Protein AF-A0AAD2FXP5-F1 (afdb_monomer_lite)

pLDDT: mean 71.79, std 23.04, range [23.55, 98.56]

Radius of gyration: 32.47 Å; chains: 1; bounding box: 128×75×102 Å

Organism: NCBI:txid2856

Secondary structure (DSSP, 8-state):
--PPPTTTTS--S----PPPB--S---S-EEEEEEEEEEE--TTTHHHHHHIIIIIHHHHHHHHTSTTT--SEEEEEEEEES--TTT-TTS-TTS-EEEEEEES--SSTT---S--------HHHHHHHHHHT-BSEETTEEHHHHEEEEEEEEEEEES-----S----HHHHHHHHHHHTPEEEEEE-----STT---TTT------TTSS-PPPPPP------PPPP----------------------------------PPS-----PPPP----EEEE-SS-TTEEEEESBTTB--EEEEEEE-TTS-EEEE------TTS---S-------TTTHHHHHHHHTTT-EEEETHHHHHHHTTSS-HHHHHHHHHHHHHTHHHHHTT-PPPEEETTTEEE-TT--EEE---BSEEEEEEESSHHHHT-EEEEEEEEEETTEEEEEEEEEEETTEEEEEE--BTTB-SPPEEETTEET---SEETTEEEEEEEEETTEEEEEEE-TTTSTT-EEEEEEETTEEEEEEE-HHHHHTT-BSTT--TTT---B-TTSS-B-S-HHHHHHHTBPPTTT---SSS--SS-TTSPPBPPTTTT------TTS--S-HHHHHHHHTT---HHHHHHHHHHHHHH--GGGGGG-

InterPro domains:
  IPR001846 von Willebrand factor, type D domain [PF00094] (397-545)
  IPR001846 von Willebrand factor, type D domain [PS51233] (392-578)

Foldseek 3Di:
DDDDDPPPDPDPDDPPPPFDADDLAADAAFQEEEAFEEEEQDLVCVLVLVLVLPFQLQLLLVVCCDPALNHPWYKYWYKYAQADCVVPVQADPRRIHGQAMATHHDSRSSDGDNDHPGDAGAQLCSQLCSLRRHGCAHNNDRRRHHDPAYQAEYEYEEQAHGNPDDPRALVNSLVSCVSNQYQYAYAYAPDPPDPPDDRHLQFADPPPPPVDPPPDPPDPPPPPPDDDDDDDDDDDDDDDDDDDDDDDDDDDDDDDDDDDDDDDDDDDDDDDDDDDDPFDWAADPLANQKIFTHPDLQARADIFGFDADPVRDGPDGWDWDDDPVNDTPTDDDDTDGPPNPRVVVSNVSSSYYYHYCVQVSCCVPPVPVVSSSSVVSVVVVLSRSPPSVPQDQFKFFFLTWTQALNRDTDGAQFFAKFWAKWDCCFLNRQIKTKIWGWQDDQQTIATQWIWMDGRHWIKIWGAAAPVGLDIWIAIVNHTPPDQCATPNFGWDWDDPDSQKIKIWGQPCVRQNPWIWIWIHGHRHIMTGGGGACSRRQRMATLSAHNSPSFLDAPVRPDGDPDSNVSRQSRHDDVVNPDRDPDHDPPHPVHTTDHRPHNVPPPPDPVVPAPDDLVLQLVLLVVDDDPVSSVVSSVSCRVVVHSCSSVRD

Structure (mmCIF, N/CA/C/O backbone):
data_AF-A0AAD2FXP5-F1
#
_entry.id   AF-A0AAD2FXP5-F1
#
loop_
_atom_site.group_PDB
_atom_site.id
_atom_site.type_symbol
_atom_site.label_atom_id
_atom_site.label_alt_id
_atom_site.label_comp_id
_atom_site.label_asym_id
_atom_site.label_entity_id
_atom_site.label_seq_id
_atom_site.pdbx_PDB_ins_code
_atom_site.Cartn_x
_atom_site.Cartn_y
_atom_site.Cartn_z
_atom_site.occupancy
_atom_site.B_iso_or_equiv
_atom_site.auth_seq_id
_atom_site.auth_comp_id
_atom_site.auth_asym_id
_atom_site.auth_atom_id
_atom_site.pdbx_PDB_model_num
ATOM 1 N N . MET A 1 1 ? 56.607 14.274 -53.112 1.00 40.88 1 MET A N 1
ATOM 2 C CA . MET A 1 1 ? 56.068 13.927 -51.775 1.00 40.88 1 MET A CA 1
ATOM 3 C C . MET A 1 1 ? 55.610 15.236 -51.143 1.00 40.88 1 MET A C 1
ATOM 5 O O . MET A 1 1 ? 56.316 16.211 -51.338 1.00 40.88 1 MET A O 1
ATOM 9 N N . MET A 1 2 ? 54.469 15.356 -50.467 1.00 36.31 2 MET A N 1
ATOM 10 C CA . MET A 1 2 ? 53.450 14.358 -50.093 1.00 36.31 2 MET A CA 1
ATOM 11 C C . MET A 1 2 ? 52.167 14.480 -50.945 1.00 36.31 2 MET A C 1
ATOM 13 O O . MET A 1 2 ? 51.938 15.506 -51.576 1.00 36.31 2 MET A O 1
ATOM 17 N N . ARG A 1 3 ? 51.311 13.448 -50.929 1.00 37.09 3 ARG A N 1
ATOM 18 C CA . ARG A 1 3 ? 49.861 13.598 -51.149 1.00 37.09 3 ARG A CA 1
ATOM 19 C C . ARG A 1 3 ? 49.207 13.557 -49.766 1.00 37.09 3 ARG A C 1
ATOM 21 O O . ARG A 1 3 ? 49.429 12.576 -49.062 1.00 37.09 3 ARG A O 1
ATOM 28 N N . LEU A 1 4 ? 48.416 14.561 -49.385 1.00 34.25 4 LEU A N 1
ATOM 29 C CA . LEU A 1 4 ? 47.439 14.377 -48.304 1.00 34.25 4 LEU A CA 1
ATOM 30 C C . LEU A 1 4 ? 46.212 13.655 -48.879 1.00 34.25 4 LEU A C 1
ATOM 32 O O . LEU A 1 4 ? 45.846 13.876 -50.034 1.00 34.25 4 LEU A O 1
ATOM 36 N N . SER A 1 5 ? 45.616 12.759 -48.091 1.00 38.56 5 SER A N 1
ATOM 37 C CA . SER A 1 5 ? 44.488 11.931 -48.525 1.00 38.56 5 SER A CA 1
ATOM 38 C C . SER A 1 5 ? 43.156 12.627 -48.241 1.00 38.56 5 SER A C 1
ATOM 40 O O . SER A 1 5 ? 42.895 13.022 -47.107 1.00 38.56 5 SER A O 1
ATOM 42 N N . LEU A 1 6 ? 42.301 12.755 -49.256 1.00 36.31 6 LEU A N 1
ATOM 43 C CA . LEU A 1 6 ? 41.027 13.483 -49.186 1.00 36.31 6 LEU A CA 1
ATOM 44 C C . LEU A 1 6 ? 39.864 12.583 -48.704 1.00 36.31 6 LEU A C 1
ATOM 46 O O . LEU A 1 6 ? 38.817 12.532 -49.340 1.00 36.31 6 LEU A O 1
ATOM 50 N N . VAL A 1 7 ? 40.078 11.806 -47.636 1.00 37.69 7 VAL A N 1
ATOM 51 C CA . VAL A 1 7 ? 39.213 10.656 -47.274 1.00 37.69 7 VAL A CA 1
ATOM 52 C C . VAL A 1 7 ? 38.458 10.827 -45.942 1.00 37.69 7 VAL A C 1
ATOM 54 O O . VAL A 1 7 ? 37.450 10.165 -45.726 1.00 37.69 7 VAL A O 1
ATOM 57 N N . SER A 1 8 ? 38.870 11.747 -45.064 1.00 41.53 8 SER A N 1
ATOM 58 C CA . SER A 1 8 ? 38.388 11.797 -43.666 1.00 41.53 8 SER A CA 1
ATOM 59 C C . SER A 1 8 ? 37.299 12.843 -43.363 1.00 41.53 8 SER A C 1
ATOM 61 O O . SER A 1 8 ? 37.237 13.328 -42.238 1.00 41.53 8 SER A O 1
ATOM 63 N N . LEU A 1 9 ? 36.467 13.235 -44.339 1.00 35.62 9 LEU A N 1
ATOM 64 C CA . LEU A 1 9 ? 35.471 14.316 -44.164 1.00 35.62 9 LEU A CA 1
ATOM 65 C C . LEU A 1 9 ? 34.050 14.025 -44.693 1.00 35.62 9 LEU A C 1
ATOM 67 O O . LEU A 1 9 ? 33.209 14.918 -44.680 1.00 35.62 9 LEU A O 1
ATOM 71 N N . VAL A 1 10 ? 33.748 12.790 -45.118 1.00 37.31 10 VAL A N 1
ATOM 72 C CA . VAL A 1 10 ? 32.401 12.394 -45.589 1.00 37.31 10 VAL A CA 1
ATOM 73 C C . VAL A 1 10 ? 31.982 11.052 -44.969 1.00 37.31 10 VAL A C 1
ATOM 75 O O . VAL A 1 10 ? 31.902 10.039 -45.653 1.00 37.31 10 VAL A O 1
ATOM 78 N N . SER A 1 11 ? 31.764 11.035 -43.648 1.00 36.38 11 SER A N 1
ATOM 79 C CA . SER A 1 11 ? 31.139 9.902 -42.930 1.00 36.38 11 SER A CA 1
ATOM 80 C C . SER A 1 11 ? 30.568 10.289 -41.547 1.00 36.38 11 SER A C 1
ATOM 82 O O . SER A 1 11 ? 30.546 9.471 -40.631 1.00 36.38 11 SER A O 1
ATOM 84 N N . LEU A 1 12 ? 30.123 11.539 -41.373 1.00 37.31 12 LEU A N 1
ATOM 85 C CA . LEU A 1 12 ? 29.488 12.039 -40.138 1.00 37.31 12 LEU A CA 1
ATOM 86 C C . LEU A 1 12 ? 28.036 12.478 -40.393 1.00 37.31 12 LEU A C 1
ATOM 88 O O . LEU A 1 12 ? 27.592 13.532 -39.950 1.00 37.31 12 LEU A O 1
ATOM 92 N N . ALA A 1 13 ? 27.301 11.650 -41.136 1.00 37.62 13 ALA A N 1
ATOM 93 C CA . ALA A 1 13 ? 25.870 11.798 -41.358 1.00 37.62 13 ALA A CA 1
ATOM 94 C C . ALA A 1 13 ? 25.142 10.525 -40.905 1.00 37.62 13 ALA A C 1
ATOM 96 O O . ALA A 1 13 ? 25.445 9.432 -41.375 1.00 37.62 13 ALA A O 1
ATOM 97 N N . THR A 1 14 ? 24.183 10.705 -39.994 1.00 41.22 14 THR A N 1
ATOM 98 C CA . THR A 1 14 ? 23.029 9.816 -39.770 1.00 41.22 14 THR A CA 1
ATOM 99 C C . THR A 1 14 ? 23.311 8.310 -39.671 1.00 41.22 14 THR A C 1
ATOM 101 O O . THR A 1 14 ? 22.777 7.514 -40.439 1.00 41.22 14 T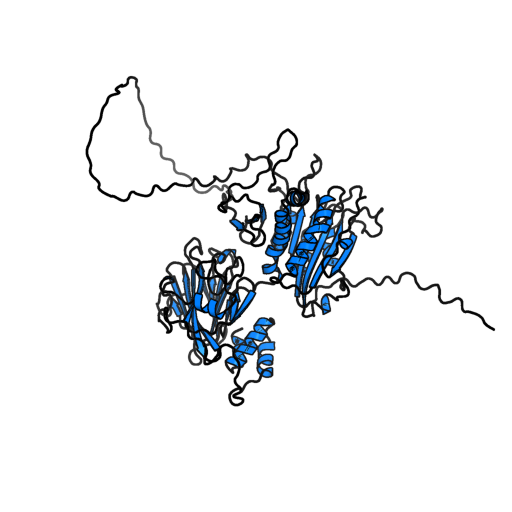HR A O 1
ATOM 104 N N . ALA A 1 15 ? 24.032 7.913 -38.624 1.00 36.75 15 ALA A N 1
ATOM 105 C CA . ALA A 1 15 ? 23.654 6.726 -37.859 1.00 36.75 15 ALA A CA 1
ATOM 106 C C . ALA A 1 15 ? 23.008 7.207 -36.551 1.00 36.75 15 ALA A C 1
ATOM 108 O O . ALA A 1 15 ? 23.633 7.197 -35.491 1.00 36.75 15 ALA A O 1
ATOM 109 N N . ALA A 1 16 ? 21.770 7.705 -36.641 1.00 40.31 16 ALA A N 1
ATOM 110 C CA . ALA A 1 16 ? 20.955 7.933 -35.456 1.00 40.31 16 ALA A CA 1
ATOM 111 C C . ALA A 1 16 ? 20.600 6.553 -34.893 1.00 40.31 16 ALA A C 1
ATOM 113 O O . ALA A 1 16 ? 19.687 5.895 -35.388 1.00 40.31 16 ALA A O 1
ATOM 114 N N . SER A 1 17 ? 21.387 6.079 -33.925 1.00 42.44 17 SER A N 1
ATOM 115 C CA . SER A 1 17 ? 21.070 4.852 -33.200 1.00 42.44 17 SER A CA 1
ATOM 116 C C . SER A 1 17 ? 19.714 5.057 -32.545 1.00 42.44 17 SER A C 1
ATOM 118 O O . SER A 1 17 ? 19.601 5.885 -31.640 1.00 42.44 17 SER A O 1
ATOM 120 N N . ALA A 1 18 ? 18.696 4.331 -33.012 1.00 57.06 18 ALA A N 1
ATOM 121 C CA . ALA A 1 18 ? 17.419 4.274 -32.323 1.00 57.06 18 ALA A CA 1
ATOM 122 C C . ALA A 1 18 ? 17.713 3.842 -30.883 1.00 57.06 18 ALA A C 1
ATOM 124 O O . ALA A 1 18 ? 18.288 2.772 -30.665 1.00 57.06 18 ALA A O 1
ATOM 125 N N . GLN A 1 19 ? 17.424 4.719 -29.922 1.00 60.19 19 GLN A N 1
ATOM 126 C CA . GLN A 1 19 ? 17.587 4.370 -28.518 1.00 60.19 19 GLN A CA 1
ATOM 127 C C . GLN A 1 19 ? 16.623 3.218 -28.232 1.00 60.19 19 GLN A C 1
ATOM 129 O O . GLN A 1 19 ? 15.456 3.322 -28.618 1.00 60.19 19 GLN A O 1
ATOM 134 N N . PRO A 1 20 ? 17.075 2.115 -27.612 1.00 79.12 20 PRO A N 1
ATOM 135 C CA . PRO A 1 20 ? 16.151 1.083 -27.187 1.00 79.12 20 PRO A CA 1
ATOM 136 C C . PRO A 1 20 ? 15.169 1.710 -26.196 1.00 79.12 20 PRO A C 1
ATOM 138 O O . PRO A 1 20 ? 15.574 2.326 -25.205 1.00 79.12 20 PRO A O 1
ATOM 141 N N . TYR A 1 21 ? 13.880 1.581 -26.488 1.00 85.69 21 TYR A N 1
ATOM 142 C CA . TYR A 1 21 ? 12.841 1.913 -25.528 1.00 85.69 21 TYR A CA 1
ATOM 143 C C . TYR A 1 21 ? 12.816 0.869 -24.411 1.00 85.69 21 TYR A C 1
ATOM 145 O O . TYR A 1 21 ? 13.300 -0.256 -24.566 1.00 85.69 21 TYR A O 1
ATOM 153 N N . TYR A 1 22 ? 12.318 1.282 -23.256 1.00 83.81 22 TYR A N 1
ATOM 154 C CA . TYR A 1 22 ? 12.344 0.499 -22.038 1.00 83.81 22 TYR A CA 1
ATOM 155 C C . TYR A 1 22 ? 11.313 -0.639 -22.089 1.00 83.81 22 TYR A C 1
ATOM 157 O O . TYR A 1 22 ? 10.114 -0.416 -21.943 1.00 83.81 22 TYR A O 1
ATOM 165 N N . ASP A 1 23 ? 11.792 -1.873 -22.270 1.00 76.44 23 ASP A N 1
ATOM 166 C CA . ASP A 1 23 ? 11.010 -3.073 -21.961 1.00 76.44 23 ASP A CA 1
ATOM 167 C C . ASP A 1 23 ? 10.937 -3.269 -20.439 1.00 76.44 23 ASP A C 1
ATOM 169 O O . ASP A 1 23 ? 11.935 -3.120 -19.736 1.00 76.44 23 ASP A O 1
ATOM 173 N N . TYR A 1 24 ? 9.768 -3.652 -19.926 1.00 75.62 24 TYR A N 1
ATOM 174 C CA . TYR A 1 24 ? 9.408 -3.573 -18.505 1.00 75.62 24 TYR A CA 1
ATOM 175 C C . TYR A 1 24 ? 10.062 -4.635 -17.595 1.00 75.62 24 TYR A C 1
ATOM 177 O O . TYR A 1 24 ? 9.644 -4.823 -16.449 1.00 75.62 24 TYR A O 1
ATOM 185 N N . THR A 1 25 ? 11.107 -5.301 -18.087 1.00 85.75 25 THR A N 1
ATOM 186 C CA . THR A 1 25 ? 11.866 -6.353 -17.404 1.00 85.75 25 THR A CA 1
ATOM 187 C C . THR A 1 25 ? 12.974 -5.765 -16.516 1.00 85.75 25 THR A C 1
ATOM 189 O O . THR A 1 25 ? 14.105 -5.553 -16.961 1.00 85.75 25 THR A O 1
ATOM 192 N N . LEU A 1 26 ? 12.665 -5.557 -15.235 1.00 88.94 26 LEU A N 1
ATOM 193 C CA . LEU A 1 26 ? 13.613 -5.116 -14.200 1.00 88.94 26 LEU A CA 1
ATOM 194 C C . LEU A 1 26 ? 14.559 -6.235 -13.735 1.00 88.94 26 LEU A C 1
ATOM 196 O O . LEU A 1 26 ? 14.157 -7.398 -13.657 1.00 88.94 26 LEU A O 1
ATOM 200 N N . LYS A 1 27 ? 15.815 -5.879 -13.428 1.00 91.44 27 LYS A N 1
ATOM 201 C CA . LYS A 1 27 ? 16.881 -6.804 -12.983 1.00 91.44 27 LYS A CA 1
ATOM 202 C C . LYS A 1 27 ? 17.864 -6.217 -11.959 1.00 91.44 27 LYS A C 1
ATOM 204 O O . LYS A 1 27 ? 18.783 -6.927 -11.561 1.00 91.44 27 LYS A O 1
ATOM 209 N N . GLY A 1 28 ? 17.723 -4.944 -11.592 1.00 91.38 28 GLY A N 1
ATOM 210 C CA . GLY A 1 28 ? 18.584 -4.292 -10.607 1.00 91.38 28 GLY A CA 1
ATOM 211 C C . GLY A 1 28 ? 18.099 -4.474 -9.170 1.00 91.38 28 GLY A C 1
ATOM 212 O O . GLY A 1 28 ? 17.327 -5.379 -8.865 1.00 91.38 28 GLY A O 1
ATOM 213 N N . GLU A 1 29 ? 18.524 -3.564 -8.294 1.00 89.69 29 GLU A N 1
ATOM 214 C CA . GLU A 1 29 ? 18.236 -3.602 -6.849 1.00 89.69 29 GLU A CA 1
ATOM 215 C C . GLU A 1 29 ? 17.570 -2.307 -6.339 1.00 89.69 29 GLU A C 1
ATOM 217 O O . GLU A 1 29 ? 16.927 -2.305 -5.292 1.00 89.69 29 GLU A O 1
ATOM 222 N N . GLU A 1 30 ? 17.668 -1.196 -7.081 1.00 90.31 30 GLU A N 1
ATOM 223 C CA . GLU A 1 30 ? 17.193 0.120 -6.630 1.00 90.31 30 GLU A CA 1
ATOM 224 C C . GLU A 1 30 ? 15.655 0.231 -6.626 1.00 90.31 30 GLU A C 1
ATOM 226 O O . GLU A 1 30 ? 14.966 -0.306 -7.505 1.00 90.31 30 GLU A O 1
ATOM 231 N N . LYS A 1 31 ? 15.112 0.992 -5.662 1.00 86.69 31 LYS A N 1
ATOM 232 C CA . LYS A 1 31 ? 13.680 1.310 -5.562 1.00 86.69 31 LYS A CA 1
ATOM 233 C C . LYS A 1 31 ? 13.379 2.576 -6.367 1.00 86.69 31 LYS A C 1
ATOM 235 O O . LYS A 1 31 ? 13.581 3.695 -5.891 1.00 86.69 31 LYS A O 1
ATOM 240 N N . CYS A 1 32 ? 12.879 2.401 -7.584 1.00 93.00 32 CYS A N 1
ATOM 241 C CA . CYS A 1 32 ? 12.656 3.481 -8.540 1.00 93.00 32 CYS A CA 1
ATOM 242 C C . CYS A 1 32 ? 11.186 3.918 -8.644 1.00 93.00 32 CYS A C 1
ATOM 244 O O . CYS A 1 32 ? 10.271 3.129 -8.410 1.00 93.00 32 CYS A O 1
ATOM 246 N N . ALA A 1 33 ? 10.955 5.161 -9.066 1.00 92.69 33 ALA A N 1
ATOM 247 C CA . ALA A 1 33 ? 9.653 5.648 -9.519 1.00 92.69 33 ALA A CA 1
ATOM 248 C C . ALA A 1 33 ? 9.758 6.311 -10.900 1.00 92.69 33 ALA A C 1
ATOM 250 O O . ALA A 1 33 ? 10.775 6.921 -11.221 1.00 92.69 33 ALA A O 1
ATOM 251 N N . MET A 1 34 ? 8.699 6.207 -11.698 1.00 94.44 34 MET A N 1
ATOM 252 C CA . MET A 1 34 ? 8.551 6.803 -13.024 1.00 94.44 34 MET A CA 1
ATOM 253 C C . MET A 1 34 ? 7.297 7.680 -13.042 1.00 94.44 34 MET A C 1
ATOM 255 O O . MET A 1 34 ? 6.193 7.175 -12.836 1.00 94.44 34 MET A O 1
ATOM 259 N N . ILE A 1 35 ? 7.461 8.974 -13.309 1.00 94.31 35 ILE A N 1
ATOM 260 C CA . ILE A 1 35 ? 6.373 9.920 -13.573 1.00 94.31 35 ILE A CA 1
ATOM 261 C C . ILE A 1 35 ? 6.391 10.212 -15.070 1.00 94.31 35 ILE A C 1
ATOM 263 O O . ILE A 1 35 ? 7.316 10.849 -15.560 1.00 94.31 35 ILE A O 1
ATOM 267 N N . ASN A 1 36 ? 5.388 9.745 -15.801 1.00 95.31 36 ASN A N 1
ATOM 268 C CA . ASN A 1 36 ? 5.269 9.953 -17.237 1.00 95.31 36 ASN A CA 1
ATOM 269 C C . ASN A 1 36 ? 4.077 10.873 -17.502 1.00 95.31 36 ASN A C 1
ATOM 271 O O . ASN A 1 36 ? 2.971 10.582 -17.052 1.00 95.31 36 ASN A O 1
ATOM 275 N N . ILE A 1 37 ? 4.308 12.003 -18.164 1.00 95.56 37 ILE A N 1
ATOM 276 C CA . ILE A 1 37 ? 3.314 13.068 -18.322 1.00 95.56 37 ILE A CA 1
ATOM 277 C C . ILE A 1 37 ? 3.046 13.263 -19.815 1.00 95.56 37 ILE A C 1
ATOM 279 O O . ILE A 1 37 ? 3.977 13.511 -20.579 1.00 95.56 37 ILE A O 1
ATOM 283 N N . ALA A 1 38 ? 1.786 13.144 -20.227 1.00 94.81 38 ALA A N 1
ATOM 284 C CA . ALA A 1 38 ? 1.303 13.546 -21.544 1.00 94.81 38 ALA A CA 1
ATOM 285 C C . ALA A 1 38 ? 0.518 14.845 -21.377 1.00 94.81 38 ALA A C 1
ATOM 287 O O . ALA A 1 38 ? -0.477 14.868 -20.655 1.00 94.81 38 ALA A O 1
ATOM 288 N N . MET A 1 39 ? 0.973 15.921 -22.011 1.00 92.44 39 MET A N 1
ATOM 289 C CA . MET A 1 39 ? 0.358 17.239 -21.909 1.00 92.44 39 MET A CA 1
ATOM 290 C C . MET A 1 39 ? -0.165 17.715 -23.260 1.00 92.44 39 MET A C 1
ATOM 292 O O . MET A 1 39 ? 0.556 17.747 -24.253 1.00 92.44 39 MET A O 1
ATOM 296 N N . ASP A 1 40 ? -1.422 18.110 -23.258 1.00 90.00 40 ASP A N 1
ATOM 297 C CA . ASP A 1 40 ? -2.117 18.793 -24.336 1.00 90.00 40 ASP A CA 1
ATOM 298 C C . ASP A 1 40 ? -1.462 20.158 -24.586 1.00 90.00 40 ASP A C 1
ATOM 300 O O . ASP A 1 40 ? -1.332 20.966 -23.664 1.00 90.00 40 ASP A O 1
ATOM 304 N N . GLU A 1 41 ? -0.971 20.404 -25.801 1.00 88.44 41 GLU A N 1
ATOM 305 C CA . GLU A 1 41 ? -0.296 21.655 -26.173 1.00 88.44 41 GLU A CA 1
ATOM 306 C C . GLU A 1 41 ? -1.233 22.687 -26.822 1.00 88.44 41 GLU A C 1
ATOM 308 O O . GLU A 1 41 ? -0.769 23.605 -27.505 1.00 88.44 41 GLU A O 1
ATOM 313 N N . SER A 1 42 ? -2.545 22.578 -26.578 1.00 82.31 42 SER A N 1
ATOM 314 C CA . SER A 1 42 ? -3.522 23.604 -26.942 1.00 82.31 42 SER A CA 1
ATOM 315 C C . SER A 1 42 ? -3.158 24.992 -26.378 1.00 82.31 42 SER A C 1
ATOM 317 O O . SER A 1 42 ? -2.585 25.159 -25.293 1.00 82.31 42 SER A O 1
ATOM 319 N N . GLY A 1 43 ? -3.539 26.044 -27.110 1.00 80.88 43 GLY A N 1
ATOM 320 C CA . GLY A 1 43 ? -3.323 27.437 -26.696 1.00 80.88 43 GLY A CA 1
ATOM 321 C C . GLY A 1 43 ? -4.103 27.864 -25.441 1.00 80.88 43 GLY A C 1
ATOM 322 O O . GLY A 1 43 ? -3.876 28.961 -24.925 1.00 80.88 43 GLY A O 1
ATOM 323 N N . SER A 1 44 ? -5.011 27.027 -24.936 1.00 78.56 44 SER A N 1
ATOM 324 C CA . SER A 1 44 ? -5.770 27.224 -23.694 1.00 78.56 44 SER A CA 1
ATOM 325 C C . SER A 1 44 ? -5.052 26.669 -22.455 1.00 78.56 44 SER A C 1
ATOM 327 O O . SER A 1 44 ? -5.258 27.199 -21.354 1.00 78.56 44 SER A O 1
ATOM 329 N N . MET A 1 45 ? -4.161 25.685 -22.636 1.00 83.88 45 MET A N 1
ATOM 330 C CA . MET A 1 45 ? -3.461 24.929 -21.581 1.00 83.88 45 MET A CA 1
ATOM 331 C C . MET A 1 45 ? -2.178 25.592 -21.043 1.00 83.88 45 MET A C 1
ATOM 333 O O . MET A 1 45 ? -1.415 25.007 -20.274 1.00 83.88 45 MET A O 1
ATOM 337 N N . VAL A 1 46 ? -1.921 26.849 -21.407 1.00 83.50 46 VAL A N 1
ATOM 338 C CA . VAL A 1 46 ? -0.708 27.608 -21.037 1.00 83.50 46 VAL A CA 1
ATOM 339 C C . VAL A 1 46 ? -0.477 27.668 -19.519 1.00 83.50 46 VAL A C 1
ATOM 341 O O . VAL A 1 46 ? 0.648 27.505 -19.047 1.00 83.50 46 VAL A O 1
ATOM 344 N N . GLY A 1 47 ? -1.541 27.883 -18.738 1.00 79.81 47 GLY A N 1
ATOM 345 C CA . GLY A 1 47 ? -1.452 27.945 -17.274 1.00 79.81 47 GLY A CA 1
ATOM 346 C C . GLY A 1 47 ? -1.228 26.577 -16.622 1.00 79.81 47 GLY A C 1
ATOM 347 O O . GLY A 1 47 ? -0.644 26.490 -15.545 1.00 79.81 47 GLY A O 1
ATOM 348 N N . GLU A 1 48 ? -1.675 25.516 -17.283 1.00 83.75 48 GLU A N 1
ATOM 349 C CA . GLU A 1 48 ? -1.602 24.119 -16.875 1.00 83.75 48 GLU A CA 1
ATOM 350 C C . GLU A 1 48 ? -0.191 23.587 -17.099 1.00 83.75 48 GLU A C 1
ATOM 352 O O . GLU A 1 48 ? 0.389 22.987 -16.196 1.00 83.75 48 GLU A O 1
ATOM 357 N N . HIS A 1 49 ? 0.402 23.905 -18.252 1.00 86.62 49 HIS A N 1
ATOM 358 C CA . HIS A 1 49 ? 1.828 23.720 -18.506 1.00 86.62 49 HIS A CA 1
ATOM 359 C C . HIS A 1 49 ? 2.692 24.471 -17.499 1.00 86.62 49 HIS A C 1
ATOM 361 O O . HIS A 1 49 ? 3.571 23.868 -16.887 1.00 86.62 49 HIS A O 1
ATOM 367 N N . ASP A 1 50 ? 2.438 25.762 -17.265 1.00 85.31 50 ASP A N 1
ATOM 368 C CA . ASP A 1 50 ? 3.195 26.539 -16.277 1.00 85.31 50 ASP A CA 1
ATOM 369 C C . ASP A 1 50 ? 3.066 25.961 -14.860 1.00 85.31 50 ASP A C 1
ATOM 371 O O . ASP A 1 50 ? 4.064 25.887 -14.139 1.00 85.31 50 ASP A O 1
ATOM 375 N N . PHE A 1 51 ? 1.884 25.476 -14.479 1.00 83.06 51 PHE A N 1
ATOM 376 C CA . PHE A 1 51 ? 1.638 24.808 -13.203 1.00 83.06 51 PHE A CA 1
ATOM 377 C C . PHE A 1 51 ? 2.381 23.466 -13.078 1.00 83.06 51 PHE A C 1
ATOM 379 O O . PHE A 1 51 ? 3.108 23.242 -12.101 1.00 83.06 51 PHE A O 1
ATOM 386 N N . MET A 1 52 ? 2.233 22.581 -14.070 1.00 86.69 52 MET A N 1
ATOM 387 C CA . MET A 1 52 ? 2.865 21.258 -14.075 1.00 86.69 52 MET A CA 1
ATOM 388 C C . MET A 1 52 ? 4.387 21.376 -14.098 1.00 86.69 52 MET A C 1
ATOM 390 O O . MET A 1 52 ? 5.060 20.724 -13.297 1.00 86.69 52 MET A O 1
ATOM 394 N N . ARG A 1 53 ? 4.909 22.271 -14.947 1.00 89.69 53 ARG A N 1
ATOM 395 C CA . ARG A 1 53 ? 6.326 22.621 -15.042 1.00 89.69 53 ARG A CA 1
ATOM 396 C C . ARG A 1 53 ? 6.857 23.194 -13.737 1.00 89.69 53 ARG A C 1
ATOM 398 O O . ARG A 1 53 ? 7.790 22.635 -13.185 1.00 89.69 53 ARG A O 1
ATOM 405 N N . THR A 1 54 ? 6.321 24.313 -13.250 1.00 85.00 54 THR A N 1
ATOM 406 C CA . THR A 1 54 ? 6.991 25.074 -12.177 1.00 85.00 54 THR A CA 1
ATOM 407 C C . THR A 1 54 ? 6.755 24.523 -10.773 1.00 85.00 54 THR A C 1
ATOM 409 O O . THR A 1 54 ? 7.562 24.811 -9.887 1.00 85.00 54 THR A O 1
ATOM 412 N N . ARG A 1 55 ? 5.682 23.746 -10.550 1.00 81.44 55 ARG A N 1
ATOM 413 C CA . ARG A 1 55 ? 5.275 23.313 -9.205 1.00 81.44 55 ARG A CA 1
ATOM 414 C C . ARG A 1 55 ? 4.974 21.824 -9.094 1.00 81.44 55 ARG A C 1
ATOM 416 O O . ARG A 1 55 ? 5.639 21.149 -8.312 1.00 81.44 55 ARG A O 1
ATOM 423 N N . ALA A 1 56 ? 4.012 21.295 -9.854 1.00 82.50 56 ALA A N 1
ATOM 424 C CA . ALA A 1 56 ? 3.507 19.944 -9.591 1.00 82.50 56 ALA A CA 1
ATOM 425 C C . ALA A 1 56 ? 4.573 18.861 -9.818 1.00 82.50 56 ALA A C 1
ATOM 427 O O . ALA A 1 56 ? 4.854 18.093 -8.901 1.00 82.50 56 ALA A O 1
ATOM 428 N N . ALA A 1 57 ? 5.231 18.832 -10.984 1.00 88.81 57 ALA A N 1
ATOM 429 C CA . ALA A 1 57 ? 6.248 17.820 -11.281 1.00 88.81 57 ALA A CA 1
ATOM 430 C C . ALA A 1 57 ? 7.435 17.867 -10.302 1.00 88.81 57 ALA A C 1
ATOM 432 O O . ALA A 1 57 ? 7.953 16.818 -9.920 1.00 88.81 57 ALA A O 1
ATOM 433 N N . LYS A 1 58 ? 7.825 19.064 -9.839 1.00 89.44 58 LYS A N 1
ATOM 434 C CA . LYS A 1 58 ? 8.849 19.220 -8.799 1.00 89.44 58 LYS A CA 1
ATOM 435 C C . LYS A 1 58 ? 8.394 18.599 -7.476 1.00 89.44 58 LYS A C 1
ATOM 437 O O . LYS A 1 58 ? 9.093 17.746 -6.937 1.00 89.44 58 LYS A O 1
ATOM 442 N N . GLN A 1 59 ? 7.220 18.993 -6.987 1.00 82.69 59 GLN A N 1
ATOM 443 C CA . GLN A 1 59 ? 6.711 18.559 -5.687 1.00 82.69 59 GLN A CA 1
ATOM 444 C C . GLN A 1 59 ? 6.447 17.041 -5.653 1.00 82.69 59 GLN A C 1
ATOM 446 O O . GLN A 1 59 ? 6.718 16.404 -4.638 1.00 82.69 59 GLN A O 1
ATOM 451 N N . LEU A 1 60 ? 6.013 16.434 -6.768 1.00 84.62 60 LEU A N 1
ATOM 452 C CA . LEU A 1 60 ? 5.923 14.973 -6.907 1.00 84.62 60 LEU A CA 1
ATOM 453 C C . LEU A 1 60 ? 7.286 14.288 -6.706 1.00 84.62 60 LEU A C 1
ATOM 455 O O . LEU A 1 60 ? 7.371 13.289 -5.993 1.00 84.62 60 LEU A O 1
ATOM 459 N N . VAL A 1 61 ? 8.353 14.818 -7.314 1.00 90.00 61 VAL A N 1
ATOM 460 C CA . VAL A 1 61 ? 9.714 14.280 -7.155 1.00 90.00 61 VAL A CA 1
ATOM 461 C C . VAL A 1 61 ? 10.206 14.455 -5.718 1.00 90.00 61 VAL A C 1
ATOM 463 O O . VAL A 1 61 ? 10.656 13.475 -5.125 1.00 90.00 61 VAL A O 1
ATOM 466 N N . ASP A 1 62 ? 10.070 15.655 -5.141 1.00 85.06 62 ASP A N 1
ATOM 467 C CA . ASP A 1 62 ? 10.494 15.942 -3.762 1.00 85.06 62 ASP A CA 1
ATOM 468 C C . ASP A 1 62 ? 9.816 14.990 -2.754 1.00 85.06 62 ASP A C 1
ATOM 470 O O . ASP A 1 62 ? 10.464 14.458 -1.852 1.00 85.06 62 ASP A O 1
ATOM 474 N N . LEU A 1 63 ? 8.511 14.734 -2.924 1.00 77.19 63 LEU A N 1
ATOM 475 C CA . LEU A 1 63 ? 7.726 13.850 -2.058 1.00 77.19 63 LEU A CA 1
ATOM 476 C C . LEU A 1 63 ? 8.090 12.370 -2.226 1.00 77.19 63 LEU A C 1
ATOM 478 O O . LEU A 1 63 ? 8.211 11.660 -1.228 1.00 77.19 63 LEU A O 1
ATOM 482 N N . LEU A 1 64 ? 8.315 11.888 -3.451 1.00 81.50 64 LEU A N 1
ATOM 483 C CA . LEU A 1 64 ? 8.744 10.502 -3.690 1.00 81.50 64 LEU A CA 1
ATOM 484 C C . LEU A 1 64 ? 10.173 10.238 -3.175 1.00 81.50 64 LEU A C 1
ATOM 486 O O . LEU A 1 64 ? 10.474 9.128 -2.734 1.00 81.50 64 LEU A O 1
ATOM 490 N N . GLN A 1 65 ? 11.033 11.259 -3.175 1.00 84.31 65 GLN A N 1
ATOM 491 C CA . GLN A 1 65 ? 12.374 11.214 -2.577 1.00 84.31 65 GLN A CA 1
ATOM 492 C C . GLN A 1 65 ? 12.381 11.478 -1.059 1.00 84.31 65 GLN A C 1
ATOM 494 O O . GLN A 1 65 ? 13.433 11.378 -0.425 1.00 84.31 65 GLN A O 1
ATOM 499 N N . SER A 1 66 ? 11.230 11.797 -0.456 1.00 75.00 66 SER A N 1
ATOM 500 C CA . SER A 1 66 ? 11.126 12.086 0.977 1.00 75.00 66 SER A CA 1
ATOM 501 C C . SER A 1 66 ? 11.303 10.831 1.862 1.00 75.00 66 SER A C 1
ATOM 503 O O . SER A 1 66 ? 11.179 9.698 1.376 1.00 75.00 66 SER A O 1
ATOM 505 N N . PRO A 1 67 ? 11.569 10.996 3.178 1.00 55.88 67 PRO A N 1
ATOM 506 C CA . PRO A 1 67 ? 11.901 9.888 4.079 1.00 55.88 67 PRO A CA 1
ATOM 507 C C . PRO A 1 67 ? 10.827 8.808 4.276 1.00 55.88 67 PRO A C 1
ATOM 509 O O . PRO A 1 67 ? 11.147 7.787 4.873 1.00 55.88 67 PRO A O 1
ATOM 512 N N . GLY A 1 68 ? 9.590 9.002 3.805 1.00 60.06 68 GLY A N 1
ATOM 513 C CA . GLY A 1 68 ? 8.534 7.983 3.846 1.00 60.06 68 GLY A CA 1
ATOM 514 C C . GLY A 1 68 ? 8.678 6.944 2.722 1.00 60.06 68 GLY A C 1
ATOM 515 O O . GLY A 1 68 ? 9.152 5.834 2.966 1.00 60.06 68 GLY A O 1
ATOM 516 N N . PRO A 1 69 ? 8.304 7.277 1.470 1.00 58.09 69 PRO A N 1
ATOM 517 C CA . PRO A 1 69 ? 8.331 6.332 0.352 1.00 58.09 69 PRO A CA 1
ATOM 518 C C . PRO A 1 69 ? 9.741 5.882 -0.071 1.00 58.09 69 PRO A C 1
ATOM 520 O O . PRO A 1 69 ? 9.865 4.786 -0.628 1.00 58.09 69 PRO A O 1
ATOM 523 N N . LYS A 1 70 ? 10.789 6.677 0.206 1.00 69.62 70 LYS A N 1
ATOM 524 C CA . LYS A 1 70 ? 12.215 6.358 -0.027 1.00 69.62 70 LYS A CA 1
ATOM 525 C C . LYS A 1 70 ? 12.525 5.827 -1.440 1.00 69.62 70 LYS A C 1
ATOM 527 O O . LYS A 1 70 ? 13.165 4.785 -1.589 1.00 69.62 70 LYS A O 1
ATOM 532 N N . PHE A 1 71 ? 12.092 6.528 -2.491 1.00 85.81 71 PHE A N 1
ATOM 533 C CA . PHE A 1 71 ? 12.527 6.210 -3.857 1.00 85.81 71 PHE A CA 1
ATOM 534 C C . PHE A 1 71 ? 13.948 6.728 -4.115 1.00 85.81 71 PHE A C 1
ATOM 536 O O . PHE A 1 71 ? 14.195 7.933 -4.126 1.00 85.81 71 PHE A O 1
ATOM 543 N N . THR A 1 72 ? 14.894 5.815 -4.347 1.00 91.12 72 THR A N 1
ATOM 544 C CA . THR A 1 72 ? 16.323 6.130 -4.535 1.00 91.12 72 THR A CA 1
ATOM 545 C C . THR A 1 72 ? 16.638 6.685 -5.925 1.00 91.12 72 THR A C 1
ATOM 547 O O . THR A 1 72 ? 17.669 7.339 -6.118 1.00 91.12 72 THR A O 1
ATOM 550 N N . LYS A 1 73 ? 15.741 6.455 -6.893 1.00 94.81 73 LYS A N 1
ATOM 551 C CA . LYS A 1 73 ? 15.679 7.131 -8.196 1.00 94.81 73 LYS A CA 1
ATOM 552 C C . LYS A 1 73 ? 14.228 7.519 -8.474 1.00 94.81 73 LYS A C 1
ATOM 554 O O . LYS A 1 73 ? 13.331 6.690 -8.346 1.00 94.81 73 LYS A O 1
ATOM 559 N N . VAL A 1 74 ? 14.002 8.750 -8.915 1.00 95.12 74 VAL A N 1
ATOM 560 C CA . VAL A 1 74 ? 12.719 9.170 -9.491 1.00 95.12 74 VAL A CA 1
ATOM 561 C C . VAL A 1 74 ? 13.014 9.698 -10.882 1.00 95.12 74 VAL A C 1
ATOM 563 O O . VAL A 1 74 ? 13.874 10.560 -11.037 1.00 95.12 74 VAL A O 1
ATOM 566 N N . PHE A 1 75 ? 12.342 9.157 -11.886 1.00 96.88 75 PHE A N 1
ATOM 567 C CA . PHE A 1 75 ? 12.453 9.570 -13.277 1.00 96.88 75 PHE A CA 1
ATOM 568 C C . PHE A 1 75 ? 11.214 10.370 -13.658 1.00 96.88 75 PHE A C 1
ATOM 570 O O . PHE A 1 75 ? 10.104 10.017 -13.255 1.00 96.88 75 PHE A O 1
ATOM 577 N N . VAL A 1 76 ? 11.402 11.424 -14.444 1.00 96.81 76 VAL A N 1
ATOM 578 C CA . VAL A 1 76 ? 10.305 12.183 -15.049 1.00 96.81 76 VAL A CA 1
ATOM 579 C C . VAL A 1 76 ? 10.446 12.078 -16.560 1.00 96.81 76 VAL A C 1
ATOM 581 O O . VAL A 1 76 ? 11.526 12.320 -17.085 1.00 96.81 76 VAL A O 1
ATOM 584 N N . CYS A 1 77 ? 9.372 11.717 -17.251 1.00 97.12 77 CYS A N 1
ATOM 585 C CA . CYS A 1 77 ? 9.246 11.744 -18.702 1.00 97.12 77 CYS A CA 1
ATOM 586 C C . CYS A 1 77 ? 8.096 12.675 -19.086 1.00 97.12 77 CYS A C 1
ATOM 588 O O . CYS A 1 77 ? 7.078 12.738 -18.394 1.00 97.12 77 CYS A O 1
ATOM 590 N N . SER A 1 78 ? 8.272 13.408 -20.179 1.00 96.06 78 SER A N 1
ATOM 591 C CA . SER A 1 78 ? 7.372 14.470 -20.613 1.00 96.06 78 SER A CA 1
ATOM 592 C C . SER A 1 78 ? 7.137 14.393 -22.119 1.00 96.06 78 SER A C 1
ATOM 594 O O . SER A 1 78 ? 8.068 14.200 -22.910 1.00 96.06 78 SER A O 1
ATOM 596 N N . ASN A 1 79 ? 5.872 14.513 -22.504 1.00 95.12 79 ASN A N 1
ATOM 597 C CA . ASN A 1 79 ? 5.358 14.258 -23.840 1.00 95.12 79 ASN A CA 1
ATOM 598 C C . ASN A 1 79 ? 4.262 15.287 -24.142 1.00 95.12 79 ASN A C 1
ATOM 600 O O . ASN A 1 79 ? 3.500 15.655 -23.250 1.00 95.12 79 ASN A O 1
ATOM 604 N N . GLY A 1 80 ? 4.183 15.742 -25.388 1.00 91.94 80 GLY A N 1
ATOM 605 C CA . GLY A 1 80 ? 3.184 16.693 -25.868 1.00 91.94 80 GLY A CA 1
ATOM 606 C C . GLY A 1 80 ? 2.218 16.047 -26.859 1.00 91.94 80 GLY A C 1
ATOM 607 O O . GLY A 1 80 ? 2.619 15.130 -27.577 1.00 91.94 80 GLY A O 1
ATOM 608 N N . PHE A 1 81 ? 0.975 16.517 -26.940 1.00 90.88 81 PHE A N 1
ATOM 609 C CA . PHE A 1 81 ? 0.029 16.124 -27.995 1.00 90.88 81 PHE A CA 1
ATOM 610 C C . PHE A 1 81 ? -0.816 17.308 -28.499 1.00 90.88 81 PHE A C 1
ATOM 612 O O . PHE A 1 81 ? -0.678 18.421 -27.997 1.00 90.88 81 PHE A O 1
ATOM 619 N N . GLY A 1 82 ? -1.582 17.104 -29.579 1.00 86.12 82 GLY A N 1
ATOM 620 C CA . GLY A 1 82 ? -2.261 18.180 -30.323 1.00 86.12 82 GLY A CA 1
ATOM 621 C C . GLY A 1 82 ? -1.359 18.967 -31.294 1.00 86.12 82 GLY A C 1
ATOM 622 O O . GLY A 1 82 ? -1.819 19.890 -31.967 1.00 86.12 82 GLY A O 1
ATOM 623 N N . ASN A 1 83 ? -0.065 18.626 -31.421 1.00 81.50 83 ASN A N 1
ATOM 624 C CA . ASN A 1 83 ? 0.880 19.408 -32.229 1.00 81.50 83 ASN A CA 1
ATOM 625 C C . ASN A 1 83 ? 0.555 19.395 -33.731 1.00 81.50 83 ASN A C 1
ATOM 627 O O . ASN A 1 83 ? 0.239 18.378 -34.349 1.00 81.50 83 ASN A O 1
ATOM 631 N N . ASN A 1 84 ? 0.811 20.525 -34.386 1.00 81.50 84 ASN A N 1
ATOM 632 C CA . ASN A 1 84 ? 0.847 20.587 -35.839 1.00 81.50 84 ASN A CA 1
ATOM 633 C C . ASN A 1 84 ? 2.185 20.043 -36.382 1.00 81.50 84 ASN A C 1
ATOM 635 O O . ASN A 1 84 ? 3.161 20.785 -36.487 1.00 81.50 84 ASN A O 1
ATOM 639 N N . PHE A 1 85 ? 2.211 18.775 -36.809 1.00 78.62 85 PHE A N 1
ATOM 640 C CA . PHE A 1 85 ? 3.389 18.107 -37.400 1.00 78.62 85 PHE A CA 1
ATOM 641 C C . PHE A 1 85 ? 4.007 18.821 -38.624 1.00 78.62 85 PHE A C 1
ATOM 643 O O . PHE A 1 85 ? 5.133 18.533 -39.022 1.00 78.62 85 PHE A O 1
ATOM 650 N N . GLN A 1 86 ? 3.285 19.757 -39.254 1.00 80.19 86 GLN A N 1
ATOM 651 C CA . GLN A 1 86 ? 3.798 20.563 -40.371 1.00 80.19 86 GLN A CA 1
ATOM 652 C C . GLN A 1 86 ? 4.612 21.780 -39.897 1.00 80.19 86 GLN A C 1
ATOM 654 O O . GLN A 1 86 ? 5.352 22.361 -40.690 1.00 80.19 86 GLN A O 1
ATOM 659 N N . LEU A 1 87 ? 4.468 22.164 -38.624 1.00 80.44 87 LEU A N 1
ATOM 660 C CA . LEU A 1 87 ? 5.254 23.197 -37.939 1.00 80.44 87 LEU A CA 1
ATOM 661 C C . LEU A 1 87 ? 6.336 22.589 -37.032 1.00 80.44 87 LEU A C 1
ATOM 663 O O . LEU A 1 87 ? 7.385 23.204 -36.861 1.00 80.44 87 LEU A O 1
ATOM 667 N N . TYR A 1 88 ? 6.092 21.380 -36.514 1.00 81.19 88 TYR A N 1
ATOM 668 C CA . TYR A 1 88 ? 6.966 20.634 -35.604 1.00 81.19 88 TYR A CA 1
ATOM 669 C C . TYR A 1 88 ? 7.370 19.287 -36.230 1.00 81.19 88 TYR A C 1
ATOM 671 O O . TYR A 1 88 ? 6.666 18.295 -36.033 1.00 81.19 88 TYR A O 1
ATOM 679 N N . PRO A 1 89 ? 8.471 19.218 -37.009 1.00 82.69 89 PRO A N 1
ATOM 680 C CA . PRO A 1 89 ? 8.942 17.982 -37.649 1.00 82.69 89 PRO A CA 1
ATOM 681 C C . PRO A 1 89 ? 9.336 16.858 -36.675 1.00 82.69 89 PRO A C 1
ATOM 683 O O . PRO A 1 89 ? 9.552 15.726 -37.101 1.00 82.69 89 PRO A O 1
ATOM 686 N N . GLU A 1 90 ? 9.481 17.176 -35.389 1.00 83.75 90 GLU A N 1
ATOM 687 C CA . GLU A 1 90 ? 9.690 16.250 -34.276 1.00 83.75 90 GLU A CA 1
ATOM 688 C C . GLU A 1 90 ? 8.399 15.592 -33.746 1.00 83.75 90 GLU A C 1
ATOM 690 O O . GLU A 1 90 ? 8.483 14.687 -32.915 1.00 83.75 90 GLU A O 1
ATOM 695 N N . ALA A 1 91 ? 7.224 16.036 -34.206 1.00 86.19 91 ALA A N 1
ATOM 696 C CA . ALA A 1 91 ? 5.939 15.430 -33.879 1.00 86.19 91 ALA A CA 1
ATOM 697 C C . ALA A 1 91 ? 5.534 14.357 -34.906 1.00 86.19 91 ALA A C 1
ATOM 699 O O . ALA A 1 91 ? 5.758 14.486 -36.112 1.00 86.19 91 ALA A O 1
ATOM 700 N N . ASP A 1 92 ? 4.888 13.305 -34.412 1.00 88.75 92 ASP A N 1
ATOM 701 C CA . ASP A 1 92 ? 4.193 12.300 -35.208 1.00 88.75 92 ASP A CA 1
ATOM 702 C C . ASP A 1 92 ? 3.020 12.927 -35.996 1.00 88.75 92 ASP A C 1
ATOM 704 O O . ASP A 1 92 ? 2.547 14.025 -35.702 1.00 88.75 92 ASP A O 1
ATOM 708 N N . ALA A 1 93 ? 2.498 12.204 -36.993 1.00 86.31 93 ALA A N 1
ATOM 709 C CA . ALA A 1 93 ? 1.407 12.681 -37.854 1.00 86.31 93 ALA A CA 1
ATOM 710 C C . ALA A 1 93 ? 0.075 12.968 -37.120 1.00 86.31 93 ALA A C 1
ATOM 712 O O . ALA A 1 93 ? -0.764 13.691 -37.656 1.00 86.31 93 ALA A O 1
ATOM 713 N N . ASP A 1 94 ? -0.104 12.424 -35.915 1.00 84.38 94 ASP A N 1
ATOM 714 C CA . ASP A 1 94 ? -1.221 12.657 -34.988 1.00 84.38 94 ASP A CA 1
ATOM 715 C C . ASP A 1 94 ? -0.911 13.722 -33.916 1.00 84.38 94 ASP A C 1
ATOM 717 O O . ASP A 1 94 ? -1.650 13.876 -32.952 1.00 84.38 94 ASP A O 1
ATOM 721 N N . GLY A 1 95 ? 0.193 14.460 -34.058 1.00 86.19 95 GLY A N 1
ATOM 722 C CA . GLY A 1 95 ? 0.545 15.567 -33.169 1.00 86.19 95 GLY A CA 1
ATOM 723 C C . GLY A 1 95 ? 1.169 15.166 -31.833 1.00 86.19 95 GLY A C 1
ATOM 724 O O . GLY A 1 95 ? 1.479 16.044 -31.025 1.00 86.19 95 GLY A O 1
ATOM 725 N N . TYR A 1 96 ? 1.416 13.877 -31.595 1.00 91.56 96 TYR A N 1
ATOM 726 C CA . TYR A 1 96 ? 2.221 13.429 -30.462 1.00 91.56 96 TYR A CA 1
ATOM 727 C C . TYR A 1 96 ? 3.705 13.795 -30.650 1.00 91.56 96 TYR A C 1
ATOM 729 O O . TYR A 1 96 ? 4.289 13.484 -31.687 1.00 91.56 96 TYR A O 1
ATOM 737 N N . ARG A 1 97 ? 4.368 14.348 -29.627 1.00 90.94 97 ARG A N 1
ATOM 738 C CA . ARG A 1 97 ? 5.836 14.472 -29.565 1.00 90.94 97 ARG A CA 1
ATOM 739 C C . ARG A 1 97 ? 6.381 14.007 -28.216 1.00 90.94 97 ARG A C 1
ATOM 741 O O . ARG A 1 97 ? 5.825 14.314 -27.167 1.00 90.94 97 ARG A O 1
ATOM 748 N N . HIS A 1 98 ? 7.517 13.316 -28.224 1.00 93.12 98 HIS A N 1
ATOM 749 C CA . HIS A 1 98 ? 8.272 13.051 -26.997 1.00 93.12 98 HIS A CA 1
ATOM 750 C C . HIS A 1 98 ? 9.187 14.250 -26.715 1.00 93.12 98 HIS A C 1
ATOM 752 O O . HIS A 1 98 ? 9.989 14.606 -27.577 1.00 93.12 98 HIS A O 1
ATOM 758 N N . ILE A 1 99 ? 9.064 14.884 -25.544 1.00 92.94 99 ILE A N 1
ATOM 759 C CA . ILE A 1 99 ? 9.824 16.100 -25.207 1.00 92.94 99 ILE A CA 1
ATOM 760 C C . ILE A 1 99 ? 11.153 15.725 -24.538 1.00 92.94 99 ILE A C 1
ATOM 762 O O . ILE A 1 99 ? 12.198 16.279 -24.878 1.00 92.94 99 ILE A O 1
ATOM 766 N N . GLY A 1 100 ? 11.132 14.743 -23.634 1.00 94.62 100 GLY A N 1
ATOM 767 C CA . GLY A 1 100 ? 12.334 14.155 -23.043 1.00 94.62 100 GLY A CA 1
ATOM 768 C C . GLY A 1 100 ? 12.088 13.504 -21.684 1.00 94.62 100 GLY A C 1
ATOM 769 O O . GLY A 1 100 ? 10.971 13.517 -21.166 1.00 94.62 100 GLY A O 1
ATOM 770 N N . CYS A 1 101 ? 13.156 12.969 -21.084 1.00 97.00 101 CYS A N 1
ATOM 771 C CA . CYS A 1 101 ? 13.136 12.445 -19.719 1.00 97.00 101 CYS A CA 1
ATOM 772 C C . CYS A 1 101 ? 14.374 12.861 -18.908 1.00 97.00 101 CYS A C 1
ATOM 774 O O . CYS A 1 101 ? 15.478 12.961 -19.449 1.00 97.00 101 CYS A O 1
ATOM 776 N N . SER A 1 102 ? 14.202 13.014 -17.596 1.00 97.88 102 SER A N 1
ATOM 777 C CA . SER A 1 102 ? 15.228 13.384 -16.618 1.00 97.88 102 SER A CA 1
ATOM 778 C C . SER A 1 102 ? 15.283 12.402 -15.441 1.00 97.88 102 SER A C 1
ATOM 780 O O . SER A 1 102 ? 14.297 11.750 -15.092 1.00 97.88 102 SER A O 1
ATOM 782 N N . LEU A 1 103 ? 16.455 12.308 -14.804 1.00 97.06 103 LEU A N 1
ATOM 783 C CA . LEU A 1 103 ? 16.589 11.757 -13.454 1.00 97.06 103 LEU A CA 1
ATOM 784 C C . LEU A 1 103 ? 16.389 12.912 -12.464 1.00 97.06 103 LEU A C 1
ATOM 786 O O . LEU A 1 103 ? 17.155 13.873 -12.476 1.00 97.06 103 LEU A O 1
ATOM 790 N N . GLY A 1 104 ? 15.369 12.812 -11.618 1.00 95.88 104 GLY A N 1
ATOM 791 C CA . GLY A 1 104 ? 14.849 13.928 -10.836 1.00 95.88 104 GLY A CA 1
ATOM 792 C C . GLY A 1 104 ? 14.023 14.903 -11.682 1.00 95.88 104 GLY A C 1
ATOM 793 O O . GLY A 1 104 ? 13.758 14.671 -12.863 1.00 95.88 104 GLY A O 1
ATOM 794 N N . TYR A 1 105 ? 13.603 16.000 -11.057 1.00 95.69 105 TYR A N 1
ATOM 795 C CA . TYR A 1 105 ? 12.855 17.072 -11.710 1.00 95.69 105 TYR A CA 1
ATOM 796 C C . TYR A 1 105 ? 13.771 17.947 -12.579 1.00 95.69 105 TYR A C 1
ATOM 798 O O . TYR A 1 105 ? 14.769 18.483 -12.093 1.00 95.69 105 TYR A O 1
ATOM 806 N N . ASP A 1 106 ? 13.380 18.145 -13.837 1.00 96.12 106 ASP A N 1
ATOM 807 C CA . ASP A 1 106 ? 13.971 19.114 -14.760 1.00 96.12 106 ASP A CA 1
ATOM 808 C C . ASP A 1 106 ? 12.846 19.930 -15.422 1.00 96.12 106 ASP A C 1
ATOM 810 O O . ASP A 1 106 ? 11.906 19.379 -15.996 1.00 96.12 106 ASP A O 1
ATOM 814 N N . ALA A 1 107 ? 12.932 21.259 -15.341 1.00 93.81 107 ALA A N 1
ATOM 815 C CA . ALA A 1 107 ? 11.942 22.164 -15.923 1.00 93.81 107 ALA A CA 1
ATOM 816 C C . ALA A 1 107 ? 11.989 22.210 -17.464 1.00 93.81 107 ALA A C 1
ATOM 818 O O . ALA A 1 107 ? 11.030 22.663 -18.090 1.00 93.81 107 ALA A O 1
ATOM 819 N N . SER A 1 108 ? 13.104 21.793 -18.076 1.00 94.19 108 SER A N 1
ATOM 820 C CA . SER A 1 108 ? 13.338 21.889 -19.521 1.00 94.19 108 SER A CA 1
ATOM 821 C C . SER A 1 108 ? 12.628 20.797 -20.322 1.00 94.19 108 SER A C 1
ATOM 823 O O . SER A 1 108 ? 12.140 21.077 -21.415 1.00 94.19 108 SER A O 1
ATOM 825 N N . ILE A 1 109 ? 12.462 19.591 -19.763 1.00 92.62 109 ILE A N 1
ATOM 826 C CA . ILE A 1 109 ? 11.656 18.537 -20.406 1.00 92.62 109 ILE A CA 1
ATOM 827 C C . ILE A 1 109 ? 10.154 18.861 -20.390 1.00 92.62 109 ILE A C 1
ATOM 829 O O . ILE A 1 109 ? 9.401 18.310 -21.182 1.00 92.62 109 ILE A O 1
ATOM 833 N N . LEU A 1 110 ? 9.710 19.788 -19.537 1.00 89.69 110 LEU A N 1
ATOM 834 C CA . LEU A 1 110 ? 8.331 20.292 -19.473 1.00 89.69 110 LEU A CA 1
ATOM 835 C C . LEU A 1 110 ? 8.158 21.596 -20.282 1.00 89.69 110 LEU A C 1
ATOM 837 O O . LEU A 1 110 ? 7.314 22.433 -19.965 1.00 89.69 110 LEU A O 1
ATOM 841 N N . GLN A 1 111 ? 8.981 21.805 -21.319 1.00 85.75 111 GLN A N 1
ATOM 842 C CA . GLN A 1 111 ? 8.864 22.952 -22.219 1.00 85.75 111 GLN A CA 1
ATOM 843 C C . GLN A 1 111 ? 7.894 22.684 -23.383 1.00 85.75 111 GLN A C 1
ATOM 845 O O . GLN A 1 111 ? 8.115 21.817 -24.234 1.00 85.75 111 GLN A O 1
ATOM 850 N N . TYR A 1 112 ? 6.854 23.515 -23.440 1.00 78.81 112 TYR A N 1
ATOM 851 C CA . TYR A 1 112 ? 5.754 23.465 -24.399 1.00 78.81 112 TYR A CA 1
ATOM 852 C C . TYR A 1 112 ? 5.866 24.521 -25.505 1.00 78.81 112 TYR A C 1
ATOM 854 O O . TYR A 1 112 ? 6.596 25.511 -25.378 1.00 78.81 112 TYR A O 1
ATOM 862 N N . ASN A 1 113 ? 5.128 24.305 -26.593 1.00 74.75 113 ASN A N 1
ATOM 863 C CA . ASN A 1 113 ? 5.170 25.114 -27.807 1.00 74.75 113 ASN A CA 1
ATOM 864 C C . ASN A 1 113 ? 3.892 25.954 -27.999 1.00 74.75 113 ASN A C 1
ATOM 866 O O . ASN A 1 113 ? 2.914 25.499 -28.570 1.00 74.75 113 ASN A O 1
ATOM 870 N N . LEU A 1 114 ? 3.936 27.235 -27.617 1.00 64.19 114 LEU A N 1
ATOM 871 C CA . LEU A 1 114 ? 2.813 28.199 -27.658 1.00 64.19 114 LEU A CA 1
ATOM 872 C C . LEU A 1 114 ? 2.169 28.512 -29.036 1.00 64.19 114 LEU A C 1
ATOM 874 O O . LEU A 1 114 ? 1.270 29.346 -29.096 1.00 64.19 114 LEU A O 1
ATOM 878 N N . ASN A 1 115 ? 2.631 27.919 -30.141 1.00 58.84 115 ASN A N 1
ATOM 879 C CA . ASN A 1 115 ? 2.278 28.320 -31.515 1.00 58.84 115 ASN A CA 1
ATOM 880 C C . ASN A 1 115 ? 1.477 27.239 -32.273 1.00 58.84 115 ASN A C 1
ATOM 882 O O . ASN A 1 115 ? 1.720 26.997 -33.458 1.00 58.84 115 ASN A O 1
ATOM 886 N N . VAL A 1 116 ? 0.531 26.578 -31.602 1.00 56.00 116 VAL A N 1
ATOM 887 C CA . VAL A 1 116 ? -0.337 25.570 -32.228 1.00 56.00 116 VAL A CA 1
ATOM 888 C C . VAL A 1 116 ? -1.714 26.161 -32.551 1.00 56.00 116 VAL A C 1
ATOM 890 O O . VAL A 1 116 ? -2.526 26.394 -31.661 1.00 56.00 116 VAL A O 1
ATOM 893 N N . ASP A 1 117 ? -1.993 26.378 -33.841 1.00 59.69 117 ASP A N 1
ATOM 894 C CA . ASP A 1 117 ? -3.379 26.428 -34.328 1.00 59.69 117 ASP A CA 1
ATOM 895 C C . ASP A 1 117 ? -4.005 25.043 -34.082 1.00 59.69 117 ASP A C 1
ATOM 897 O O . ASP A 1 117 ? -3.462 24.053 -34.587 1.00 59.69 117 ASP A O 1
ATOM 901 N N . SER A 1 118 ? -5.104 24.972 -33.317 1.00 54.19 118 SER A N 1
ATOM 902 C CA . SER A 1 118 ? -5.676 23.721 -32.787 1.00 54.19 118 SER A CA 1
ATOM 903 C C . SER A 1 118 ? -5.773 22.589 -33.813 1.00 54.19 118 SER A C 1
ATOM 905 O O . SER A 1 118 ? -6.295 22.758 -34.922 1.00 54.19 118 SER A O 1
ATOM 907 N N . ARG A 1 119 ? -5.314 21.405 -33.402 1.00 66.81 119 ARG A N 1
ATOM 908 C CA . ARG A 1 119 ? -5.472 20.132 -34.107 1.00 66.81 119 ARG A CA 1
ATOM 909 C C . ARG A 1 119 ? -5.730 19.032 -33.093 1.00 66.81 119 ARG A C 1
ATOM 911 O O . ARG A 1 119 ? -5.269 19.132 -31.967 1.00 66.81 119 ARG A O 1
ATOM 918 N N . THR A 1 120 ? -6.405 17.987 -33.563 1.00 69.94 120 THR A N 1
ATOM 919 C CA . THR A 1 120 ? -6.875 16.835 -32.795 1.00 69.94 120 THR A CA 1
ATOM 920 C C . THR A 1 120 ? -5.952 16.424 -31.649 1.00 69.94 120 THR A C 1
ATOM 922 O O . THR A 1 120 ? -4.849 15.914 -31.847 1.00 69.94 120 THR A O 1
ATOM 925 N N . GLU A 1 121 ? -6.464 16.630 -30.450 1.00 80.44 121 GLU A N 1
ATOM 926 C CA . GLU A 1 121 ? -5.868 16.313 -29.171 1.00 80.44 121 GLU A CA 1
ATOM 927 C C . GLU A 1 121 ? -6.151 14.829 -28.837 1.00 80.44 121 GLU A C 1
ATOM 929 O O . GLU A 1 121 ? -7.067 14.538 -28.085 1.00 80.44 121 GLU A O 1
ATOM 934 N N . ASP A 1 122 ? -5.416 13.874 -29.431 1.00 85.12 122 ASP A N 1
ATOM 935 C CA . ASP A 1 122 ? -5.632 12.417 -29.237 1.00 85.12 122 ASP A CA 1
ATOM 936 C C . ASP A 1 122 ? -4.919 11.887 -27.966 1.00 85.12 122 ASP A C 1
ATOM 938 O O . ASP A 1 122 ? -3.733 11.525 -27.974 1.00 85.12 122 ASP A O 1
ATOM 942 N N . GLY A 1 123 ? -5.645 11.866 -26.846 1.00 87.81 123 GLY A N 1
ATOM 943 C CA . GLY A 1 123 ? -5.177 11.481 -25.512 1.00 87.81 123 GLY A CA 1
ATOM 944 C C . GLY A 1 123 ? -4.928 9.980 -25.331 1.00 87.81 123 GLY A C 1
ATOM 945 O O . GLY A 1 123 ? -4.041 9.590 -24.559 1.00 87.81 123 GLY A O 1
ATOM 946 N N . TYR A 1 124 ? -5.634 9.123 -26.074 1.00 89.38 124 TYR A N 1
ATOM 947 C CA . TYR A 1 124 ? -5.419 7.670 -26.096 1.00 89.38 124 TYR A CA 1
ATOM 948 C C . TYR A 1 124 ? -4.093 7.301 -26.784 1.00 89.38 124 TYR A C 1
ATOM 950 O O . TYR A 1 124 ? -3.275 6.557 -26.216 1.00 89.38 124 TYR A O 1
ATOM 958 N N . SER A 1 125 ? -3.816 7.884 -27.954 1.00 90.88 125 SER A N 1
ATOM 959 C CA . SER A 1 125 ? -2.510 7.801 -28.613 1.00 90.88 125 SER A CA 1
ATOM 960 C C . SER A 1 125 ? -1.416 8.412 -27.739 1.00 90.88 125 SER A C 1
ATOM 962 O O . SER A 1 125 ? -0.386 7.777 -27.500 1.00 90.88 125 SER A O 1
ATOM 964 N N . ALA A 1 126 ? -1.646 9.600 -27.169 1.00 92.75 126 ALA A N 1
ATOM 965 C CA . ALA A 1 126 ? -0.659 10.252 -26.315 1.00 92.75 126 ALA A CA 1
ATOM 966 C C . ALA A 1 126 ? -0.293 9.411 -25.084 1.00 92.75 126 ALA A C 1
ATOM 968 O O . ALA A 1 126 ? 0.886 9.291 -24.746 1.00 92.75 126 ALA A O 1
ATOM 969 N N . THR A 1 127 ? -1.277 8.774 -24.448 1.00 93.06 127 THR A N 1
ATOM 970 C CA . THR A 1 127 ? -1.075 7.893 -23.290 1.00 93.06 127 THR A CA 1
ATOM 971 C C . THR A 1 127 ? -0.245 6.663 -23.657 1.00 93.06 127 THR A C 1
ATOM 973 O O . THR A 1 127 ? 0.769 6.386 -23.013 1.00 93.06 127 THR A O 1
ATOM 976 N N . THR A 1 128 ? -0.625 5.944 -24.717 1.00 93.88 128 THR A N 1
ATOM 977 C CA . THR A 1 128 ? 0.086 4.725 -25.147 1.00 93.88 128 THR A CA 1
ATOM 978 C C . THR A 1 128 ? 1.495 5.026 -25.657 1.00 93.88 128 THR A C 1
ATOM 980 O O . THR A 1 128 ? 2.452 4.390 -25.216 1.00 93.88 128 THR A O 1
ATOM 983 N N . LYS A 1 129 ? 1.670 6.057 -26.493 1.00 94.88 129 LYS A N 1
ATOM 984 C CA . LYS A 1 129 ? 2.990 6.475 -26.993 1.00 94.88 129 LYS A CA 1
ATOM 985 C C . LYS A 1 129 ? 3.914 6.991 -25.896 1.00 94.88 129 LYS A C 1
ATOM 987 O O . LYS A 1 129 ? 5.114 6.737 -25.979 1.00 94.88 129 LYS A O 1
ATOM 992 N N . SER A 1 130 ? 3.384 7.663 -24.871 1.00 95.56 130 SER A N 1
ATOM 993 C CA . SER A 1 130 ? 4.183 8.080 -23.710 1.00 95.56 130 SER A CA 1
ATOM 994 C C . SER A 1 130 ? 4.766 6.869 -22.988 1.00 95.56 130 SER A C 1
ATOM 996 O O . SER A 1 130 ? 5.948 6.871 -22.649 1.00 95.56 130 SER A O 1
ATOM 998 N N . ILE A 1 131 ? 3.957 5.827 -22.770 1.00 94.88 131 ILE A N 1
ATOM 999 C CA . ILE A 1 131 ? 4.379 4.558 -22.157 1.00 94.88 131 ILE A CA 1
ATOM 1000 C C . ILE A 1 131 ? 5.421 3.860 -23.047 1.00 94.88 131 ILE A C 1
ATOM 1002 O O . ILE A 1 131 ? 6.497 3.507 -22.573 1.00 94.88 131 ILE A O 1
ATOM 1006 N N . ASP A 1 132 ? 5.167 3.754 -24.352 1.00 93.75 132 ASP A N 1
ATOM 1007 C CA . ASP A 1 132 ? 6.033 3.017 -25.283 1.00 93.75 132 ASP A CA 1
ATOM 1008 C C . ASP A 1 132 ? 7.349 3.721 -25.645 1.00 93.75 132 ASP A C 1
ATOM 1010 O O . ASP A 1 132 ? 8.278 3.066 -26.120 1.00 93.75 132 ASP A O 1
ATOM 1014 N N . ARG A 1 133 ? 7.457 5.042 -25.442 1.00 93.81 133 ARG A N 1
ATOM 1015 C CA . ARG A 1 133 ? 8.649 5.834 -25.803 1.00 93.81 133 ARG A CA 1
ATOM 1016 C C . ARG A 1 133 ? 9.550 6.213 -24.628 1.00 93.81 133 ARG A C 1
ATOM 1018 O O . ARG A 1 133 ? 10.496 6.976 -24.824 1.00 93.81 133 ARG A O 1
ATOM 1025 N N . VAL A 1 134 ? 9.327 5.651 -23.438 1.00 95.31 134 VAL A N 1
ATOM 1026 C CA . VAL A 1 134 ? 10.272 5.759 -22.313 1.00 95.31 134 VAL A CA 1
ATOM 1027 C C . VAL A 1 134 ? 11.641 5.199 -22.745 1.00 95.31 134 VAL A C 1
ATOM 1029 O O . VAL A 1 134 ? 11.719 4.027 -23.117 1.00 95.31 134 VAL A O 1
ATOM 1032 N N . PRO A 1 135 ? 12.741 5.976 -22.718 1.00 95.69 135 PRO A N 1
ATOM 1033 C CA . PRO A 1 135 ? 14.066 5.467 -23.074 1.00 95.69 135 PRO A CA 1
ATOM 1034 C C . PRO A 1 135 ? 14.575 4.449 -22.046 1.00 95.69 135 PRO A C 1
ATOM 1036 O O . PRO A 1 135 ? 14.425 4.661 -20.845 1.00 95.69 135 PRO A O 1
ATOM 1039 N N . ALA A 1 136 ? 15.261 3.386 -22.483 1.00 94.81 136 ALA A N 1
ATOM 1040 C CA . ALA A 1 136 ? 15.872 2.415 -21.563 1.00 94.81 136 ALA A CA 1
ATOM 1041 C C . ALA A 1 136 ? 17.001 3.007 -20.693 1.00 94.81 136 ALA A C 1
ATOM 1043 O O . ALA A 1 136 ? 17.356 2.422 -19.671 1.00 94.81 136 ALA A O 1
ATOM 1044 N N . VAL A 1 137 ? 17.554 4.165 -21.078 1.00 96.00 137 VAL A N 1
ATOM 1045 C CA . VAL A 1 137 ? 18.577 4.901 -20.321 1.00 96.00 137 VAL A CA 1
ATOM 1046 C C . VAL A 1 137 ? 18.136 6.352 -20.129 1.00 96.00 137 VAL A C 1
ATOM 1048 O O . VAL A 1 137 ? 17.996 7.088 -21.105 1.00 96.00 137 VAL A O 1
ATOM 1051 N N . ILE A 1 138 ? 17.967 6.789 -18.877 1.00 96.88 138 ILE A N 1
ATOM 1052 C CA . ILE A 1 138 ? 17.549 8.158 -18.517 1.00 96.88 138 ILE A CA 1
ATOM 1053 C C . ILE A 1 138 ? 18.576 8.764 -17.559 1.00 96.88 138 ILE A C 1
ATOM 1055 O O . ILE A 1 138 ? 18.953 8.148 -16.566 1.00 96.88 138 ILE A O 1
ATOM 1059 N N . GLY A 1 139 ? 19.076 9.968 -17.857 1.00 95.19 139 GLY A N 1
ATOM 1060 C CA . GLY A 1 139 ? 20.101 10.628 -17.032 1.00 95.19 139 GLY A CA 1
ATOM 1061 C C . GLY A 1 139 ? 21.423 9.849 -16.909 1.00 95.19 139 GLY A C 1
ATOM 1062 O O . GLY A 1 139 ? 22.175 10.067 -15.965 1.00 95.19 139 GLY A O 1
ATOM 1063 N N . GLY A 1 140 ? 21.694 8.916 -17.832 1.00 95.31 140 GLY A N 1
ATOM 1064 C CA . GLY A 1 140 ? 22.825 7.980 -17.759 1.00 95.31 140 GLY A CA 1
ATOM 1065 C C . GLY A 1 140 ? 22.567 6.713 -16.931 1.00 95.31 140 GLY A C 1
ATOM 1066 O O . GLY A 1 140 ? 23.470 5.892 -16.801 1.00 95.31 140 GLY A O 1
ATOM 1067 N N . VAL A 1 141 ? 21.355 6.533 -16.397 1.00 96.00 141 VAL A N 1
ATOM 1068 C CA . VAL A 1 141 ? 20.937 5.353 -15.629 1.00 96.00 141 VAL A CA 1
ATOM 1069 C C . VAL A 1 141 ? 20.169 4.392 -16.534 1.00 96.00 141 VAL A C 1
ATOM 1071 O O . VAL A 1 141 ? 19.123 4.759 -17.066 1.00 96.00 141 VAL A O 1
ATOM 1074 N N . ASP A 1 142 ? 20.672 3.167 -16.699 1.00 96.06 142 ASP A N 1
ATOM 1075 C CA . ASP A 1 142 ? 19.945 2.069 -17.351 1.00 96.06 142 ASP A CA 1
ATOM 1076 C C . ASP A 1 142 ? 18.823 1.587 -16.424 1.00 96.06 142 ASP A C 1
ATOM 1078 O O . ASP A 1 142 ? 19.086 1.124 -15.310 1.00 96.06 142 ASP A O 1
ATOM 1082 N N . LEU A 1 143 ? 17.573 1.722 -16.866 1.00 94.44 143 LEU A N 1
ATOM 1083 C CA . LEU A 1 143 ? 16.393 1.419 -16.057 1.00 94.44 143 LEU A CA 1
ATOM 1084 C C . LEU A 1 143 ? 16.300 -0.071 -15.703 1.00 94.44 143 LEU A C 1
ATOM 1086 O O . LEU A 1 143 ? 15.968 -0.408 -14.568 1.00 94.44 143 LEU A O 1
ATOM 1090 N N . ALA A 1 144 ? 16.626 -0.954 -16.649 1.00 93.25 144 ALA A N 1
ATOM 1091 C CA . ALA A 1 144 ? 16.503 -2.398 -16.483 1.00 93.25 144 ALA A CA 1
ATOM 1092 C C . ALA A 1 144 ? 17.616 -2.977 -15.595 1.00 93.25 144 ALA A C 1
ATOM 1094 O O . ALA A 1 144 ? 17.357 -3.901 -14.827 1.00 93.25 144 ALA A O 1
ATOM 1095 N N . GLN A 1 145 ? 18.843 -2.450 -15.687 1.00 94.75 145 GLN A N 1
ATOM 1096 C CA . GLN A 1 145 ? 19.976 -2.898 -14.864 1.00 94.75 145 GLN A CA 1
ATOM 1097 C C . GLN A 1 145 ? 20.023 -2.241 -13.478 1.00 94.75 145 GLN A C 1
ATOM 1099 O O . GLN A 1 145 ? 20.580 -2.828 -12.557 1.00 94.75 145 GLN A O 1
ATOM 1104 N N . THR A 1 146 ? 19.477 -1.031 -13.312 1.00 95.50 146 THR A N 1
ATOM 1105 C CA . THR A 1 146 ? 19.581 -0.291 -12.040 1.00 95.50 146 THR A CA 1
ATOM 1106 C C . THR A 1 146 ? 18.417 -0.589 -11.103 1.00 95.50 146 THR A C 1
ATOM 1108 O O . THR A 1 146 ? 18.625 -0.867 -9.923 1.00 95.50 146 THR A O 1
ATOM 1111 N N . CYS A 1 147 ? 17.189 -0.539 -11.617 1.00 93.12 147 CYS A N 1
ATOM 1112 C CA . CYS A 1 147 ? 15.988 -0.673 -10.806 1.00 93.12 147 CYS A CA 1
ATOM 1113 C C . CYS A 1 147 ? 15.639 -2.153 -10.590 1.00 93.12 147 CYS A C 1
ATOM 1115 O O . CYS A 1 147 ? 15.588 -2.931 -11.544 1.00 93.12 147 CYS A O 1
ATOM 1117 N N . GLY A 1 148 ? 15.378 -2.537 -9.341 1.00 88.38 148 GLY A N 1
ATOM 1118 C CA . GLY A 1 148 ? 14.775 -3.833 -8.994 1.00 88.38 148 GLY A CA 1
ATOM 1119 C C . GLY A 1 148 ? 13.257 -3.740 -8.871 1.00 88.38 148 GLY A C 1
ATOM 1120 O O . GLY A 1 148 ? 12.523 -4.655 -9.238 1.00 88.38 148 GLY A O 1
ATOM 1121 N N . PHE A 1 149 ? 12.777 -2.574 -8.439 1.00 85.62 149 PHE A N 1
ATOM 1122 C CA . PHE A 1 149 ? 11.367 -2.221 -8.370 1.00 85.62 149 PHE A CA 1
ATOM 1123 C C . PHE A 1 149 ? 11.141 -0.869 -9.056 1.00 85.62 149 PHE A C 1
ATOM 1125 O O . PHE A 1 149 ? 11.958 0.041 -8.918 1.00 85.62 149 PHE A O 1
ATOM 1132 N N . MET A 1 150 ? 10.027 -0.719 -9.779 1.00 88.06 150 MET A N 1
ATOM 1133 C CA . MET A 1 150 ? 9.634 0.556 -10.379 1.00 88.06 150 MET A CA 1
ATOM 1134 C C . MET A 1 150 ? 8.142 0.819 -10.188 1.00 88.06 150 MET A C 1
ATOM 1136 O O . MET A 1 150 ? 7.303 0.190 -10.833 1.00 88.06 150 MET A O 1
ATOM 1140 N N . ALA A 1 151 ? 7.845 1.802 -9.345 1.00 85.56 151 ALA A N 1
ATOM 1141 C CA . ALA A 1 151 ? 6.554 2.466 -9.263 1.00 85.56 151 ALA A CA 1
ATOM 1142 C C . ALA A 1 151 ? 6.297 3.299 -10.533 1.00 85.56 151 ALA A C 1
ATOM 1144 O O . ALA A 1 151 ? 7.224 3.928 -11.043 1.00 85.56 151 ALA A O 1
ATOM 1145 N N . LYS A 1 152 ? 5.067 3.314 -11.060 1.00 89.06 152 LYS A N 1
ATOM 1146 C CA . LYS A 1 152 ? 4.766 3.894 -12.382 1.00 89.06 152 LYS A CA 1
ATOM 1147 C C . LYS A 1 152 ? 3.483 4.725 -12.357 1.00 89.06 152 LYS A C 1
ATOM 1149 O O . LYS A 1 152 ? 2.404 4.230 -12.036 1.00 89.06 152 LYS A O 1
ATOM 1154 N N . ASN A 1 153 ? 3.614 5.994 -12.723 1.00 88.94 153 ASN A N 1
ATOM 1155 C CA . ASN A 1 153 ? 2.545 6.980 -12.770 1.00 88.94 153 ASN A CA 1
ATOM 1156 C C . ASN A 1 153 ? 2.428 7.518 -14.201 1.00 88.94 153 ASN A C 1
ATOM 1158 O O . ASN A 1 153 ? 3.422 8.001 -14.742 1.00 88.94 153 ASN A O 1
ATOM 1162 N N . MET A 1 154 ? 1.245 7.413 -14.809 1.00 93.31 154 MET A N 1
ATOM 1163 C CA . MET A 1 154 ? 0.943 8.019 -16.107 1.00 93.31 154 MET A CA 1
ATOM 1164 C C . MET A 1 154 ? -0.075 9.133 -15.880 1.00 93.31 154 MET A C 1
ATOM 1166 O O . MET A 1 154 ? -1.156 8.865 -15.363 1.00 93.31 154 MET A O 1
ATOM 1170 N N . ILE A 1 155 ? 0.277 10.364 -16.240 1.00 92.44 155 ILE A N 1
ATOM 1171 C CA . ILE A 1 155 ? -0.539 11.561 -16.026 1.00 92.44 155 ILE A CA 1
ATOM 1172 C C . ILE A 1 155 ? -0.909 12.154 -17.389 1.00 92.44 155 ILE A C 1
ATOM 1174 O O . ILE A 1 155 ? -0.035 12.678 -18.078 1.00 92.44 155 ILE A O 1
ATOM 1178 N N . LEU A 1 156 ? -2.184 12.092 -17.770 1.00 92.00 156 LEU A N 1
ATOM 1179 C CA . LEU A 1 156 ? -2.724 12.874 -18.886 1.00 92.00 156 LEU A CA 1
ATOM 1180 C C . LEU A 1 156 ? -3.122 14.265 -18.371 1.00 92.00 156 LEU A C 1
ATOM 1182 O O . LEU A 1 156 ? -3.758 14.373 -17.323 1.00 92.00 156 LEU A O 1
ATOM 1186 N N . VAL A 1 157 ? -2.760 15.328 -19.086 1.00 90.88 157 VAL A N 1
ATOM 1187 C CA . VAL A 1 157 ? -3.114 16.716 -18.751 1.00 90.88 157 VAL A CA 1
ATOM 1188 C C . VAL A 1 157 ? -3.713 17.376 -19.989 1.00 90.88 157 VAL A C 1
ATOM 1190 O O . VAL A 1 157 ? -3.039 17.428 -21.012 1.00 90.88 157 VAL A O 1
ATOM 1193 N N . THR A 1 158 ? -4.969 17.821 -19.920 1.00 87.06 158 THR A N 1
ATOM 1194 C CA . THR A 1 158 ? -5.812 18.099 -21.107 1.00 87.06 158 THR A CA 1
ATOM 1195 C C . THR A 1 158 ? -6.918 19.125 -20.822 1.00 87.06 158 THR A C 1
ATOM 1197 O O . THR A 1 158 ? -7.407 19.184 -19.690 1.00 87.06 158 THR A O 1
ATOM 1200 N N . ASP A 1 159 ? -7.324 19.942 -21.804 1.00 77.50 159 ASP A N 1
ATOM 1201 C CA . ASP A 1 159 ? -8.629 20.629 -21.754 1.00 77.50 159 ASP A CA 1
ATOM 1202 C C . ASP A 1 159 ? -9.710 19.936 -22.590 1.00 77.50 159 ASP A C 1
ATOM 1204 O O . ASP A 1 159 ? -10.880 19.932 -22.192 1.00 77.50 159 ASP A O 1
ATOM 1208 N N . GLU A 1 160 ? -9.317 19.245 -23.656 1.00 74.81 160 GLU A N 1
ATOM 1209 C CA . GLU A 1 160 ? -10.176 18.333 -24.404 1.00 74.81 160 GLU A CA 1
ATOM 1210 C C . GLU A 1 160 ? -9.413 17.108 -24.935 1.00 74.81 160 GLU A C 1
ATOM 1212 O O . GLU A 1 160 ? -8.213 17.158 -25.189 1.00 74.81 160 GLU A O 1
ATOM 1217 N N . ASP A 1 161 ? -10.126 15.990 -25.085 1.00 71.81 161 ASP A N 1
ATOM 1218 C CA . ASP A 1 161 ? -9.648 14.808 -25.804 1.00 71.81 161 ASP A CA 1
ATOM 1219 C C . ASP A 1 161 ? -10.519 14.628 -27.041 1.00 71.81 161 ASP A C 1
ATOM 1221 O O . ASP A 1 161 ? -11.744 14.709 -26.957 1.00 71.81 161 ASP A O 1
ATOM 1225 N N . ARG A 1 162 ? -9.895 14.416 -28.193 1.00 66.44 162 ARG A N 1
ATOM 1226 C CA . ARG A 1 162 ? -10.564 14.207 -29.472 1.00 66.44 162 ARG A CA 1
ATOM 1227 C C . ARG A 1 162 ? -9.975 12.942 -30.084 1.00 66.44 162 ARG A C 1
ATOM 1229 O O . ARG A 1 162 ? -8.974 12.997 -30.791 1.00 66.44 162 ARG A O 1
ATOM 1236 N N . ASP A 1 163 ? -10.635 11.814 -29.854 1.00 61.88 163 ASP A N 1
ATOM 1237 C CA . ASP A 1 163 ? -10.300 10.440 -30.271 1.00 61.88 163 ASP A CA 1
ATOM 1238 C C . ASP A 1 163 ? -10.394 10.192 -31.799 1.00 61.88 163 ASP A C 1
ATOM 1240 O O . ASP A 1 163 ? -10.777 9.127 -32.278 1.00 61.88 163 ASP A O 1
ATOM 1244 N N . ALA A 1 164 ? -10.074 11.208 -32.604 1.00 58.09 164 ALA A N 1
ATOM 1245 C CA . ALA A 1 164 ? -10.531 11.352 -33.983 1.00 58.09 164 ALA A CA 1
ATOM 1246 C C . ALA A 1 164 ? -9.436 11.182 -35.058 1.00 58.09 164 ALA A C 1
ATOM 1248 O O . ALA A 1 164 ? -9.694 11.486 -36.228 1.00 58.09 164 ALA A O 1
ATOM 1249 N N . ILE A 1 165 ? -8.219 10.743 -34.700 1.00 61.34 165 ILE A N 1
ATOM 1250 C CA . ILE A 1 165 ? -7.135 10.477 -35.671 1.00 61.34 165 ILE A CA 1
ATOM 1251 C C . ILE A 1 165 ? -6.602 9.040 -35.629 1.00 61.34 165 ILE A C 1
ATOM 1253 O O . ILE A 1 165 ? -6.324 8.503 -36.705 1.00 61.34 165 ILE A O 1
ATOM 1257 N N . THR A 1 166 ? -6.416 8.417 -34.461 1.00 64.12 166 THR A N 1
ATOM 1258 C CA . THR A 1 166 ? -5.778 7.090 -34.387 1.00 64.12 166 THR A CA 1
ATOM 1259 C C . THR A 1 166 ? -6.752 5.928 -34.183 1.00 64.12 166 THR A C 1
ATOM 1261 O O . THR A 1 166 ? -7.825 6.077 -33.613 1.00 64.12 166 THR A O 1
ATOM 1264 N N . ASP A 1 167 ? -6.340 4.724 -34.597 1.00 74.50 167 ASP A N 1
ATOM 1265 C CA . ASP A 1 167 ? -7.037 3.464 -34.290 1.00 74.50 167 ASP A CA 1
ATOM 1266 C C . ASP A 1 167 ? -6.779 2.979 -32.833 1.00 74.50 167 ASP A C 1
ATOM 1268 O O . ASP A 1 167 ? -6.820 1.774 -32.568 1.00 74.50 167 ASP A O 1
ATOM 1272 N N . VAL A 1 168 ? -6.423 3.865 -31.888 1.00 83.56 168 VAL A N 1
ATOM 1273 C CA . VAL A 1 168 ? -6.103 3.492 -30.495 1.00 83.56 168 VAL A CA 1
ATOM 1274 C C . VAL A 1 168 ? -7.363 3.552 -29.634 1.00 83.56 168 VAL A C 1
ATOM 1276 O O . VAL A 1 168 ? -7.780 4.609 -29.179 1.00 83.56 168 VAL A O 1
ATOM 1279 N N . THR A 1 169 ? -7.961 2.392 -29.375 1.00 85.31 169 THR A N 1
ATOM 1280 C CA . THR A 1 169 ? -9.176 2.268 -28.554 1.00 85.31 169 THR A CA 1
ATOM 1281 C C . THR A 1 169 ? -8.907 2.330 -27.047 1.00 85.31 169 THR A C 1
ATOM 1283 O O . THR A 1 169 ? -7.832 1.954 -26.563 1.00 85.31 169 THR A O 1
ATOM 1286 N N . LYS A 1 170 ? -9.956 2.678 -26.291 1.00 82.19 170 LYS A N 1
ATOM 1287 C CA . LYS A 1 170 ? -10.103 2.498 -24.835 1.00 82.19 170 LYS A CA 1
ATOM 1288 C C . LYS A 1 170 ? -9.523 1.169 -24.337 1.00 82.19 170 LYS A C 1
ATOM 1290 O O . LYS A 1 170 ? -8.755 1.132 -23.374 1.00 82.19 170 LYS A O 1
ATOM 1295 N N . GLU A 1 171 ? -9.847 0.063 -25.009 1.00 79.69 171 GLU A N 1
ATOM 1296 C CA . GLU A 1 171 ? -9.386 -1.280 -24.651 1.00 79.69 171 GLU A CA 1
ATOM 1297 C C . GLU A 1 171 ? -7.877 -1.452 -24.832 1.00 79.69 171 GLU A C 1
ATOM 1299 O O . GLU A 1 171 ? -7.254 -2.130 -24.014 1.00 79.69 171 GLU A O 1
ATOM 1304 N N . GLN A 1 172 ? -7.278 -0.841 -25.858 1.00 85.56 172 GLN A N 1
ATOM 1305 C CA . GLN A 1 172 ? -5.828 -0.866 -26.069 1.00 85.56 172 GLN A CA 1
ATOM 1306 C C . GLN A 1 172 ? -5.098 -0.024 -25.022 1.00 85.56 172 GLN A C 1
ATOM 1308 O O . GLN A 1 172 ? -4.101 -0.494 -24.476 1.00 85.56 172 GLN A O 1
ATOM 1313 N N . VAL A 1 173 ? -5.616 1.158 -24.667 1.00 87.00 173 VAL A N 1
ATOM 1314 C CA . VAL A 1 173 ? -5.074 1.969 -23.560 1.00 87.00 173 VAL A CA 1
ATOM 1315 C C . VAL A 1 173 ? -5.134 1.185 -22.247 1.00 87.00 173 VAL A C 1
ATOM 1317 O O . VAL A 1 173 ? -4.123 1.056 -21.556 1.00 87.00 173 VAL A O 1
ATOM 1320 N N . ARG A 1 174 ? -6.286 0.575 -21.935 1.00 80.81 174 ARG A N 1
ATOM 1321 C CA . ARG A 1 174 ? -6.477 -0.259 -20.738 1.00 80.81 174 ARG A CA 1
ATOM 1322 C C . ARG A 1 174 ? -5.565 -1.491 -20.724 1.00 80.81 174 ARG A C 1
ATOM 1324 O O . ARG A 1 174 ? -4.958 -1.772 -19.693 1.00 80.81 174 ARG A O 1
ATOM 1331 N N . SER A 1 175 ? -5.434 -2.202 -21.850 1.00 80.75 175 SER A N 1
ATOM 1332 C CA . SER A 1 175 ? -4.512 -3.343 -21.981 1.00 80.75 175 SER A CA 1
ATOM 1333 C C . SER A 1 175 ? -3.076 -2.898 -21.736 1.00 80.75 175 SER A C 1
ATOM 1335 O O . SER A 1 175 ? -2.387 -3.484 -20.905 1.00 80.75 175 SER A O 1
ATOM 1337 N N . ARG A 1 176 ? -2.646 -1.796 -22.363 1.00 86.88 176 ARG A N 1
ATOM 1338 C CA . ARG A 1 176 ? -1.278 -1.294 -22.236 1.00 86.88 176 ARG A CA 1
ATOM 1339 C C . ARG A 1 176 ? -0.953 -0.857 -20.813 1.00 86.88 176 ARG A C 1
ATOM 1341 O O . ARG A 1 176 ? 0.109 -1.208 -20.304 1.00 86.88 176 ARG A O 1
ATOM 1348 N N . LEU A 1 177 ? -1.860 -0.150 -20.140 1.00 83.81 177 LEU A N 1
ATOM 1349 C CA . LEU A 1 177 ? -1.698 0.228 -18.733 1.00 83.81 177 LEU A CA 1
ATOM 1350 C C . LEU A 1 177 ? -1.582 -1.002 -17.816 1.00 83.81 177 LEU A C 1
ATOM 1352 O O . LEU A 1 177 ? -0.714 -1.021 -16.942 1.00 83.81 177 LEU A O 1
ATOM 1356 N N . ALA A 1 178 ? -2.383 -2.047 -18.051 1.00 73.56 178 ALA A N 1
ATOM 1357 C CA . ALA A 1 178 ? -2.339 -3.296 -17.287 1.00 73.56 178 ALA A CA 1
ATOM 1358 C C . ALA A 1 178 ? -1.069 -4.131 -17.559 1.00 73.56 178 ALA A C 1
ATOM 1360 O O . ALA A 1 178 ? -0.431 -4.602 -16.620 1.00 73.56 178 ALA A O 1
ATOM 1361 N N . GLU A 1 179 ? -0.661 -4.275 -18.825 1.00 81.44 179 GLU A N 1
ATOM 1362 C CA . GLU A 1 179 ? 0.583 -4.943 -19.246 1.00 81.44 179 GLU A CA 1
ATOM 1363 C C . GLU A 1 179 ? 1.825 -4.292 -18.627 1.00 81.44 179 GLU A C 1
ATOM 1365 O O . GLU A 1 179 ? 2.759 -4.971 -18.199 1.00 81.44 179 GLU A O 1
ATOM 1370 N N . THR A 1 180 ? 1.849 -2.959 -18.616 1.00 82.94 180 THR A N 1
ATOM 1371 C CA . THR A 1 180 ? 3.021 -2.174 -18.212 1.00 82.94 180 THR A CA 1
ATOM 1372 C C . THR A 1 180 ? 2.991 -1.776 -16.736 1.00 82.94 180 THR A C 1
ATOM 1374 O O . THR A 1 180 ? 4.036 -1.420 -16.185 1.00 82.94 180 THR A O 1
ATOM 1377 N N . GLY A 1 181 ? 1.844 -1.905 -16.063 1.00 79.31 181 GLY A N 1
ATOM 1378 C CA . GLY A 1 181 ? 1.659 -1.663 -14.631 1.00 79.31 181 GLY A CA 1
ATOM 1379 C C . GLY A 1 181 ? 1.691 -0.186 -14.233 1.00 79.31 181 GLY A C 1
ATOM 1380 O O . GLY A 1 181 ? 2.283 0.141 -13.206 1.00 79.31 181 GLY A O 1
ATOM 1381 N N . TYR A 1 182 ? 1.123 0.705 -15.050 1.00 87.00 182 TYR A N 1
ATOM 1382 C CA . TYR A 1 182 ? 0.990 2.135 -14.734 1.00 87.00 182 TYR A CA 1
ATOM 1383 C C . TYR A 1 182 ? -0.356 2.441 -14.070 1.00 87.00 182 TYR A C 1
ATOM 1385 O O . TYR A 1 182 ? -1.406 2.079 -14.595 1.00 87.00 182 TYR A O 1
ATOM 1393 N N . ILE A 1 183 ? -0.324 3.208 -12.976 1.00 79.50 183 ILE A N 1
ATOM 1394 C CA . ILE A 1 183 ? -1.519 3.835 -12.394 1.00 79.50 183 ILE A CA 1
ATOM 1395 C C . ILE A 1 183 ? -1.829 5.108 -13.193 1.00 79.50 183 ILE A C 1
ATOM 1397 O O . ILE A 1 183 ? -1.000 6.028 -13.210 1.00 79.50 183 ILE A O 1
ATOM 1401 N N . TYR A 1 184 ? -3.006 5.179 -13.822 1.00 84.75 184 TYR A N 1
ATOM 1402 C CA . TYR A 1 184 ? -3.377 6.236 -14.771 1.00 84.75 184 TYR A CA 1
ATOM 1403 C C . TYR A 1 184 ? -4.150 7.376 -14.108 1.00 84.75 184 TYR A C 1
ATOM 1405 O O . TYR A 1 184 ? -5.078 7.147 -13.345 1.00 84.75 184 TYR A O 1
ATOM 1413 N N . ASN A 1 185 ? -3.732 8.622 -14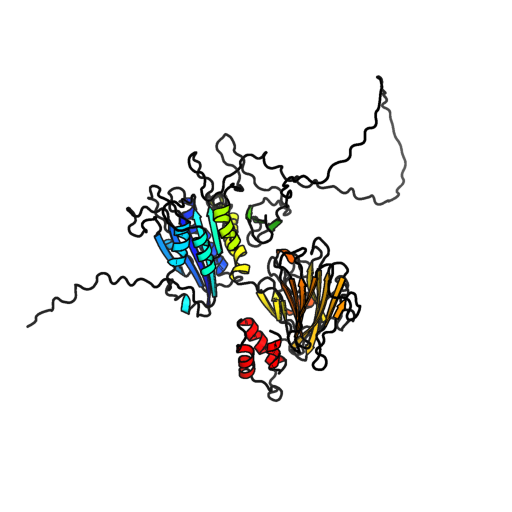.293 1.00 84.19 185 ASN A N 1
ATOM 1414 C CA . ASN A 1 185 ? -4.307 9.801 -13.642 1.00 84.19 185 ASN A CA 1
ATOM 1415 C C . ASN A 1 185 ? -4.587 10.866 -14.704 1.00 84.19 185 ASN A C 1
ATOM 1417 O O . ASN A 1 185 ? -3.800 11.018 -15.637 1.00 84.19 185 ASN A O 1
ATOM 1421 N N . ILE A 1 186 ? -5.679 11.617 -14.554 1.00 83.69 186 ILE A N 1
ATOM 1422 C CA . ILE A 1 186 ? -6.059 12.667 -15.510 1.00 83.69 186 ILE A CA 1
ATOM 1423 C C . ILE A 1 186 ? -6.234 13.995 -14.787 1.00 83.69 186 ILE A C 1
ATOM 1425 O O . ILE A 1 186 ? -6.911 14.075 -13.765 1.00 83.69 186 ILE A O 1
ATOM 1429 N N . ILE A 1 187 ? -5.628 15.046 -15.327 1.00 83.50 187 ILE A N 1
ATOM 1430 C CA . ILE A 1 187 ? -5.715 16.413 -14.825 1.00 83.50 187 ILE A CA 1
ATOM 1431 C C . ILE A 1 187 ? -6.359 17.267 -15.922 1.00 83.50 187 ILE A C 1
ATOM 1433 O O . ILE A 1 187 ? -5.739 17.550 -16.943 1.00 83.50 187 ILE A O 1
ATOM 1437 N N . VAL A 1 188 ? -7.618 17.653 -15.726 1.00 79.06 188 VAL A N 1
ATOM 1438 C CA . VAL A 1 188 ? -8.489 18.166 -16.791 1.00 79.06 188 VAL A CA 1
ATOM 1439 C C . VAL A 1 188 ? -8.961 19.604 -16.542 1.00 79.06 188 VAL A C 1
ATOM 1441 O O . VAL A 1 188 ? -9.377 19.966 -15.435 1.00 79.06 188 VAL A O 1
ATOM 1444 N N . ASN A 1 189 ? -8.929 20.443 -17.580 1.00 74.81 189 ASN A N 1
ATOM 1445 C CA . ASN A 1 189 ? -9.509 21.790 -17.586 1.00 74.81 189 ASN A CA 1
ATOM 1446 C C . ASN A 1 189 ? -10.947 21.773 -18.133 1.00 74.81 189 ASN A C 1
ATOM 1448 O O . ASN A 1 189 ? -11.252 22.189 -19.245 1.00 74.81 189 ASN A O 1
ATOM 1452 N N . VAL A 1 190 ? -11.858 21.341 -17.270 1.00 59.94 190 VAL A N 1
ATOM 1453 C CA . VAL A 1 190 ? -13.305 21.168 -17.496 1.00 59.94 190 VAL A CA 1
ATOM 1454 C C . VAL A 1 190 ? -14.120 22.452 -17.781 1.00 59.94 190 VAL A C 1
ATOM 1456 O O . VAL A 1 190 ? -15.343 22.418 -17.713 1.00 59.94 190 VAL A O 1
ATOM 1459 N N . PHE A 1 191 ? -13.488 23.588 -18.101 1.00 54.00 191 PHE A N 1
ATOM 1460 C CA . PHE A 1 191 ? -14.150 24.889 -18.309 1.00 54.00 191 PHE A CA 1
ATOM 1461 C C . PHE A 1 191 ? -13.688 25.616 -19.590 1.00 54.00 191 PHE A C 1
ATOM 1463 O O . PHE A 1 191 ? -13.345 26.804 -19.556 1.00 54.00 191 PHE A O 1
ATOM 1470 N N . ILE A 1 192 ? -13.719 24.938 -20.742 1.00 53.53 192 ILE A N 1
ATOM 1471 C CA . ILE A 1 192 ? -13.666 25.625 -22.043 1.00 53.53 192 ILE A CA 1
ATOM 1472 C C . ILE A 1 192 ? -15.011 26.337 -22.257 1.00 53.53 192 ILE A C 1
ATOM 1474 O O . ILE A 1 192 ? -16.038 25.712 -22.507 1.00 53.53 192 ILE A O 1
ATOM 1478 N N . ASN A 1 193 ? -15.024 27.663 -22.111 1.00 44.06 193 ASN A N 1
ATOM 1479 C CA . ASN A 1 193 ? -16.249 28.466 -22.163 1.00 44.06 193 ASN A CA 1
ATOM 1480 C C . ASN A 1 193 ? -16.646 28.798 -23.615 1.00 44.06 193 ASN A C 1
ATOM 1482 O O . ASN A 1 193 ? -16.461 29.929 -24.074 1.00 44.06 193 ASN A O 1
ATOM 1486 N N . SER A 1 194 ? -17.145 27.798 -24.348 1.00 45.97 194 SER A N 1
ATOM 1487 C CA . SER A 1 194 ? -17.675 27.960 -25.705 1.00 45.97 194 SER A CA 1
ATOM 1488 C C . SER A 1 194 ? -18.910 27.086 -25.948 1.00 45.97 194 SER A C 1
ATOM 1490 O O . SER A 1 194 ? -18.966 25.948 -25.490 1.00 45.97 194 SER A O 1
ATOM 1492 N N . ASP A 1 195 ? -19.861 27.574 -26.753 1.00 45.22 195 ASP A N 1
ATOM 1493 C CA . ASP A 1 195 ? -21.059 26.822 -27.182 1.00 45.22 195 ASP A CA 1
ATOM 1494 C C . ASP A 1 195 ? -20.751 25.625 -28.123 1.00 45.22 195 ASP A C 1
ATOM 1496 O O . ASP A 1 195 ? -21.656 25.060 -28.736 1.00 45.22 195 ASP A O 1
ATOM 1500 N N . TRP A 1 196 ? -19.469 25.282 -28.293 1.00 40.78 196 TRP A N 1
ATOM 1501 C CA . TRP A 1 196 ? -18.939 24.341 -29.287 1.00 40.78 196 TRP A CA 1
ATOM 1502 C C . TRP A 1 196 ? -18.086 23.225 -28.671 1.00 40.78 196 TRP A C 1
ATOM 1504 O O . TRP A 1 196 ? -17.746 22.271 -29.365 1.00 40.78 196 TRP A O 1
ATOM 1514 N N . SER A 1 197 ? -17.752 23.341 -27.384 1.00 42.44 197 SER A N 1
ATOM 1515 C CA . SER A 1 197 ? -16.877 22.431 -26.647 1.00 42.44 197 SER A CA 1
ATOM 1516 C C . SER A 1 197 ? -17.654 21.732 -25.533 1.00 42.44 197 SER A C 1
ATOM 1518 O O . SER A 1 197 ? -17.552 22.093 -24.359 1.00 42.44 197 SER A O 1
ATOM 1520 N N . ASP A 1 198 ? -18.416 20.699 -25.902 1.00 44.34 198 ASP A N 1
ATOM 1521 C CA . ASP A 1 198 ? -18.600 19.574 -24.984 1.00 44.34 198 ASP A CA 1
ATOM 1522 C C . ASP A 1 198 ? -17.203 19.065 -24.600 1.00 44.34 198 ASP A C 1
ATOM 1524 O O . ASP A 1 198 ? -16.364 18.853 -25.473 1.00 44.34 198 ASP A O 1
ATOM 1528 N N . ASN A 1 199 ? -16.927 18.871 -23.310 1.00 49.97 199 ASN A N 1
ATOM 1529 C CA . ASN A 1 199 ? -15.656 18.296 -22.879 1.00 49.97 199 ASN A CA 1
ATOM 1530 C C . ASN A 1 199 ? -15.688 16.778 -23.113 1.00 49.97 199 ASN A C 1
ATOM 1532 O O . ASN A 1 199 ? -16.143 16.017 -22.261 1.00 49.97 199 ASN A O 1
ATOM 1536 N N . ILE A 1 200 ? -15.231 16.356 -24.298 1.00 50.47 200 ILE A N 1
ATOM 1537 C CA . ILE A 1 200 ? -15.404 15.005 -24.872 1.00 50.47 200 ILE A CA 1
ATOM 1538 C C . ILE A 1 200 ? -14.841 13.869 -23.988 1.00 50.47 200 ILE A C 1
ATOM 1540 O O . ILE A 1 200 ? -15.369 12.763 -24.033 1.00 50.47 200 ILE A O 1
ATOM 1544 N N . ILE A 1 201 ? -13.932 14.174 -23.050 1.00 52.28 201 ILE A N 1
ATOM 1545 C CA . ILE A 1 201 ? -13.529 13.320 -21.902 1.00 52.28 201 ILE A CA 1
ATOM 1546 C C . ILE A 1 201 ? -14.740 12.809 -21.076 1.00 52.28 201 ILE A C 1
ATOM 1548 O O . ILE A 1 201 ? -14.630 11.864 -20.298 1.00 52.28 201 ILE A O 1
ATOM 1552 N N . GLY A 1 202 ? -15.915 13.423 -21.244 1.00 45.81 202 GLY A N 1
ATOM 1553 C CA . GLY A 1 202 ? -17.199 12.924 -20.762 1.00 45.81 202 GLY A CA 1
ATOM 1554 C C . GLY A 1 202 ? -17.641 13.532 -19.436 1.00 45.81 202 GLY A C 1
ATOM 1555 O O . GLY A 1 202 ? -18.286 12.856 -18.637 1.00 45.81 202 GLY A O 1
ATOM 1556 N N . MET A 1 203 ? -17.305 14.804 -19.186 1.00 44.34 203 MET A N 1
ATOM 1557 C CA . MET A 1 203 ? -17.424 15.465 -17.875 1.00 44.34 203 MET A CA 1
ATOM 1558 C C . MET A 1 203 ? -18.344 16.699 -17.866 1.00 44.34 203 MET A C 1
ATOM 1560 O O . MET A 1 203 ? -17.976 17.763 -17.359 1.00 44.34 203 MET A O 1
ATOM 1564 N N . ARG A 1 204 ? -19.569 16.579 -18.393 1.00 38.34 204 ARG A N 1
ATOM 1565 C CA . ARG A 1 204 ? -20.555 17.671 -18.314 1.00 38.34 204 ARG A CA 1
ATOM 1566 C C . ARG A 1 204 ? -20.822 18.110 -16.868 1.00 38.34 204 ARG A C 1
ATOM 1568 O O . ARG A 1 204 ? -21.017 17.291 -15.970 1.00 38.34 204 ARG A O 1
ATOM 1575 N N . TYR A 1 205 ? -20.931 19.419 -16.670 1.00 40.47 205 TYR A N 1
ATOM 1576 C CA . TYR A 1 205 ? -21.467 20.006 -15.447 1.00 40.47 205 TYR A CA 1
ATOM 1577 C C . TYR A 1 205 ? -22.990 20.114 -15.535 1.00 40.47 205 TYR A C 1
ATOM 1579 O O . TYR A 1 205 ? -23.510 20.890 -16.337 1.00 40.47 205 TYR A O 1
ATOM 1587 N N . ASN A 1 206 ? -23.727 19.384 -14.689 1.00 36.00 206 ASN A N 1
ATOM 1588 C CA . ASN A 1 206 ? -25.146 19.682 -14.503 1.00 36.00 206 ASN A CA 1
ATOM 1589 C C . ASN A 1 206 ? -25.305 20.857 -13.524 1.00 36.00 206 ASN A C 1
ATOM 1591 O O . ASN A 1 206 ? -25.410 20.667 -12.313 1.00 36.00 206 ASN A O 1
ATOM 1595 N N . TYR A 1 207 ? -25.335 22.076 -14.067 1.00 35.78 207 TYR A N 1
ATOM 1596 C CA . TYR A 1 207 ? -25.574 23.315 -13.317 1.00 35.78 207 TYR A CA 1
ATOM 1597 C C . TYR A 1 207 ? -26.957 23.371 -12.639 1.00 35.78 207 TYR A C 1
ATOM 1599 O O . TYR A 1 207 ? -27.193 24.236 -11.791 1.00 35.78 207 TYR A O 1
ATOM 1607 N N . ASN A 1 208 ? -27.890 22.472 -12.982 1.00 35.72 208 ASN A N 1
ATOM 1608 C CA . ASN A 1 208 ? -29.210 22.448 -12.372 1.00 35.72 208 ASN A CA 1
ATOM 1609 C C . ASN A 1 208 ? -29.174 21.881 -10.942 1.00 35.72 208 ASN A C 1
ATOM 1611 O O . ASN A 1 208 ? -29.418 20.700 -10.692 1.00 35.72 208 ASN A O 1
ATOM 1615 N N . THR A 1 209 ? -28.969 22.770 -9.971 1.00 38.16 209 THR A N 1
ATOM 1616 C CA . THR A 1 209 ? -29.030 22.454 -8.532 1.00 38.16 209 THR A CA 1
ATOM 1617 C C . THR A 1 209 ? -30.391 21.930 -8.040 1.00 38.16 209 THR A C 1
ATOM 1619 O O . THR A 1 209 ? -30.488 21.569 -6.869 1.00 38.16 209 THR A O 1
ATOM 1622 N N . THR A 1 210 ? -31.428 21.858 -8.890 1.00 36.56 210 THR A N 1
ATOM 1623 C CA . THR A 1 210 ? -32.728 21.248 -8.543 1.00 36.56 210 THR A CA 1
ATOM 1624 C C . THR A 1 210 ? -32.842 19.758 -8.880 1.00 36.56 210 THR A C 1
ATOM 1626 O O . THR A 1 210 ? -33.678 19.091 -8.275 1.00 36.56 210 THR A O 1
ATOM 1629 N N . ASP A 1 211 ? -31.981 19.205 -9.749 1.00 35.50 211 ASP A N 1
ATOM 1630 C CA . ASP A 1 211 ? -31.943 17.751 -10.014 1.00 35.50 211 ASP A CA 1
ATOM 1631 C C . ASP A 1 211 ? -31.330 16.966 -8.842 1.00 35.50 211 ASP A C 1
ATOM 1633 O O . ASP A 1 211 ? -31.566 15.768 -8.682 1.00 35.50 211 ASP A O 1
ATOM 1637 N N . TYR A 1 212 ? -30.573 17.654 -7.985 1.00 33.75 212 TYR A N 1
ATOM 1638 C CA . TYR A 1 212 ? -30.052 17.117 -6.737 1.00 33.75 212 TYR A CA 1
ATOM 1639 C C . TYR A 1 212 ? -30.910 17.600 -5.568 1.00 33.75 212 TYR A C 1
ATOM 1641 O O . TYR A 1 212 ? -30.774 18.737 -5.108 1.00 33.75 212 TYR A O 1
ATOM 1649 N N . THR A 1 213 ? -31.722 16.711 -4.989 1.00 33.50 213 THR A N 1
ATOM 1650 C CA . THR A 1 213 ? -32.118 16.880 -3.585 1.00 33.50 213 THR A CA 1
ATOM 1651 C C . THR A 1 213 ? -30.845 16.949 -2.753 1.00 33.50 213 THR A C 1
ATOM 1653 O O . THR A 1 213 ? -30.181 15.928 -2.560 1.00 33.50 213 THR A O 1
ATOM 1656 N N . ARG A 1 214 ? -30.499 18.151 -2.270 1.00 33.66 214 ARG A N 1
ATOM 1657 C CA . ARG A 1 214 ? -29.434 18.336 -1.279 1.00 33.66 214 ARG A CA 1
ATOM 1658 C C . ARG A 1 214 ? -29.665 17.324 -0.162 1.00 33.66 214 ARG A C 1
ATOM 1660 O O . ARG A 1 214 ? -30.730 17.349 0.457 1.00 33.66 214 ARG A O 1
ATOM 1667 N N . LEU A 1 215 ? -28.682 16.458 0.090 1.00 32.59 215 LEU A N 1
ATOM 1668 C CA . LEU A 1 215 ? -28.671 15.655 1.309 1.00 32.59 215 LEU A CA 1
ATOM 1669 C C . LEU A 1 215 ? -28.837 16.632 2.472 1.00 32.59 215 LEU A C 1
ATOM 1671 O O . LEU A 1 215 ? -28.082 17.602 2.573 1.00 32.59 215 LEU A O 1
ATOM 1675 N N . ALA A 1 216 ? -29.876 16.427 3.281 1.00 28.00 216 ALA A N 1
ATOM 1676 C CA . ALA A 1 216 ? -30.146 17.314 4.395 1.00 28.00 216 ALA A CA 1
ATOM 1677 C C . ALA A 1 216 ? -28.911 17.327 5.300 1.00 28.00 216 ALA A C 1
ATOM 1679 O O . ALA A 1 216 ? -28.461 16.270 5.748 1.00 28.00 216 ALA A O 1
ATOM 1680 N N . THR A 1 217 ? -28.366 18.517 5.563 1.00 28.91 217 THR A N 1
ATOM 1681 C CA . THR A 1 217 ? -27.431 18.708 6.674 1.00 28.91 217 THR A CA 1
ATOM 1682 C C . THR A 1 217 ? -28.094 18.105 7.909 1.00 28.91 217 THR A C 1
ATOM 1684 O O . THR A 1 217 ? -29.214 18.538 8.204 1.00 28.91 217 THR A O 1
ATOM 1687 N N . PRO A 1 218 ? -27.485 17.113 8.588 1.00 27.80 218 PRO A N 1
ATOM 1688 C CA . PRO A 1 218 ? -28.133 16.456 9.711 1.00 27.80 218 PRO A CA 1
ATOM 1689 C C . PRO A 1 218 ? -28.600 17.507 10.713 1.00 27.80 218 PRO A C 1
ATOM 1691 O O . PRO A 1 218 ? -27.790 18.311 11.182 1.00 27.80 218 PRO A O 1
ATOM 1694 N N . GLU A 1 219 ? -29.900 17.536 11.017 1.00 27.92 219 GLU A N 1
ATOM 1695 C CA . GLU A 1 219 ? -30.374 18.363 12.120 1.00 27.92 219 GLU A CA 1
ATOM 1696 C C . GLU A 1 219 ? -29.637 17.885 13.368 1.00 27.92 219 GLU A C 1
ATOM 1698 O O . GLU A 1 219 ? -29.752 16.720 13.757 1.00 27.92 219 GLU A O 1
ATOM 1703 N N . MET A 1 220 ? -28.841 18.767 13.978 1.00 28.94 220 MET A N 1
ATOM 1704 C CA . MET A 1 220 ? -28.224 18.468 15.262 1.00 28.94 220 MET A CA 1
ATOM 1705 C C . MET A 1 220 ? -29.342 18.348 16.289 1.00 28.94 220 MET A C 1
ATOM 1707 O O . MET A 1 220 ? -29.812 19.346 16.839 1.00 28.94 220 MET A O 1
ATOM 1711 N N . VAL A 1 221 ? -29.780 17.109 16.520 1.00 27.17 221 VAL A N 1
ATOM 1712 C CA . VAL A 1 221 ? -30.743 16.758 17.557 1.00 27.17 221 VAL A CA 1
ATOM 1713 C C . VAL A 1 221 ? -30.101 17.100 18.894 1.00 27.17 221 VAL A C 1
ATOM 1715 O O . VAL A 1 221 ? -29.349 16.313 19.468 1.00 27.17 221 VAL A O 1
ATOM 1718 N N . PHE A 1 222 ? -30.390 18.304 19.384 1.00 28.69 222 PHE A N 1
ATOM 1719 C CA . PHE A 1 222 ? -30.073 18.722 20.740 1.00 28.69 222 PHE A CA 1
ATOM 1720 C C . PHE A 1 222 ? -30.841 17.821 21.704 1.00 28.69 222 PHE A C 1
ATOM 1722 O O . PHE A 1 222 ? -31.985 18.104 22.054 1.00 28.69 222 PHE A O 1
ATOM 1729 N N . VAL A 1 223 ? -30.204 16.726 22.122 1.00 31.98 223 VAL A N 1
ATOM 1730 C CA . VAL A 1 223 ? -30.678 15.873 23.212 1.00 31.98 223 VAL A CA 1
ATOM 1731 C C . VAL A 1 223 ? -30.734 16.746 24.469 1.00 31.98 223 VAL A C 1
ATOM 1733 O O . VAL A 1 223 ? -29.679 17.161 24.956 1.00 31.98 223 VAL A O 1
ATOM 1736 N N . PRO A 1 224 ? -31.924 17.062 25.013 1.00 31.62 224 PRO A N 1
ATOM 1737 C CA . PRO A 1 224 ? -32.010 17.847 26.232 1.00 31.62 224 PRO A CA 1
ATOM 1738 C C . PRO A 1 224 ? -31.497 16.973 27.372 1.00 31.62 224 PRO A C 1
ATOM 1740 O O . PRO A 1 224 ? -32.049 15.901 27.629 1.00 31.62 224 PRO A O 1
ATOM 1743 N N . THR A 1 225 ? -30.433 17.399 28.050 1.00 33.81 225 THR A N 1
ATOM 1744 C CA . THR A 1 225 ? -29.885 16.648 29.180 1.00 33.81 225 THR A CA 1
ATOM 1745 C C . THR A 1 225 ? -30.930 16.560 30.291 1.00 33.81 225 THR A C 1
ATOM 1747 O O . THR A 1 225 ? -31.361 17.565 30.855 1.00 33.81 225 THR A O 1
ATOM 1750 N N . SER A 1 226 ? -31.372 15.335 30.586 1.00 34.84 226 SER A N 1
ATOM 1751 C CA . SER A 1 226 ? -32.371 15.057 31.619 1.00 34.84 226 SER A CA 1
ATOM 1752 C C . SER A 1 226 ? -31.891 15.583 32.972 1.00 34.84 226 SER A C 1
ATOM 1754 O O . SER A 1 226 ? -30.794 15.236 33.413 1.00 34.84 226 SER A O 1
ATOM 1756 N N . GLY A 1 227 ? -32.702 16.429 33.609 1.00 32.25 227 GLY A N 1
ATOM 1757 C CA . GLY A 1 227 ? -32.282 17.219 34.765 1.00 32.25 227 GLY A CA 1
ATOM 1758 C C . GLY A 1 227 ? -31.829 16.388 35.968 1.00 32.25 227 GLY A C 1
ATOM 1759 O O . GLY A 1 227 ? -32.486 15.424 36.357 1.00 32.25 227 GLY A O 1
ATOM 1760 N N . GLY A 1 228 ? -30.727 16.813 36.590 1.00 34.06 228 GLY A N 1
ATOM 1761 C CA . GLY A 1 228 ? -30.334 16.350 37.918 1.00 34.06 228 GLY A CA 1
ATOM 1762 C C . GLY A 1 228 ? -31.186 17.023 38.994 1.00 34.06 228 GLY A C 1
ATOM 1763 O O . GLY A 1 228 ? -31.170 18.247 39.126 1.00 34.06 228 GLY A O 1
ATOM 1764 N N . ASP A 1 229 ? -31.926 16.223 39.757 1.00 36.25 229 ASP A N 1
ATOM 1765 C CA . ASP A 1 229 ? -32.735 16.685 40.885 1.00 36.25 229 ASP A CA 1
ATOM 1766 C C . ASP A 1 229 ? -31.844 17.230 42.013 1.00 36.25 229 ASP A C 1
ATOM 1768 O O . ASP A 1 229 ? -31.004 16.514 42.561 1.00 36.25 229 ASP A O 1
ATOM 1772 N N . THR A 1 230 ? -32.028 18.504 42.367 1.00 36.44 230 THR A N 1
ATOM 1773 C CA . THR A 1 230 ? -31.467 19.090 43.591 1.00 36.44 230 THR A CA 1
ATOM 1774 C C . THR A 1 230 ? -32.493 20.005 44.260 1.00 36.44 230 THR A C 1
ATOM 1776 O O . THR A 1 230 ? -32.830 21.084 43.775 1.00 36.44 230 THR A O 1
ATOM 1779 N N . THR A 1 231 ? -32.996 19.568 45.413 1.00 38.31 231 THR A N 1
ATOM 1780 C CA . THR A 1 231 ? -33.984 20.295 46.219 1.00 38.31 231 THR A CA 1
ATOM 1781 C C . THR A 1 231 ? -33.371 21.516 46.917 1.00 38.31 231 THR A C 1
ATOM 1783 O O . THR A 1 231 ? -32.428 21.359 47.696 1.00 38.31 231 THR A O 1
ATOM 1786 N N . GLY A 1 232 ? -33.950 22.708 46.731 1.00 33.56 232 GLY A N 1
ATOM 1787 C CA . GLY A 1 232 ? -33.554 23.935 47.436 1.00 33.56 232 GLY A CA 1
ATOM 1788 C C . GLY A 1 232 ? -34.727 24.903 47.637 1.00 33.56 232 GLY A C 1
ATOM 1789 O O . GLY A 1 232 ? -35.252 25.450 46.673 1.00 33.56 232 GLY A O 1
ATOM 1790 N N . ASP A 1 233 ? -35.142 25.105 48.888 1.00 35.50 233 ASP A N 1
ATOM 1791 C CA . ASP A 1 233 ? -36.257 25.981 49.288 1.00 35.50 233 ASP A CA 1
ATOM 1792 C C . ASP A 1 233 ? -35.789 27.427 49.551 1.00 35.50 233 ASP A C 1
ATOM 1794 O O . ASP A 1 233 ? -34.768 27.616 50.215 1.00 35.50 233 ASP A O 1
ATOM 1798 N N . THR A 1 234 ? -36.528 28.441 49.065 1.00 34.44 234 THR A N 1
ATOM 1799 C CA . THR A 1 234 ? -36.763 29.728 49.779 1.00 34.44 234 THR A CA 1
ATOM 1800 C C . THR A 1 234 ? -37.810 30.646 49.101 1.00 34.44 234 THR A C 1
ATOM 1802 O O . THR A 1 234 ? -37.507 31.468 48.244 1.00 34.44 234 THR A O 1
ATOM 1805 N N . THR A 1 235 ? -39.067 30.542 49.545 1.00 37.59 235 THR A N 1
ATOM 1806 C CA . THR A 1 235 ? -40.052 31.639 49.786 1.00 37.59 235 THR A CA 1
ATOM 1807 C C . THR A 1 235 ? -40.051 32.981 48.984 1.00 37.59 235 THR A C 1
ATOM 1809 O O . THR A 1 235 ? -39.287 33.881 49.321 1.00 37.59 235 THR A O 1
ATOM 1812 N N . SER A 1 236 ? -41.117 33.201 48.176 1.00 32.50 236 SER A N 1
ATOM 1813 C CA . SER A 1 236 ? -42.000 34.421 48.107 1.00 32.50 236 SER A CA 1
ATOM 1814 C C . SER A 1 236 ? -41.458 35.823 47.683 1.00 32.50 236 SER A C 1
ATOM 1816 O O . SER A 1 236 ? -40.267 36.069 47.830 1.00 32.50 236 SER A O 1
ATOM 1818 N N . PRO A 1 237 ? -42.300 36.839 47.305 1.00 47.78 237 PRO A N 1
ATOM 1819 C CA . PRO A 1 237 ? -43.728 36.886 46.879 1.00 47.78 237 PRO A CA 1
ATOM 1820 C C . PRO A 1 237 ? -44.001 37.624 45.507 1.00 47.78 237 PRO A C 1
ATOM 1822 O O . PRO A 1 237 ? -43.079 38.195 44.932 1.00 47.78 237 PRO A O 1
ATOM 1825 N N . PRO A 1 238 ? -45.254 37.660 44.968 1.00 58.22 238 PRO A N 1
ATOM 1826 C CA . PRO A 1 238 ? -45.626 38.265 43.657 1.00 58.22 238 PRO A CA 1
ATOM 1827 C C . PRO A 1 238 ? -46.208 39.707 43.742 1.00 58.22 238 PRO A C 1
ATOM 1829 O O . PRO A 1 238 ? -46.447 40.179 44.859 1.00 58.22 238 PRO A O 1
ATOM 1832 N N . PRO A 1 239 ? -46.451 40.434 42.613 1.00 50.22 239 PRO A N 1
ATOM 1833 C CA . PRO A 1 239 ? -47.812 40.556 42.003 1.00 50.22 239 PRO A CA 1
ATOM 1834 C C . PRO A 1 239 ? -47.798 40.831 40.442 1.00 50.22 239 PRO A C 1
ATOM 1836 O O . PRO A 1 239 ? -46.773 40.553 39.828 1.00 50.22 239 PRO A O 1
ATOM 1839 N N . PRO A 1 240 ? -48.857 41.344 39.748 1.00 56.50 240 PRO A N 1
ATOM 1840 C CA . PRO A 1 240 ? -50.074 40.597 39.364 1.00 56.50 240 PRO A CA 1
ATOM 1841 C C . PRO A 1 240 ? -50.628 40.835 37.913 1.00 56.50 240 PRO A C 1
ATOM 1843 O O . PRO A 1 240 ? -50.231 41.770 37.227 1.00 56.50 240 PRO A O 1
ATOM 1846 N N . ASP A 1 241 ? -51.690 40.079 37.572 1.00 38.78 241 ASP A N 1
ATOM 1847 C CA . ASP A 1 241 ? -52.811 40.401 36.637 1.00 38.78 241 ASP A CA 1
ATOM 1848 C C . ASP A 1 241 ? -52.586 40.399 35.093 1.00 38.78 241 ASP A C 1
ATOM 1850 O O . ASP A 1 241 ? -51.479 40.594 34.601 1.00 38.78 241 ASP A O 1
ATOM 1854 N N . GLY A 1 242 ? -53.663 40.157 34.317 1.00 34.78 242 GLY A N 1
ATOM 1855 C CA . GLY A 1 242 ? -53.666 40.160 32.838 1.00 34.78 242 GLY A CA 1
ATOM 1856 C C . GLY A 1 242 ? -54.647 39.195 32.130 1.00 34.78 242 GLY A C 1
ATOM 1857 O O . GLY A 1 242 ? -54.214 38.281 31.432 1.00 34.78 242 GLY A O 1
ATOM 1858 N N . SER A 1 243 ? -55.968 39.372 32.267 1.00 35.62 243 SER A N 1
ATOM 1859 C CA . SER A 1 243 ? -57.004 38.482 31.681 1.00 35.62 243 SER A CA 1
ATOM 1860 C C . SER A 1 243 ? -57.486 38.834 30.254 1.00 35.62 243 SER A C 1
ATOM 1862 O O . SER A 1 243 ? -57.779 40.007 30.026 1.00 35.62 243 SER A O 1
ATOM 1864 N N . TYR A 1 244 ? -57.766 37.844 29.376 1.00 32.91 244 TYR A N 1
ATOM 1865 C CA . TYR A 1 244 ? -58.897 37.883 28.404 1.00 32.91 244 TYR A CA 1
ATOM 1866 C C . TYR A 1 244 ? -59.237 36.522 27.733 1.00 32.91 244 TYR A C 1
ATOM 1868 O O . TYR A 1 244 ? -58.354 35.681 27.589 1.00 32.91 244 TYR A O 1
ATOM 1876 N N . VAL A 1 245 ? -60.503 36.306 27.312 1.00 37.16 245 VAL A N 1
ATOM 1877 C CA . VAL A 1 245 ? -61.037 35.079 26.642 1.00 37.16 245 VAL A CA 1
ATOM 1878 C C . VAL A 1 245 ? -62.370 35.385 25.889 1.00 37.16 245 VAL A C 1
ATOM 1880 O O . VAL A 1 245 ? -63.039 36.340 26.283 1.00 37.16 245 VAL A O 1
ATOM 1883 N N . PRO A 1 246 ? -62.903 34.506 24.998 1.00 62.06 246 PRO A N 1
ATOM 1884 C CA . PRO A 1 246 ? -62.505 34.181 23.619 1.00 62.06 246 PRO A CA 1
ATOM 1885 C C . PRO A 1 246 ? -63.239 35.096 22.582 1.00 62.06 246 PRO A C 1
ATOM 1887 O O . PRO A 1 246 ? -62.746 36.220 22.496 1.00 62.06 246 PRO A O 1
ATOM 1890 N N . PRO A 1 247 ? -64.369 34.808 21.852 1.00 55.50 247 PRO A N 1
ATOM 1891 C CA . PRO A 1 247 ? -65.161 33.586 21.528 1.00 55.50 247 PRO A CA 1
ATOM 1892 C C . PRO A 1 247 ? -65.457 33.326 20.007 1.00 55.50 247 PRO A C 1
ATOM 1894 O O . PRO A 1 247 ? -65.182 34.174 19.166 1.00 55.50 247 PRO A O 1
ATOM 1897 N N . SER A 1 248 ? -66.163 32.213 19.703 1.00 38.34 248 SER A N 1
ATOM 1898 C CA . SER A 1 248 ? -67.046 31.933 18.521 1.00 38.34 248 SER A CA 1
ATOM 1899 C C . SER A 1 248 ? -66.464 31.847 17.084 1.00 38.34 248 SER A C 1
ATOM 1901 O O . SER A 1 248 ? -65.573 32.615 16.745 1.00 38.34 248 SER A O 1
ATOM 1903 N N . ASP A 1 249 ? -66.961 31.031 16.128 1.00 35.09 249 ASP A N 1
ATOM 1904 C CA . ASP A 1 249 ? -67.807 29.794 16.071 1.00 35.09 249 ASP A CA 1
ATOM 1905 C C . ASP A 1 249 ? -67.814 29.262 14.595 1.00 35.09 249 ASP A C 1
ATOM 1907 O O . ASP A 1 249 ? -67.322 29.962 13.713 1.00 35.09 249 ASP A O 1
ATOM 1911 N N . GLY A 1 250 ? -68.338 28.088 14.184 1.00 33.50 250 GLY A N 1
ATOM 1912 C CA . GLY A 1 250 ? -68.929 26.945 14.910 1.00 33.50 250 GLY A CA 1
ATOM 1913 C C . GLY A 1 250 ? -69.862 26.053 14.038 1.00 33.50 250 GLY A C 1
ATOM 1914 O O . GLY A 1 250 ? -70.928 26.503 13.625 1.00 33.50 250 GLY A O 1
ATOM 1915 N N . GLY A 1 251 ? -69.516 24.769 13.807 1.00 32.22 251 GLY A N 1
ATOM 1916 C CA . GLY A 1 251 ? -70.379 23.739 13.154 1.00 32.22 251 GLY A CA 1
ATOM 1917 C C . GLY A 1 251 ? -70.280 23.624 11.612 1.00 32.22 251 GLY A C 1
ATOM 1918 O O . GLY A 1 251 ? -69.730 24.515 10.979 1.00 32.22 251 GLY A O 1
ATOM 1919 N N . MET A 1 252 ? -70.766 22.578 10.909 1.00 30.97 252 MET A N 1
ATOM 1920 C CA . MET A 1 252 ? -71.476 21.309 11.242 1.00 30.97 252 MET A CA 1
ATOM 1921 C C . MET A 1 252 ? -71.306 20.304 10.047 1.00 30.97 252 MET A C 1
ATOM 1923 O O . MET A 1 252 ? -71.494 20.723 8.911 1.00 30.97 252 MET A O 1
ATOM 1927 N N . THR A 1 253 ? -70.696 19.106 10.176 1.00 33.25 253 THR A N 1
ATOM 1928 C CA . THR A 1 253 ? -71.230 17.731 10.474 1.00 33.25 253 THR A CA 1
ATOM 1929 C C . THR A 1 253 ? -71.820 16.848 9.325 1.00 33.25 253 THR A C 1
ATOM 1931 O O . THR A 1 253 ? -72.827 17.195 8.723 1.00 33.25 253 THR A O 1
ATOM 1934 N N . PHE A 1 254 ? -71.278 15.609 9.195 1.00 29.44 254 PHE A N 1
ATOM 1935 C CA . PHE A 1 254 ? -71.804 14.362 8.541 1.00 29.44 254 PHE A CA 1
ATOM 1936 C C . PHE A 1 254 ? -71.925 14.267 6.990 1.00 29.44 254 PHE A C 1
ATOM 1938 O O . PHE A 1 254 ? -71.979 15.309 6.344 1.00 29.44 254 PHE A O 1
ATOM 1945 N N . PRO A 1 255 ? -72.000 13.048 6.364 1.00 39.31 255 PRO A N 1
ATOM 1946 C CA . PRO A 1 255 ? -72.038 11.667 6.915 1.00 39.31 255 PRO A CA 1
ATOM 1947 C C . PRO A 1 255 ? -70.986 10.644 6.353 1.00 39.31 255 PRO A C 1
ATOM 1949 O O . PRO A 1 255 ? -70.303 10.940 5.377 1.00 39.31 255 PRO A O 1
ATOM 1952 N N . PRO A 1 256 ? -70.887 9.418 6.928 1.00 51.78 256 PRO A N 1
ATOM 1953 C CA . PRO A 1 256 ? -70.173 8.229 6.392 1.00 51.78 256 PRO A CA 1
ATOM 1954 C C . PRO A 1 256 ? -71.151 7.200 5.737 1.00 51.78 256 PRO A C 1
ATOM 1956 O O . PRO A 1 256 ? -72.348 7.504 5.689 1.00 51.78 256 PRO A O 1
ATOM 1959 N N . PRO A 1 257 ? -70.755 5.962 5.321 1.00 48.53 257 PRO A N 1
ATOM 1960 C CA . PRO A 1 257 ? -69.428 5.322 5.230 1.00 48.53 257 PRO A CA 1
ATOM 1961 C C . PRO A 1 257 ? -69.001 5.153 3.738 1.00 48.53 257 PRO A C 1
ATOM 1963 O O . PRO A 1 257 ? -68.881 6.227 3.147 1.00 48.53 257 PRO A O 1
ATOM 1966 N N . PRO A 1 258 ? -68.771 3.985 3.059 1.00 46.34 258 PRO A N 1
ATOM 1967 C CA . PRO A 1 258 ? -68.967 2.548 3.367 1.00 46.34 258 PRO A CA 1
ATOM 1968 C C . PRO A 1 258 ? -67.659 1.764 3.689 1.00 46.34 258 PRO A C 1
ATOM 1970 O O . PRO A 1 258 ? -66.614 2.362 3.924 1.00 46.34 258 PRO A O 1
ATOM 1973 N N . ASP A 1 259 ? -67.742 0.425 3.698 1.00 47.78 259 ASP A N 1
ATOM 1974 C CA . ASP A 1 259 ? -66.642 -0.569 3.654 1.00 47.78 259 ASP A CA 1
ATOM 1975 C C . ASP A 1 259 ? -66.446 -1.082 2.202 1.00 47.78 259 ASP A C 1
ATOM 1977 O O . ASP A 1 259 ? -67.373 -1.004 1.391 1.00 47.78 259 ASP A O 1
ATOM 1981 N N . GLY A 1 260 ? -65.258 -1.592 1.856 1.00 33.91 260 GLY A N 1
ATOM 1982 C CA . GLY A 1 260 ? -64.908 -2.048 0.506 1.00 33.91 260 GLY A CA 1
ATOM 1983 C C . GLY A 1 260 ? -63.517 -2.686 0.407 1.00 33.91 260 GLY A C 1
ATOM 1984 O O . GLY A 1 260 ? -62.549 -2.028 0.034 1.00 33.91 260 GLY A O 1
ATOM 1985 N N . SER A 1 261 ? -63.420 -3.984 0.704 1.00 35.12 261 SER A N 1
ATOM 1986 C CA . SER A 1 261 ? -62.179 -4.770 0.621 1.00 35.12 261 SER A CA 1
ATOM 1987 C C . SER A 1 261 ? -61.549 -4.783 -0.781 1.00 35.12 261 SER A C 1
ATOM 1989 O O . SER A 1 261 ? -62.229 -5.128 -1.751 1.00 35.12 261 SER A O 1
ATOM 1991 N N . TYR A 1 262 ? -60.235 -4.556 -0.877 1.00 33.53 262 TYR A N 1
ATOM 1992 C CA . TYR A 1 262 ? -59.452 -4.819 -2.089 1.00 33.53 262 TYR A CA 1
ATOM 1993 C C . TYR A 1 262 ? -58.191 -5.631 -1.768 1.00 33.53 262 TYR A C 1
ATOM 1995 O O . TYR A 1 262 ? -57.495 -5.347 -0.795 1.00 33.53 262 TYR A O 1
ATOM 2003 N N . VAL A 1 263 ? -57.904 -6.643 -2.589 1.00 35.06 263 VAL A N 1
ATOM 2004 C CA . VAL A 1 263 ? -56.731 -7.521 -2.458 1.00 35.06 263 VAL A CA 1
ATOM 2005 C C . VAL A 1 263 ? -55.712 -7.129 -3.533 1.00 35.06 263 VAL A C 1
ATOM 2007 O O . VAL A 1 263 ? -56.077 -7.126 -4.711 1.00 35.06 263 VAL A O 1
ATOM 2010 N N . PRO A 1 264 ? -54.456 -6.800 -3.184 1.00 35.84 264 PRO A N 1
ATOM 2011 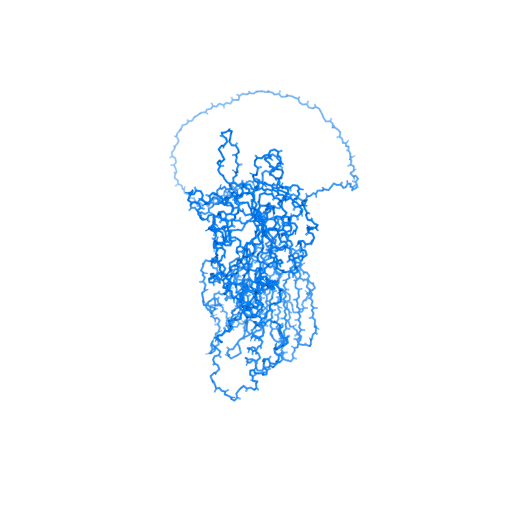C CA . PRO A 1 264 ? -53.430 -6.525 -4.182 1.00 35.84 264 PRO A CA 1
ATOM 2012 C C . PRO A 1 264 ? -52.994 -7.823 -4.893 1.00 35.84 264 PRO A C 1
ATOM 2014 O O . PRO A 1 264 ? -52.824 -8.849 -4.230 1.00 35.84 264 PRO A O 1
ATOM 2017 N N . PRO A 1 265 ? -52.792 -7.810 -6.224 1.00 36.53 265 PRO A N 1
ATOM 2018 C CA . PRO A 1 265 ? -52.137 -8.909 -6.929 1.00 36.53 265 PRO A CA 1
ATOM 2019 C C . PRO A 1 265 ? -50.617 -8.920 -6.649 1.00 36.53 265 PRO A C 1
ATOM 2021 O O . PRO A 1 265 ? -50.054 -7.869 -6.336 1.00 36.53 265 PRO A O 1
ATOM 2024 N N . PRO A 1 266 ? -49.942 -10.078 -6.772 1.00 35.59 266 PRO A N 1
ATOM 2025 C CA . PRO A 1 266 ? -48.491 -10.179 -6.620 1.00 35.59 266 PRO A CA 1
ATOM 2026 C C . PRO A 1 266 ? -47.731 -9.754 -7.890 1.00 35.59 266 PRO A C 1
ATOM 2028 O O . PRO A 1 266 ? -48.184 -10.038 -8.995 1.00 35.59 266 PRO A O 1
ATOM 2031 N N . ASP A 1 267 ? -46.550 -9.163 -7.672 1.00 33.94 267 ASP A N 1
ATOM 2032 C CA . ASP A 1 267 ? -45.461 -8.844 -8.615 1.00 33.94 267 ASP A CA 1
ATOM 2033 C C . ASP A 1 267 ? -45.755 -7.984 -9.864 1.00 33.94 267 ASP A C 1
ATOM 2035 O O . ASP A 1 267 ? -46.767 -8.105 -10.549 1.00 33.94 267 ASP A O 1
ATOM 2039 N N . GLY A 1 268 ? -44.812 -7.086 -10.189 1.00 28.88 268 GLY A N 1
ATOM 2040 C CA . GLY A 1 268 ? -44.986 -6.143 -11.305 1.00 28.88 268 GLY A CA 1
ATOM 2041 C C . GLY A 1 268 ? -43.858 -5.140 -11.589 1.00 28.88 268 GLY A C 1
ATOM 2042 O O . GLY A 1 268 ? -44.132 -4.116 -12.201 1.00 28.88 268 GLY A O 1
ATOM 2043 N N . THR A 1 269 ? -42.620 -5.411 -11.153 1.00 36.19 269 THR A N 1
ATOM 2044 C CA . THR A 1 269 ? -41.365 -4.752 -11.599 1.00 36.19 269 THR A CA 1
ATOM 2045 C C . THR A 1 269 ? -41.369 -3.221 -11.794 1.00 36.19 269 THR A C 1
ATOM 2047 O O . THR A 1 269 ? -41.664 -2.723 -12.881 1.00 36.19 269 THR A O 1
ATOM 2050 N N . THR A 1 270 ? -40.843 -2.476 -10.818 1.00 27.86 270 THR A N 1
ATOM 2051 C CA . THR A 1 270 ? -40.209 -1.167 -11.067 1.00 27.86 270 THR A CA 1
ATOM 2052 C C . THR A 1 270 ? -38.727 -1.234 -10.706 1.00 27.86 270 THR A C 1
ATOM 2054 O O . THR A 1 270 ? -38.353 -1.641 -9.608 1.00 27.86 270 THR A O 1
ATOM 2057 N N . SER A 1 271 ? -37.861 -0.856 -11.646 1.00 33.34 271 SER A N 1
ATOM 2058 C CA . SER A 1 271 ? -36.406 -0.845 -11.472 1.00 33.34 271 SER A CA 1
ATOM 2059 C C . SER A 1 271 ? -35.968 0.355 -10.627 1.00 33.34 271 SER A C 1
ATOM 2061 O O . SER A 1 271 ? -35.658 1.420 -11.161 1.00 33.34 271 SER A O 1
ATOM 2063 N N . GLY A 1 272 ? -35.970 0.194 -9.305 1.00 25.72 272 GLY A N 1
ATOM 2064 C CA . GLY A 1 272 ? -35.401 1.174 -8.382 1.00 25.72 272 GLY A CA 1
ATOM 2065 C C . GLY A 1 272 ? -33.883 1.031 -8.282 1.00 25.72 272 GLY A C 1
ATOM 2066 O O . GLY A 1 272 ? -33.396 0.016 -7.791 1.00 25.72 272 GLY A O 1
ATOM 2067 N N . PHE A 1 273 ? -33.139 2.061 -8.691 1.00 23.55 273 PHE A N 1
ATOM 2068 C CA . PHE A 1 273 ? -31.769 2.245 -8.206 1.00 23.55 273 PHE A CA 1
ATOM 2069 C C . PHE A 1 273 ? -31.816 2.555 -6.695 1.00 23.55 273 PHE A C 1
ATOM 2071 O O . PHE A 1 273 ? -32.684 3.331 -6.280 1.00 23.55 273 PHE A O 1
ATOM 2078 N N . PRO A 1 274 ? -30.926 1.985 -5.859 1.00 28.59 274 PRO A N 1
ATOM 2079 C CA . PRO A 1 274 ? -30.876 2.309 -4.435 1.00 28.59 274 PRO A CA 1
ATOM 2080 C C . PRO A 1 274 ? -30.578 3.794 -4.203 1.00 28.59 274 PRO A C 1
ATOM 2082 O O . PRO A 1 274 ? -29.684 4.365 -4.828 1.00 28.59 274 PRO A O 1
ATOM 2085 N N . ALA A 1 275 ? -31.316 4.423 -3.291 1.00 29.86 275 ALA A N 1
ATOM 2086 C CA . ALA A 1 275 ? -31.132 5.833 -2.979 1.00 29.86 275 ALA A CA 1
ATOM 2087 C C . ALA A 1 275 ? -29.955 6.050 -2.012 1.00 29.86 275 ALA A C 1
ATOM 2089 O O . ALA A 1 275 ? -29.981 5.556 -0.889 1.00 29.86 275 ALA A O 1
ATOM 2090 N N . GLY A 1 276 ? -28.981 6.861 -2.434 1.00 31.06 276 GLY A N 1
ATOM 2091 C CA . GLY A 1 276 ? -28.097 7.627 -1.549 1.00 31.06 276 GLY A CA 1
ATOM 2092 C C . GLY A 1 276 ? -27.155 6.838 -0.635 1.00 31.06 276 GLY A C 1
ATOM 2093 O O . GLY A 1 276 ? -27.358 6.810 0.576 1.00 31.06 276 GLY A O 1
ATOM 2094 N N . PHE A 1 277 ? -26.036 6.347 -1.177 1.00 30.52 277 PHE A N 1
ATOM 2095 C CA . PHE A 1 277 ? -24.843 6.139 -0.350 1.00 30.52 277 PHE A CA 1
ATOM 2096 C C . PHE A 1 277 ? -24.295 7.507 0.110 1.00 30.52 277 PHE A C 1
ATOM 2098 O O . PHE A 1 277 ? -24.023 8.362 -0.741 1.00 30.52 277 PHE A O 1
ATOM 2105 N N . PRO A 1 278 ? -24.109 7.753 1.421 1.00 36.75 278 PRO A N 1
ATOM 2106 C CA . PRO A 1 278 ? -23.424 8.947 1.899 1.00 36.75 278 PRO A CA 1
ATOM 2107 C C . PRO A 1 278 ? -21.923 8.801 1.618 1.00 36.75 278 PRO A C 1
ATOM 2109 O O . PRO A 1 278 ? -21.225 8.072 2.317 1.00 36.75 278 PRO A O 1
ATOM 2112 N N . GLY A 1 279 ? -21.430 9.470 0.572 1.00 39.44 279 GLY A N 1
ATOM 2113 C CA . GLY A 1 279 ? -20.039 9.326 0.132 1.00 39.44 279 GLY A CA 1
ATOM 2114 C C . GLY A 1 279 ? -19.032 9.648 1.242 1.00 39.44 279 GLY A C 1
ATOM 2115 O O . GLY A 1 279 ? -19.024 10.765 1.772 1.00 39.44 279 GLY A O 1
ATOM 2116 N N . PHE A 1 280 ? -18.191 8.669 1.588 1.00 40.94 280 PHE A N 1
ATOM 2117 C CA . PHE A 1 280 ? -17.223 8.774 2.683 1.00 40.94 280 PHE A CA 1
ATOM 2118 C C . PHE A 1 280 ? -16.204 9.884 2.415 1.00 40.94 280 PHE A C 1
ATOM 2120 O O . PHE A 1 280 ? -15.831 10.126 1.269 1.00 40.94 280 PHE A O 1
ATOM 2127 N N . ARG A 1 281 ? -15.736 10.550 3.479 1.00 44.78 281 ARG A N 1
ATOM 2128 C CA . ARG A 1 281 ? -14.795 11.680 3.413 1.00 44.78 281 ARG A CA 1
ATOM 2129 C C . ARG A 1 281 ? -13.495 11.340 4.147 1.00 44.78 281 ARG A C 1
ATOM 2131 O O . ARG A 1 281 ? -13.534 11.073 5.346 1.00 44.78 281 ARG A O 1
ATOM 2138 N N . ARG A 1 282 ? -12.343 11.383 3.467 1.00 44.31 282 ARG A N 1
ATOM 2139 C CA . ARG A 1 282 ? -11.014 11.113 4.063 1.00 44.31 282 ARG A CA 1
ATOM 2140 C C . ARG A 1 282 ? -10.122 12.347 3.983 1.00 44.31 282 ARG A C 1
ATOM 2142 O O . ARG A 1 282 ? -9.724 12.725 2.886 1.00 44.31 282 ARG A O 1
ATOM 2149 N N . LYS A 1 283 ? -9.771 12.926 5.135 1.00 48.12 283 LYS A N 1
ATOM 2150 C CA . LYS A 1 283 ? -8.765 13.996 5.250 1.00 48.12 283 LYS A CA 1
ATOM 2151 C C . LYS A 1 283 ? -7.405 13.487 4.762 1.00 48.12 283 LYS A C 1
ATOM 2153 O O . LYS A 1 283 ? -6.989 12.395 5.154 1.00 48.12 283 LYS A O 1
ATOM 2158 N N . LEU A 1 284 ? -6.718 14.260 3.927 1.00 42.34 284 LEU A N 1
ATOM 2159 C CA . LEU A 1 284 ? -5.329 13.989 3.551 1.00 42.34 284 LEU A CA 1
ATOM 2160 C C . LEU A 1 284 ? -4.389 14.418 4.686 1.00 42.34 284 LEU A C 1
ATOM 2162 O O . LEU A 1 284 ? -4.497 15.528 5.205 1.00 42.34 284 LEU A O 1
ATOM 2166 N N . GLN A 1 285 ? -3.435 13.561 5.057 1.00 42.25 285 GLN A N 1
ATOM 2167 C CA . GLN A 1 285 ? -2.464 13.883 6.112 1.00 42.25 285 GLN A CA 1
ATOM 2168 C C . GLN A 1 285 ? -1.489 14.975 5.679 1.00 42.25 285 GLN A C 1
ATOM 2170 O O . GLN A 1 285 ? -1.214 15.912 6.423 1.00 42.25 285 GLN A O 1
ATOM 2175 N N . THR A 1 286 ? -0.998 14.859 4.448 1.00 41.53 286 THR A N 1
ATOM 2176 C CA . THR A 1 286 ? -0.114 15.828 3.797 1.00 41.53 286 THR A CA 1
ATOM 2177 C C . THR A 1 286 ? -0.811 17.149 3.455 1.00 41.53 286 THR A C 1
ATOM 2179 O O . THR A 1 286 ? -0.153 18.120 3.085 1.00 41.53 286 THR A O 1
ATOM 2182 N N . ALA A 1 287 ? -2.140 17.199 3.584 1.00 46.00 287 ALA A N 1
ATOM 2183 C CA . ALA A 1 287 ? -2.977 18.279 3.093 1.00 46.00 287 ALA A CA 1
ATOM 2184 C C . ALA A 1 287 ? -4.226 18.486 3.967 1.00 46.00 287 ALA A C 1
ATOM 2186 O O . ALA A 1 287 ? -5.338 18.166 3.544 1.00 46.00 287 ALA A O 1
ATOM 2187 N N . PRO A 1 288 ? -4.090 19.064 5.173 1.00 49.31 288 PRO A N 1
ATOM 2188 C CA . PRO A 1 288 ? -5.194 19.155 6.128 1.00 49.31 288 PRO A CA 1
ATOM 2189 C C . PRO A 1 288 ? -6.384 20.022 5.670 1.00 49.31 288 PRO A C 1
ATOM 2191 O O . PRO A 1 288 ? -7.425 19.988 6.312 1.00 49.31 288 PRO A O 1
ATOM 2194 N N . SER A 1 289 ? -6.277 20.780 4.577 1.00 49.66 289 SER A N 1
ATOM 2195 C CA . SER A 1 289 ? -7.400 21.511 3.969 1.00 49.66 289 SER A CA 1
ATOM 2196 C C . SER A 1 289 ? -8.164 20.717 2.899 1.00 49.66 289 SER A C 1
ATOM 2198 O O . SER A 1 289 ? -9.177 21.208 2.398 1.00 49.66 289 SER A O 1
ATOM 2200 N N . MET A 1 290 ? -7.696 19.517 2.527 1.00 47.16 290 MET A N 1
ATOM 2201 C CA . MET A 1 290 ? -8.232 18.719 1.421 1.00 47.16 290 MET A CA 1
ATOM 2202 C C . MET A 1 290 ? -8.626 17.298 1.840 1.00 47.16 290 MET A C 1
ATOM 2204 O O . MET A 1 290 ? -8.004 16.657 2.688 1.00 47.16 290 MET A O 1
ATOM 2208 N N . TYR A 1 291 ? -9.707 16.821 1.231 1.00 51.00 291 TYR A N 1
ATOM 2209 C CA . TYR A 1 291 ? -10.384 15.578 1.560 1.00 51.00 291 TYR A CA 1
ATOM 2210 C C . TYR A 1 291 ? -10.764 14.839 0.272 1.00 51.00 291 TYR A C 1
ATOM 2212 O O . TYR A 1 291 ? -11.265 15.443 -0.675 1.00 51.00 291 TYR A O 1
ATOM 2220 N N . PHE A 1 292 ? -10.582 13.522 0.241 1.00 51.03 292 PHE A N 1
ATOM 2221 C CA . PHE A 1 292 ? -11.174 12.684 -0.803 1.00 51.03 292 PHE A CA 1
ATOM 2222 C C . PHE A 1 292 ? -12.646 12.400 -0.494 1.00 51.03 292 PHE A C 1
ATOM 2224 O O . PHE A 1 292 ? -12.976 12.167 0.675 1.00 51.03 292 PHE A O 1
ATOM 2231 N N . LYS A 1 293 ? -13.506 12.348 -1.523 1.00 48.31 293 LYS A N 1
ATOM 2232 C CA . LYS A 1 293 ? -14.837 11.729 -1.437 1.00 48.31 293 LYS A CA 1
ATOM 2233 C C . LYS A 1 293 ? -14.862 10.415 -2.209 1.00 48.31 293 LYS A C 1
ATOM 2235 O O . LYS A 1 293 ? -14.405 10.341 -3.347 1.00 48.31 293 LYS A O 1
ATOM 2240 N N . PHE A 1 294 ? -15.442 9.399 -1.587 1.00 47.81 294 PHE A N 1
ATOM 2241 C CA . PHE A 1 294 ? -15.560 8.048 -2.125 1.00 47.81 294 PHE A CA 1
ATOM 2242 C C . PHE A 1 294 ? -17.028 7.776 -2.464 1.00 47.81 294 PHE A C 1
ATOM 2244 O O . PHE A 1 294 ? -17.881 7.828 -1.576 1.00 47.81 294 PHE A O 1
ATOM 2251 N N . TRP A 1 295 ? -17.331 7.513 -3.738 1.00 40.56 295 TRP A N 1
ATOM 2252 C CA . TRP A 1 295 ? -18.651 7.011 -4.160 1.00 40.56 295 TRP A CA 1
ATOM 2253 C C . TRP A 1 295 ? -18.704 5.472 -4.136 1.00 40.56 295 TRP A C 1
ATOM 2255 O O . TRP A 1 295 ? -19.767 4.896 -3.922 1.00 40.56 295 TRP A O 1
ATOM 2265 N N . THR A 1 296 ? -17.549 4.824 -4.297 1.00 38.44 296 THR A N 1
ATOM 2266 C CA . THR A 1 296 ? -17.279 3.391 -4.096 1.00 38.44 296 THR A CA 1
ATOM 2267 C C . THR A 1 296 ? -16.188 3.237 -3.025 1.00 38.44 296 THR A C 1
ATOM 2269 O O . THR A 1 296 ? -15.377 4.153 -2.891 1.00 38.44 296 THR A O 1
ATOM 2272 N 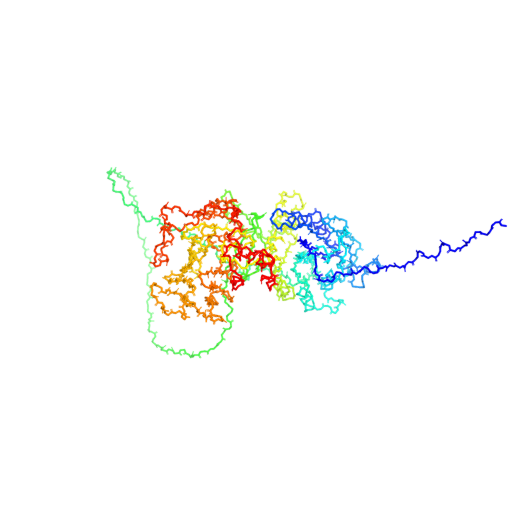N . PRO A 1 297 ? -16.128 2.136 -2.248 1.00 36.00 297 PRO A N 1
ATOM 2273 C CA . PRO A 1 297 ? -15.206 2.036 -1.107 1.00 36.00 297 PRO A CA 1
ATOM 2274 C C . PRO A 1 297 ? -13.722 2.158 -1.479 1.00 36.00 297 PRO A C 1
ATOM 2276 O O . PRO A 1 297 ? -12.952 2.758 -0.733 1.00 36.00 297 PRO A O 1
ATOM 2279 N N . ASP A 1 298 ? -13.337 1.601 -2.629 1.00 33.84 298 ASP A N 1
ATOM 2280 C CA . ASP A 1 298 ? -11.939 1.322 -2.967 1.00 33.84 298 ASP A CA 1
ATOM 2281 C C . ASP A 1 298 ? -11.245 2.416 -3.820 1.00 33.84 298 ASP A C 1
ATOM 2283 O O . ASP A 1 298 ? -10.045 2.310 -4.059 1.00 33.84 298 ASP A O 1
ATOM 2287 N N . VAL A 1 299 ? -11.949 3.463 -4.297 1.00 37.50 299 VAL A N 1
ATOM 2288 C CA . VAL A 1 299 ? -11.375 4.490 -5.207 1.00 37.50 299 VAL A CA 1
ATOM 2289 C C . VAL A 1 299 ? -11.788 5.928 -4.813 1.00 37.50 299 VAL A C 1
ATOM 2291 O O . VAL A 1 299 ? -12.977 6.198 -4.607 1.00 37.50 299 VAL A O 1
ATOM 2294 N N . PRO A 1 300 ? -10.838 6.885 -4.699 1.00 38.22 300 PRO A N 1
ATOM 2295 C CA . PRO A 1 300 ? -11.127 8.287 -4.392 1.00 38.22 300 PRO A CA 1
ATOM 2296 C C . PRO A 1 300 ? -11.647 9.039 -5.629 1.00 38.22 300 PRO A C 1
ATOM 2298 O O . PRO A 1 300 ? -10.903 9.712 -6.343 1.00 38.22 300 PRO A O 1
ATOM 2301 N N . ASN A 1 301 ? -12.953 8.938 -5.864 1.00 43.31 301 ASN A N 1
ATOM 2302 C CA . ASN A 1 301 ? -13.612 9.464 -7.066 1.00 43.31 301 ASN A CA 1
ATOM 2303 C C . ASN A 1 301 ? -13.765 11.002 -7.080 1.00 43.31 301 ASN A C 1
ATOM 2305 O O . ASN A 1 301 ? -14.082 11.579 -8.119 1.00 43.31 301 ASN A O 1
ATOM 2309 N N . GLU A 1 302 ? -13.540 11.682 -5.952 1.00 48.22 302 GLU A N 1
ATOM 2310 C CA . GLU A 1 302 ? -13.440 13.145 -5.864 1.00 48.22 302 GLU A CA 1
ATOM 2311 C C . GLU A 1 302 ? -12.312 13.571 -4.915 1.00 48.22 302 GLU A C 1
ATOM 2313 O O . GLU A 1 302 ? -12.054 12.912 -3.907 1.00 48.22 302 GLU A O 1
ATOM 2318 N N . LEU A 1 303 ? -11.723 14.742 -5.167 1.00 44.72 303 LEU A N 1
ATOM 2319 C CA . LEU A 1 303 ? -10.846 15.462 -4.240 1.00 44.72 303 LEU A CA 1
ATOM 2320 C C . LEU A 1 303 ? -11.378 16.889 -4.069 1.00 44.72 303 LEU A C 1
ATOM 2322 O O . LEU A 1 303 ? -11.487 17.628 -5.048 1.00 44.72 303 LEU A O 1
ATOM 2326 N N . PHE A 1 304 ? -11.703 17.273 -2.836 1.00 47.97 304 PHE A N 1
ATOM 2327 C CA . PHE A 1 304 ? -12.297 18.567 -2.510 1.00 47.97 304 PHE A CA 1
ATOM 2328 C C . PHE A 1 304 ? -11.557 19.279 -1.375 1.00 47.97 304 PHE A C 1
ATOM 2330 O O . PHE A 1 304 ? -11.064 18.654 -0.438 1.00 47.97 304 PHE A O 1
ATOM 2337 N N . ALA A 1 305 ? -11.506 20.609 -1.443 1.00 45.78 305 ALA A N 1
ATOM 2338 C CA . ALA A 1 305 ? -11.110 21.438 -0.310 1.00 45.78 305 ALA A CA 1
ATOM 2339 C C . ALA A 1 305 ? -12.331 21.738 0.573 1.00 45.78 305 ALA A C 1
ATOM 2341 O O . ALA A 1 305 ? -13.456 21.825 0.076 1.00 45.78 305 ALA A O 1
ATOM 2342 N N . VAL A 1 306 ? -12.116 21.944 1.872 1.00 50.00 306 VAL A N 1
ATOM 2343 C CA . VAL A 1 306 ? -13.169 22.335 2.828 1.00 50.00 306 VAL A CA 1
ATOM 2344 C C . VAL A 1 306 ? -12.699 23.454 3.738 1.00 50.00 306 VAL A C 1
ATOM 2346 O O . VAL A 1 306 ? -11.510 23.605 4.020 1.00 50.00 306 VAL A O 1
ATOM 2349 N N . LYS A 1 307 ? -13.661 24.250 4.208 1.00 48.34 307 LYS A N 1
ATOM 2350 C CA . LYS A 1 307 ? -13.401 25.357 5.121 1.00 48.34 307 LYS A CA 1
ATOM 2351 C C . LYS A 1 307 ? -13.569 24.908 6.570 1.00 48.34 307 LYS A C 1
ATOM 2353 O O . LYS A 1 307 ? -14.686 24.852 7.090 1.00 48.34 307 LYS A O 1
ATOM 2358 N N . GLU A 1 308 ? -12.450 24.609 7.212 1.00 50.66 308 GLU A N 1
ATOM 2359 C CA . GLU A 1 308 ? -12.389 24.392 8.659 1.00 50.66 308 GLU A CA 1
ATOM 2360 C C . GLU A 1 308 ? -12.442 25.739 9.400 1.00 50.66 308 GLU A C 1
ATOM 2362 O O . GLU A 1 308 ? -11.868 26.732 8.941 1.00 50.66 308 GLU A O 1
ATOM 2367 N N . ASP A 1 309 ? -13.156 25.799 10.526 1.00 59.03 309 ASP A N 1
ATOM 2368 C CA . ASP A 1 309 ? -13.074 26.936 11.449 1.00 59.03 309 ASP A CA 1
ATOM 2369 C C . ASP A 1 309 ? -11.902 26.804 12.438 1.00 59.03 309 ASP A C 1
ATOM 2371 O O . ASP A 1 309 ? -11.104 25.868 12.392 1.00 59.03 309 ASP A O 1
ATOM 2375 N N . SER A 1 310 ? -11.804 27.746 13.379 1.00 54.19 310 SER A N 1
ATOM 2376 C CA . SER A 1 310 ? -10.793 27.744 14.443 1.00 54.19 310 SER A CA 1
ATOM 2377 C C . SER A 1 310 ? -10.898 26.576 15.437 1.00 54.19 310 SER A C 1
ATOM 2379 O O . SER A 1 310 ? -10.079 26.501 16.349 1.00 54.19 310 SER A O 1
ATOM 2381 N N . THR A 1 311 ? -11.896 25.697 15.306 1.00 50.25 311 THR A N 1
ATOM 2382 C CA . THR A 1 311 ? -12.049 24.458 16.086 1.00 50.25 311 THR A CA 1
ATOM 2383 C C . THR A 1 311 ? -11.743 23.197 15.269 1.00 50.25 311 THR A C 1
ATOM 2385 O O . THR A 1 311 ? -11.726 22.104 15.829 1.00 50.25 311 THR A O 1
ATOM 2388 N N . GLY A 1 312 ? -11.473 23.334 13.964 1.00 49.38 312 GLY A N 1
ATOM 2389 C CA . GLY A 1 312 ? -11.309 22.211 13.036 1.00 49.38 312 GLY A CA 1
ATOM 2390 C C . GLY A 1 312 ? -12.633 21.647 12.503 1.00 49.38 312 GLY A C 1
ATOM 2391 O O . GLY A 1 312 ? -12.621 20.638 11.801 1.00 49.38 312 GLY A O 1
ATOM 2392 N N . ALA A 1 313 ? -13.774 22.271 12.816 1.00 47.97 313 ALA A N 1
ATOM 2393 C CA . ALA A 1 313 ? -15.078 21.818 12.347 1.00 47.97 313 ALA A CA 1
ATOM 2394 C C . ALA A 1 313 ? -15.321 22.227 10.884 1.00 47.97 313 ALA A C 1
ATOM 2396 O O . ALA A 1 313 ? -14.998 23.342 10.467 1.00 47.97 313 ALA A O 1
ATOM 2397 N N . LEU A 1 314 ? -15.925 21.325 10.104 1.00 46.09 314 LEU A N 1
ATOM 2398 C CA . LEU A 1 314 ? -16.283 21.561 8.703 1.00 46.09 314 LEU A CA 1
ATOM 2399 C C . LEU A 1 314 ? -17.457 22.551 8.614 1.00 46.09 314 LEU A C 1
ATOM 2401 O O . LEU A 1 314 ? -18.602 22.178 8.855 1.00 46.09 314 LEU A O 1
ATOM 2405 N N . THR A 1 315 ? -17.186 23.811 8.259 1.00 43.31 315 THR A N 1
ATOM 2406 C CA . THR A 1 315 ? -18.228 24.860 8.207 1.00 43.31 315 THR A CA 1
ATOM 2407 C C . THR A 1 315 ? -18.996 24.920 6.893 1.00 43.31 315 THR A C 1
ATOM 2409 O O . THR A 1 315 ? -20.153 25.339 6.873 1.00 43.31 315 THR A O 1
ATOM 2412 N N . SER A 1 316 ? -18.358 24.529 5.791 1.00 43.81 316 SER A N 1
ATOM 2413 C CA . SER A 1 316 ? -18.946 24.556 4.453 1.00 43.81 316 SER A CA 1
ATOM 2414 C C . SER A 1 316 ? -18.104 23.752 3.468 1.00 43.81 316 SER A C 1
ATOM 2416 O O . SER A 1 316 ? -16.879 23.916 3.425 1.00 43.81 316 SER A O 1
ATOM 2418 N N . ASP A 1 317 ? -18.777 22.981 2.617 1.00 38.06 317 ASP A N 1
ATOM 2419 C CA . ASP A 1 317 ? -18.244 22.600 1.310 1.00 38.06 317 ASP A CA 1
ATOM 2420 C C . ASP A 1 317 ? -18.252 23.850 0.416 1.00 38.06 317 ASP A C 1
ATOM 2422 O O . ASP A 1 317 ? -19.226 24.608 0.429 1.00 38.06 317 ASP A O 1
ATOM 2426 N N . TYR A 1 318 ? -17.186 24.095 -0.349 1.00 41.72 318 TYR A N 1
ATOM 2427 C CA . TYR A 1 318 ? -17.184 25.201 -1.310 1.00 41.72 318 TYR A CA 1
ATOM 2428 C C . TYR A 1 318 ? -18.107 24.883 -2.499 1.00 41.72 318 TYR A C 1
ATOM 2430 O O . TYR A 1 318 ? -18.107 23.762 -3.006 1.00 41.72 318 TYR A O 1
ATOM 2438 N N . VAL A 1 319 ? -18.879 25.873 -2.957 1.00 35.38 319 VAL A N 1
ATOM 2439 C CA . VAL A 1 319 ? -19.840 25.738 -4.065 1.00 35.38 319 VAL A CA 1
ATOM 2440 C C . VAL A 1 319 ? -19.683 26.929 -5.007 1.00 35.38 319 VAL A C 1
ATOM 2442 O O . VAL A 1 319 ? -19.817 28.072 -4.581 1.00 35.38 319 VAL A O 1
ATOM 2445 N N . GLU A 1 320 ? -19.416 26.681 -6.289 1.00 38.47 320 GLU A N 1
ATOM 2446 C CA . GLU A 1 320 ? -19.367 27.746 -7.295 1.00 38.47 320 GLU A CA 1
ATOM 2447 C C . GLU A 1 320 ? -20.783 28.262 -7.625 1.00 38.47 320 GLU A C 1
ATOM 2449 O O . GLU A 1 320 ? -21.692 27.482 -7.916 1.00 38.47 320 GLU A O 1
ATOM 2454 N N . ILE A 1 321 ? -20.975 29.585 -7.576 1.00 34.66 321 ILE A N 1
ATOM 2455 C CA . ILE A 1 321 ? -22.226 30.271 -7.936 1.00 34.66 321 ILE A CA 1
ATOM 2456 C C . ILE A 1 321 ? -21.910 31.296 -9.028 1.00 34.66 321 ILE A C 1
ATOM 2458 O O . ILE A 1 321 ? -20.992 32.103 -8.880 1.00 34.66 321 ILE A O 1
ATOM 2462 N N . GLU A 1 322 ? -22.681 31.285 -10.116 1.00 33.69 322 GLU A N 1
ATOM 2463 C CA . GLU A 1 322 ? -22.572 32.290 -11.173 1.00 33.69 322 GLU A CA 1
ATOM 2464 C C . GLU A 1 322 ? -23.232 33.610 -10.735 1.00 33.69 322 GLU A C 1
ATOM 2466 O O . GLU A 1 322 ? -24.455 33.703 -10.619 1.00 33.69 322 GLU A O 1
ATOM 2471 N N . ASP A 1 323 ? -22.420 34.645 -10.502 1.00 36.84 323 ASP A N 1
ATOM 2472 C CA . ASP A 1 323 ? -22.909 36.017 -10.343 1.00 36.84 323 ASP A CA 1
ATOM 2473 C C . ASP A 1 323 ? -23.054 36.707 -11.721 1.00 36.84 323 ASP A C 1
ATOM 2475 O O . ASP A 1 323 ? -22.114 36.660 -12.529 1.00 36.84 323 ASP A O 1
ATOM 2479 N N . PRO A 1 324 ? -24.172 37.415 -12.003 1.00 35.53 324 PRO A N 1
ATOM 2480 C CA . PRO A 1 324 ? -24.402 38.081 -13.290 1.00 35.53 324 PRO A CA 1
ATOM 2481 C C . PRO A 1 324 ? -23.339 39.111 -13.718 1.00 35.53 324 PRO A C 1
ATOM 2483 O O . PRO A 1 324 ? -23.334 39.532 -14.876 1.00 35.53 324 PRO A O 1
ATOM 2486 N N . GLY A 1 325 ? -22.430 39.525 -12.828 1.00 38.72 325 GLY A N 1
ATOM 2487 C CA . GLY A 1 325 ? -21.285 40.380 -13.143 1.00 38.72 325 GLY A CA 1
ATOM 2488 C C . GLY A 1 325 ? -20.133 39.700 -13.900 1.00 38.72 325 GLY A C 1
ATOM 2489 O O . GLY A 1 325 ? -19.162 40.385 -14.225 1.00 38.72 325 GLY A O 1
ATOM 2490 N N . ARG A 1 326 ? -20.205 38.387 -14.187 1.00 37.69 326 ARG A N 1
ATOM 2491 C CA . ARG A 1 326 ? -19.101 37.553 -14.733 1.00 37.69 326 ARG A CA 1
ATOM 2492 C C . ARG A 1 326 ? -17.872 37.454 -13.814 1.00 37.69 326 ARG A C 1
ATOM 2494 O O . ARG A 1 326 ? -16.766 37.167 -14.276 1.00 37.69 326 ARG A O 1
ATOM 2501 N N . ILE A 1 327 ? -18.048 37.686 -12.513 1.00 34.41 327 ILE A N 1
ATOM 2502 C CA . ILE A 1 327 ? -16.994 37.537 -11.504 1.00 34.41 327 ILE A CA 1
ATOM 2503 C C . ILE A 1 327 ? -17.185 36.181 -10.815 1.00 34.41 327 ILE A C 1
ATOM 2505 O O . ILE A 1 327 ? -18.018 36.041 -9.928 1.00 34.41 327 ILE A O 1
ATOM 2509 N N . TYR A 1 328 ? -16.392 35.184 -11.214 1.00 37.31 328 TYR A N 1
ATOM 2510 C CA . TYR A 1 328 ? -16.405 33.841 -10.617 1.00 37.31 328 TYR A CA 1
ATOM 2511 C C . TYR A 1 328 ? -15.716 33.829 -9.241 1.00 37.31 328 TYR A C 1
ATOM 2513 O O . TYR A 1 328 ? -14.539 33.462 -9.103 1.00 37.31 328 TYR A O 1
ATOM 2521 N N . THR A 1 329 ? -16.444 34.264 -8.213 1.00 34.59 329 THR A N 1
ATOM 2522 C CA . THR A 1 329 ? -16.064 34.057 -6.811 1.00 34.59 329 THR A CA 1
ATOM 2523 C C . THR A 1 329 ? -16.143 32.583 -6.414 1.00 34.59 329 THR A C 1
ATOM 2525 O O . THR A 1 329 ? -16.981 31.834 -6.902 1.00 34.59 329 THR A O 1
ATOM 2528 N N . GLU A 1 330 ? -15.264 32.199 -5.485 1.00 36.88 330 GLU A N 1
ATOM 2529 C CA . GLU A 1 330 ? -15.143 30.851 -4.901 1.00 36.88 330 GLU A CA 1
ATOM 2530 C C . GLU A 1 330 ? -14.665 29.756 -5.881 1.00 36.88 330 GLU A C 1
ATOM 2532 O O . GLU A 1 330 ? -14.241 30.046 -7.003 1.00 36.88 330 GLU A O 1
ATOM 2537 N N . VAL A 1 331 ? -14.506 28.523 -5.393 1.00 40.47 331 VAL A N 1
ATOM 2538 C CA . VAL A 1 331 ? -13.848 27.403 -6.091 1.00 40.47 331 VAL A CA 1
ATOM 2539 C C . VAL A 1 331 ? -14.585 26.126 -5.738 1.00 40.47 331 VAL A C 1
ATOM 2541 O O . VAL A 1 331 ? -14.491 25.734 -4.585 1.00 40.47 331 VAL A O 1
ATOM 2544 N N . MET A 1 332 ? -15.261 25.486 -6.697 1.00 39.59 332 MET A N 1
ATOM 2545 C CA . MET A 1 332 ? -15.421 24.024 -6.821 1.00 39.59 332 MET A CA 1
ATOM 2546 C C . MET A 1 332 ? -16.652 23.650 -7.649 1.00 39.59 332 MET A C 1
ATOM 2548 O O . MET A 1 332 ? -17.761 24.087 -7.355 1.00 39.59 332 MET A O 1
ATOM 2552 N N . THR A 1 333 ? -16.445 22.700 -8.561 1.00 36.34 333 THR A N 1
ATOM 2553 C CA . THR A 1 333 ? -17.413 21.716 -9.085 1.00 36.34 333 THR A CA 1
ATOM 2554 C C . THR A 1 333 ? -16.563 20.534 -9.613 1.00 36.34 333 THR A C 1
ATOM 2556 O O . THR A 1 333 ? -15.513 20.771 -10.209 1.00 36.34 333 THR A O 1
ATOM 2559 N N . ASN A 1 334 ? -16.806 19.243 -9.347 1.00 34.28 334 ASN A N 1
ATOM 2560 C CA . ASN A 1 334 ? -18.030 18.420 -9.350 1.00 34.28 334 ASN A CA 1
ATOM 2561 C C . ASN A 1 334 ? -18.619 18.152 -10.754 1.00 34.28 334 ASN A C 1
ATOM 2563 O O . ASN A 1 334 ? -19.704 18.632 -11.076 1.00 34.28 334 ASN A O 1
ATOM 2567 N N . GLY A 1 335 ? -17.865 17.452 -11.611 1.00 30.53 335 GLY A N 1
ATOM 2568 C CA . GLY A 1 335 ? -18.277 17.106 -12.977 1.00 30.53 335 GLY A CA 1
ATOM 2569 C C . GLY A 1 335 ? -18.922 15.721 -13.055 1.00 30.53 335 GLY A C 1
ATOM 2570 O O . GLY A 1 335 ? -18.215 14.718 -13.048 1.00 30.53 335 GLY A O 1
ATOM 2571 N N . HIS A 1 336 ? -20.250 15.671 -13.180 1.00 31.98 336 HIS A N 1
ATOM 2572 C CA . HIS A 1 336 ? -21.020 14.446 -13.426 1.00 31.98 336 HIS A CA 1
ATOM 2573 C C . HIS A 1 336 ? -21.515 14.415 -14.876 1.00 31.98 336 HIS A C 1
ATOM 2575 O O . HIS A 1 336 ? -22.667 14.750 -15.168 1.00 31.98 336 HIS A O 1
ATOM 2581 N N . GLY A 1 337 ? -20.640 14.008 -15.795 1.00 28.91 337 GLY A N 1
ATOM 2582 C CA . GLY A 1 337 ? -21.038 13.800 -17.180 1.00 28.91 337 GLY A CA 1
ATOM 2583 C C . GLY A 1 337 ? -21.752 12.467 -17.393 1.00 28.91 337 GLY A C 1
ATOM 2584 O O . GLY A 1 337 ? -21.472 11.466 -16.739 1.00 28.91 337 GLY A O 1
ATOM 2585 N N . LEU A 1 338 ? -22.675 12.451 -18.356 1.00 30.36 338 LEU A N 1
ATOM 2586 C CA . LEU A 1 338 ? -23.457 11.264 -18.732 1.00 30.36 338 LEU A CA 1
ATOM 2587 C C . LEU A 1 338 ? -22.633 10.211 -19.507 1.00 30.36 338 LEU A C 1
ATOM 2589 O O . LEU A 1 338 ? -23.179 9.183 -19.895 1.00 30.36 338 LEU A O 1
ATOM 2593 N N . THR A 1 339 ? -21.342 10.473 -19.735 1.00 35.41 339 THR A N 1
ATOM 2594 C CA . THR A 1 339 ? -20.414 9.665 -20.543 1.00 35.41 339 THR A CA 1
ATOM 2595 C C . THR A 1 339 ? -19.066 9.438 -19.840 1.00 35.41 339 THR A C 1
ATOM 2597 O O . THR A 1 339 ? -18.046 9.254 -20.490 1.00 35.41 339 THR A O 1
ATOM 2600 N N . ILE A 1 340 ? -19.057 9.368 -18.499 1.00 44.59 340 ILE A N 1
ATOM 2601 C CA . ILE A 1 340 ? -17.883 8.972 -17.681 1.00 44.59 340 ILE A CA 1
ATOM 2602 C C . ILE A 1 340 ? -17.298 7.595 -18.082 1.00 44.59 340 ILE A C 1
ATOM 2604 O O . ILE A 1 340 ? -16.154 7.292 -17.750 1.00 44.59 340 ILE A O 1
ATOM 2608 N N . GLN A 1 341 ? -18.065 6.781 -18.813 1.00 47.09 341 GLN A N 1
ATOM 2609 C CA . GLN A 1 341 ? -17.751 5.414 -19.242 1.00 47.09 341 GLN A CA 1
ATOM 2610 C C . GLN A 1 341 ? -16.330 5.246 -19.806 1.00 47.09 341 GLN A C 1
ATOM 2612 O O . GLN A 1 341 ? -15.650 4.284 -19.454 1.00 47.09 341 GLN A O 1
ATOM 2617 N N . ASP A 1 342 ? -15.851 6.160 -20.652 1.00 59.06 342 ASP A N 1
ATOM 2618 C CA . ASP A 1 342 ? -14.674 5.869 -21.481 1.00 59.06 342 ASP A CA 1
ATOM 2619 C C . ASP A 1 342 ? -13.324 6.112 -20.806 1.00 59.06 342 ASP A C 1
ATOM 2621 O O . ASP A 1 342 ? -12.415 5.294 -20.957 1.00 59.06 342 ASP A O 1
ATOM 2625 N N . TYR A 1 343 ? -13.211 7.139 -19.964 1.00 67.38 343 TYR A N 1
ATOM 2626 C CA . TYR A 1 343 ? -12.028 7.337 -19.121 1.00 67.38 343 TYR A CA 1
ATOM 2627 C C . TYR A 1 343 ? -12.193 6.804 -17.696 1.00 67.38 343 TYR A C 1
ATOM 2629 O O . TYR A 1 343 ? -11.226 6.288 -17.133 1.00 67.38 343 TYR A O 1
ATOM 2637 N N . GLY A 1 344 ? -13.400 6.864 -17.122 1.00 61.34 344 GLY A N 1
ATOM 2638 C CA . GLY A 1 344 ? -13.673 6.401 -15.759 1.00 61.34 344 GLY A CA 1
ATOM 2639 C C . GLY A 1 344 ? -13.311 4.931 -15.564 1.00 61.34 344 GLY A C 1
ATOM 2640 O O . GLY A 1 344 ? -12.541 4.609 -14.663 1.00 61.34 344 GLY A O 1
ATOM 2641 N N . GLU A 1 345 ? -13.742 4.054 -16.477 1.00 61.84 345 GLU A N 1
ATOM 2642 C CA . GLU A 1 345 ? -13.412 2.625 -16.417 1.00 61.84 345 GLU A CA 1
ATOM 2643 C C . GLU A 1 345 ? -11.895 2.365 -16.450 1.00 61.84 345 GLU A C 1
ATOM 2645 O O . GLU A 1 345 ? -11.410 1.497 -15.726 1.00 61.84 345 GLU A O 1
ATOM 2650 N N . ILE A 1 346 ? -11.115 3.094 -17.259 1.00 64.75 346 ILE A N 1
ATOM 2651 C CA . ILE A 1 346 ? -9.650 2.912 -17.326 1.00 64.75 346 ILE A CA 1
ATOM 2652 C C . ILE A 1 346 ? -9.002 3.294 -15.984 1.00 64.75 346 ILE A C 1
ATOM 2654 O O . ILE A 1 346 ? -8.080 2.630 -15.506 1.00 64.75 346 ILE A O 1
ATOM 2658 N N . ILE A 1 347 ? -9.496 4.365 -15.371 1.00 65.00 347 ILE A N 1
ATOM 2659 C CA . ILE A 1 347 ? -8.967 4.932 -14.131 1.00 65.00 347 ILE A CA 1
ATOM 2660 C C . ILE A 1 347 ? -9.323 4.037 -12.940 1.00 65.00 347 ILE A C 1
ATOM 2662 O O . ILE A 1 347 ? -8.430 3.680 -12.177 1.00 65.00 347 ILE A O 1
ATOM 2666 N N . GLU A 1 348 ? -10.570 3.573 -12.837 1.00 59.25 348 GLU A N 1
ATOM 2667 C CA . GLU A 1 348 ? -10.996 2.580 -11.840 1.00 59.25 348 GLU A CA 1
ATOM 2668 C C . GLU A 1 348 ? -10.173 1.284 -11.948 1.00 59.25 348 GLU A C 1
ATOM 2670 O O . GLU A 1 348 ? -9.612 0.825 -10.954 1.00 59.25 348 GLU A O 1
ATOM 2675 N N . ASN A 1 349 ? -9.999 0.739 -13.163 1.00 60.59 349 ASN A N 1
ATOM 2676 C CA . ASN A 1 349 ? -9.192 -0.471 -13.403 1.00 60.59 349 ASN A CA 1
ATOM 2677 C C . ASN A 1 349 ? -7.696 -0.306 -13.060 1.00 60.59 349 ASN A C 1
ATOM 2679 O O . ASN A 1 349 ? -6.988 -1.309 -12.978 1.00 60.59 349 ASN A O 1
ATOM 2683 N N . THR A 1 350 ? -7.197 0.922 -12.893 1.00 59.78 350 THR A N 1
ATOM 2684 C CA . THR A 1 350 ? -5.790 1.195 -12.551 1.00 59.78 350 THR A CA 1
ATOM 2685 C C . THR A 1 350 ? -5.594 1.847 -11.183 1.00 59.78 350 THR A C 1
ATOM 2687 O O . THR A 1 350 ? -4.463 2.205 -10.868 1.00 59.78 350 THR A O 1
ATOM 2690 N N . GLN A 1 351 ? -6.652 1.982 -10.372 1.00 63.31 351 GLN A N 1
ATOM 2691 C CA . GLN A 1 351 ? -6.647 2.699 -9.083 1.00 63.31 351 GLN A CA 1
ATOM 2692 C C . GLN A 1 351 ? -6.158 4.158 -9.212 1.00 63.31 351 GLN A C 1
ATOM 2694 O O . GLN A 1 351 ? -5.368 4.692 -8.432 1.00 63.31 351 GLN A O 1
ATOM 2699 N N . GLY A 1 352 ? -6.594 4.799 -10.292 1.00 64.94 352 GLY A N 1
ATOM 2700 C CA . GLY A 1 352 ? -6.282 6.176 -10.625 1.00 64.94 352 GLY A CA 1
ATOM 2701 C C . GLY A 1 352 ? -7.227 7.208 -10.007 1.00 64.94 352 GLY A C 1
ATOM 2702 O O . GLY A 1 352 ? -8.088 6.892 -9.193 1.00 64.94 352 GLY A O 1
ATOM 2703 N N . ALA A 1 353 ? -7.088 8.462 -10.449 1.00 69.19 353 ALA A N 1
ATOM 2704 C CA . ALA A 1 353 ? -8.023 9.540 -10.128 1.00 69.19 353 ALA A CA 1
ATOM 2705 C C . ALA A 1 353 ? -8.081 10.609 -11.240 1.00 69.19 353 ALA A C 1
ATOM 2707 O O . ALA A 1 353 ? -7.127 10.776 -12.011 1.00 69.19 353 ALA A O 1
ATOM 2708 N N . ILE A 1 354 ? -9.204 11.337 -11.293 1.00 70.06 354 ILE A N 1
ATOM 2709 C CA . ILE A 1 354 ? -9.424 12.520 -12.141 1.00 70.06 354 ILE A CA 1
ATOM 2710 C C . ILE A 1 354 ? -9.371 13.781 -11.268 1.00 70.06 354 ILE A C 1
ATOM 2712 O O . ILE A 1 354 ? -9.933 13.812 -10.174 1.00 70.06 354 ILE A O 1
ATOM 2716 N N . PHE A 1 355 ? -8.744 14.847 -11.766 1.00 72.50 355 PHE A N 1
ATOM 2717 C CA . PHE A 1 355 ? -8.552 16.100 -11.039 1.00 72.50 355 PHE A CA 1
ATOM 2718 C C . PHE A 1 355 ? -8.889 17.324 -11.899 1.00 72.50 355 PHE A C 1
ATOM 2720 O O . PHE A 1 355 ? -8.450 17.420 -13.040 1.00 72.50 355 PHE A O 1
ATOM 2727 N N . SER A 1 356 ? -9.609 18.307 -11.344 1.00 71.56 356 SER A N 1
ATOM 2728 C CA . SER A 1 356 ? -9.888 19.579 -12.033 1.00 71.56 356 SER A CA 1
ATOM 2729 C C . SER A 1 356 ? -8.764 20.595 -11.813 1.00 71.56 356 SER A C 1
ATOM 2731 O O . SER A 1 356 ? -8.520 21.035 -10.685 1.00 71.56 356 SER A O 1
ATOM 2733 N N . ILE A 1 357 ? -8.099 21.027 -12.888 1.00 68.88 357 ILE A N 1
ATOM 2734 C CA . ILE A 1 357 ? -6.951 21.949 -12.797 1.00 68.88 357 ILE A CA 1
ATOM 2735 C C . ILE A 1 357 ? -7.341 23.404 -12.485 1.00 68.88 357 ILE A C 1
ATOM 2737 O O . ILE A 1 357 ? -6.509 24.202 -12.048 1.00 68.88 357 ILE A O 1
ATOM 2741 N N . ARG A 1 358 ? -8.627 23.761 -12.595 1.00 61.59 358 ARG A N 1
ATOM 2742 C CA . ARG A 1 358 ? -9.120 25.106 -12.243 1.00 61.59 358 ARG A CA 1
ATOM 2743 C C . ARG A 1 358 ? -9.051 25.379 -10.732 1.00 61.59 358 ARG A C 1
ATOM 2745 O O . ARG A 1 358 ? -8.826 26.524 -10.337 1.00 61.59 358 ARG A O 1
ATOM 2752 N N . THR A 1 359 ? -9.133 24.333 -9.904 1.00 54.22 359 THR A N 1
ATOM 2753 C CA . THR A 1 359 ? -8.811 24.371 -8.463 1.00 54.22 359 THR A CA 1
ATOM 2754 C C . THR A 1 359 ? -7.339 24.729 -8.226 1.00 54.22 359 THR A C 1
ATOM 2756 O O . THR A 1 359 ? -7.009 25.447 -7.286 1.00 54.22 359 THR A O 1
ATOM 2759 N N . LEU A 1 360 ? -6.453 24.284 -9.119 1.00 55.91 360 LEU A N 1
ATOM 2760 C CA . LEU A 1 360 ? -5.001 24.405 -8.990 1.00 55.91 360 LEU A CA 1
ATOM 2761 C C . LEU A 1 360 ? -4.493 25.775 -9.473 1.00 55.91 360 LEU A C 1
ATOM 2763 O O . LEU A 1 360 ? -3.658 26.392 -8.807 1.00 55.91 360 LEU A O 1
ATOM 2767 N N . ARG A 1 361 ? -5.080 26.326 -10.552 1.00 56.50 361 ARG A N 1
ATOM 2768 C CA . ARG A 1 361 ? -4.791 27.689 -11.058 1.00 56.50 361 ARG A CA 1
ATOM 2769 C C . ARG A 1 361 ? -4.885 28.775 -9.968 1.00 56.50 361 ARG A C 1
ATOM 2771 O O . ARG A 1 361 ? -4.086 29.713 -9.987 1.00 56.50 361 ARG A O 1
ATOM 2778 N N . LYS A 1 362 ? -5.804 28.675 -8.992 1.00 52.34 362 LYS A N 1
ATOM 2779 C CA . LYS A 1 362 ? -5.932 29.698 -7.925 1.00 52.34 362 LYS A CA 1
ATOM 2780 C C . LYS A 1 362 ? -4.778 29.678 -6.906 1.00 52.34 362 LYS A C 1
ATOM 2782 O O . LYS A 1 362 ? -4.479 30.723 -6.330 1.00 52.34 362 LYS A O 1
ATOM 2787 N N . GLY A 1 363 ? -4.057 28.560 -6.770 1.00 48.97 363 GLY A N 1
ATOM 2788 C CA . GLY A 1 363 ? -2.809 28.482 -5.998 1.00 48.97 363 GLY A CA 1
ATOM 2789 C C . GLY A 1 363 ? -1.615 29.188 -6.661 1.00 48.97 363 GLY A C 1
ATOM 2790 O O . GLY A 1 363 ? -0.669 29.560 -5.972 1.00 48.97 363 GLY A O 1
ATOM 2791 N N . TYR A 1 364 ? -1.663 29.415 -7.980 1.00 44.09 364 TYR A N 1
ATOM 2792 C CA . TYR A 1 364 ? -0.610 30.098 -8.749 1.00 44.09 364 TYR A CA 1
ATOM 2793 C C . TYR A 1 364 ? -0.815 31.623 -8.827 1.00 44.09 364 TYR A C 1
ATOM 2795 O O . TYR A 1 364 ? 0.145 32.386 -8.859 1.00 44.09 364 TYR A O 1
ATOM 2803 N N . ALA A 1 365 ? -2.067 32.093 -8.798 1.00 48.62 365 ALA A N 1
ATOM 2804 C CA . ALA A 1 365 ? -2.440 33.499 -9.004 1.00 48.62 365 ALA A CA 1
ATOM 2805 C C . ALA A 1 365 ? -2.135 34.455 -7.819 1.00 48.62 365 ALA A C 1
ATOM 2807 O O . ALA A 1 365 ? -2.807 35.472 -7.652 1.00 48.62 365 ALA A O 1
ATOM 2808 N N . GLY A 1 366 ? -1.159 34.134 -6.961 1.00 44.66 366 GLY A N 1
ATOM 2809 C CA . GLY A 1 366 ? -0.731 34.978 -5.834 1.00 44.66 366 GLY A CA 1
ATOM 2810 C C . GLY A 1 366 ? -1.732 35.111 -4.676 1.00 44.66 366 GLY A C 1
ATOM 2811 O O . GLY A 1 366 ? -1.492 35.882 -3.751 1.00 44.66 366 GLY A O 1
ATOM 2812 N N . GLY A 1 367 ? -2.840 34.361 -4.685 1.00 47.97 367 GLY A N 1
ATOM 2813 C CA . GLY A 1 367 ? -3.932 34.464 -3.704 1.00 47.97 367 GLY A CA 1
ATOM 2814 C C . GLY A 1 367 ? -3.646 33.898 -2.304 1.00 47.97 367 GLY A C 1
ATOM 2815 O O . GLY A 1 367 ? -4.585 33.677 -1.547 1.00 47.97 367 GLY A O 1
ATOM 2816 N N . GLY A 1 368 ? -2.388 33.598 -1.964 1.00 49.97 368 GLY A N 1
ATOM 2817 C CA . GLY A 1 368 ? -1.991 33.013 -0.672 1.00 49.97 368 GLY A CA 1
ATOM 2818 C C . GLY A 1 368 ? -2.382 31.541 -0.460 1.00 49.97 368 GLY A C 1
ATOM 2819 O O . GLY A 1 368 ? -2.129 30.994 0.607 1.00 49.97 368 GLY A O 1
ATOM 2820 N N . GLN A 1 369 ? -2.971 30.881 -1.462 1.00 53.56 369 GLN A N 1
ATOM 2821 C CA . GLN A 1 369 ? -3.468 29.497 -1.389 1.00 53.56 369 GLN A CA 1
ATOM 2822 C C . GLN A 1 369 ? -2.446 28.447 -1.864 1.00 53.56 369 GLN A C 1
ATOM 2824 O O . GLN A 1 369 ? -2.811 27.405 -2.403 1.00 53.56 369 GLN A O 1
ATOM 2829 N N . GLU A 1 370 ? -1.157 28.711 -1.646 1.00 57.81 370 GLU A N 1
ATOM 2830 C CA . GLU A 1 370 ? -0.040 27.822 -2.001 1.00 57.81 370 GLU A CA 1
ATOM 2831 C C . GLU A 1 370 ? -0.241 26.386 -1.488 1.00 57.81 370 GLU A C 1
ATOM 2833 O O . GLU A 1 370 ? -0.082 25.421 -2.237 1.00 57.81 370 GLU A O 1
ATOM 2838 N N . GLN A 1 371 ? -0.746 26.277 -0.257 1.00 58.81 371 GLN A N 1
ATOM 2839 C CA . GLN A 1 371 ? -1.096 25.028 0.420 1.00 58.81 371 GLN A CA 1
ATOM 2840 C C . GLN A 1 371 ? -2.006 24.107 -0.408 1.00 58.81 371 GLN A C 1
ATOM 2842 O O . GLN A 1 371 ? -1.868 22.898 -0.292 1.00 58.81 371 GLN A O 1
ATOM 2847 N N . ILE A 1 372 ? -2.905 24.635 -1.255 1.00 56.38 372 ILE A N 1
ATOM 2848 C CA . ILE A 1 372 ? -3.818 23.818 -2.083 1.00 56.38 372 ILE A CA 1
ATOM 2849 C C . ILE A 1 372 ? -3.062 23.135 -3.235 1.00 56.38 372 ILE A C 1
ATOM 2851 O O . ILE A 1 372 ? -3.373 22.002 -3.600 1.00 56.38 372 ILE A O 1
ATOM 2855 N N . SER A 1 373 ? -2.035 23.784 -3.789 1.00 58.09 373 SER A N 1
ATOM 2856 C CA . SER A 1 373 ? -1.197 23.173 -4.827 1.00 58.09 373 SER A CA 1
ATOM 2857 C C . SER A 1 373 ? -0.269 22.106 -4.258 1.00 58.09 373 SER A C 1
ATOM 2859 O O . SER A 1 373 ? -0.054 21.075 -4.895 1.00 58.09 373 SER A O 1
ATOM 2861 N N . ASP A 1 374 ? 0.310 22.364 -3.089 1.00 63.44 374 ASP A N 1
ATOM 2862 C CA . ASP A 1 374 ? 1.240 21.422 -2.465 1.00 63.44 374 ASP A CA 1
ATOM 2863 C C . ASP A 1 374 ? 0.462 20.206 -1.946 1.00 63.44 374 ASP A C 1
ATOM 2865 O O . ASP A 1 374 ? 0.877 19.067 -2.149 1.00 63.44 374 ASP A O 1
ATOM 2869 N N . ALA A 1 375 ? -0.746 20.451 -1.427 1.00 61.44 375 ALA A N 1
ATOM 2870 C CA . ALA A 1 375 ? -1.747 19.441 -1.124 1.00 61.44 375 ALA A CA 1
ATOM 2871 C C . ALA A 1 375 ? -2.154 18.580 -2.324 1.00 61.44 375 ALA A C 1
ATOM 2873 O O . ALA A 1 375 ? -2.344 17.378 -2.179 1.00 61.44 375 ALA A O 1
ATOM 2874 N N . PHE A 1 376 ? -2.306 19.176 -3.507 1.00 66.88 376 PHE A N 1
ATOM 2875 C CA . PHE A 1 376 ? -2.651 18.441 -4.721 1.00 66.88 376 PHE A CA 1
ATOM 2876 C C . PHE A 1 376 ? -1.519 17.510 -5.172 1.00 66.88 376 PHE A C 1
ATOM 2878 O O . PHE A 1 376 ? -1.751 16.331 -5.446 1.00 66.88 376 PHE A O 1
ATOM 2885 N N . ALA A 1 377 ? -0.283 18.015 -5.207 1.00 65.62 377 ALA A N 1
ATOM 2886 C CA . ALA A 1 377 ? 0.877 17.184 -5.512 1.00 65.62 377 ALA A CA 1
ATOM 2887 C C . ALA A 1 377 ? 1.071 16.082 -4.456 1.00 65.62 377 ALA A C 1
ATOM 2889 O O . ALA A 1 377 ? 1.465 14.970 -4.797 1.00 65.62 377 ALA A O 1
ATOM 2890 N N . ALA A 1 378 ? 0.730 16.354 -3.194 1.00 64.38 378 ALA A N 1
ATOM 2891 C CA . ALA A 1 378 ? 0.734 15.338 -2.157 1.00 64.38 378 ALA A CA 1
ATOM 2892 C C . ALA A 1 378 ? -0.401 14.315 -2.299 1.00 64.38 378 ALA A C 1
ATOM 2894 O O . ALA A 1 378 ? -0.135 13.129 -2.162 1.00 64.38 378 ALA A O 1
ATOM 2895 N N . ALA A 1 379 ? -1.612 14.709 -2.701 1.00 62.19 379 ALA A N 1
ATOM 2896 C CA . ALA A 1 379 ? -2.699 13.778 -3.020 1.00 62.19 379 ALA A CA 1
ATOM 2897 C C . ALA A 1 379 ? -2.308 12.784 -4.134 1.00 62.19 379 ALA A C 1
ATOM 2899 O O . ALA A 1 379 ? -2.540 11.583 -4.003 1.00 62.19 379 ALA A O 1
ATOM 2900 N N . LEU A 1 380 ? -1.639 13.269 -5.189 1.00 65.12 380 LEU A N 1
ATOM 2901 C CA . LEU A 1 380 ? -1.081 12.447 -6.276 1.00 65.12 380 LEU A CA 1
ATOM 2902 C C . LEU A 1 380 ? 0.001 11.443 -5.819 1.00 65.12 380 LEU A C 1
ATOM 2904 O O . LEU A 1 380 ? 0.303 10.503 -6.560 1.00 65.12 380 LEU A O 1
ATOM 2908 N N . VAL A 1 381 ? 0.591 11.628 -4.632 1.00 62.69 381 VAL A N 1
ATOM 2909 C CA . VAL A 1 381 ? 1.565 10.706 -4.017 1.00 62.69 381 VAL A CA 1
ATOM 2910 C C . VAL A 1 381 ? 0.912 9.830 -2.941 1.00 62.69 381 VAL A C 1
ATOM 2912 O O . VAL A 1 381 ? 1.173 8.629 -2.921 1.00 62.69 381 VAL A O 1
ATOM 2915 N N . ASP A 1 382 ? 0.019 10.370 -2.109 1.00 54.12 382 ASP A N 1
ATOM 2916 C CA . ASP A 1 382 ? -0.672 9.668 -1.015 1.00 54.12 382 ASP A CA 1
ATOM 2917 C C . ASP A 1 382 ? -1.634 8.580 -1.515 1.00 54.12 382 ASP A C 1
ATOM 2919 O O . ASP A 1 382 ? -1.766 7.544 -0.861 1.00 54.12 382 ASP A O 1
ATOM 2923 N N . ILE A 1 383 ? -2.240 8.755 -2.700 1.00 51.31 383 ILE A N 1
ATOM 2924 C CA . ILE A 1 383 ? -2.947 7.668 -3.410 1.00 51.31 383 ILE A CA 1
ATOM 2925 C C . ILE A 1 383 ? -1.993 6.486 -3.659 1.00 51.31 383 ILE A C 1
ATOM 2927 O O . ILE A 1 383 ? -2.385 5.327 -3.620 1.00 51.31 383 ILE A O 1
ATOM 2931 N N . LYS A 1 384 ? -0.709 6.768 -3.897 1.00 52.44 384 LYS A N 1
ATOM 2932 C CA . LYS A 1 384 ? 0.189 5.861 -4.612 1.00 52.44 384 LYS A CA 1
ATOM 2933 C C . LYS A 1 384 ? 1.246 5.162 -3.762 1.00 52.44 384 LYS A C 1
ATOM 2935 O O . LYS A 1 384 ? 1.727 4.114 -4.189 1.00 52.44 384 LYS A O 1
ATOM 2940 N N . VAL A 1 385 ? 1.622 5.666 -2.580 1.00 46.62 385 VAL A N 1
ATOM 2941 C CA . VAL A 1 385 ? 2.651 4.990 -1.754 1.00 46.62 385 VAL A CA 1
ATOM 2942 C C . VAL A 1 385 ? 2.209 3.578 -1.352 1.00 46.62 385 VAL A C 1
ATOM 2944 O O . VAL A 1 385 ? 3.019 2.655 -1.428 1.00 46.62 385 VAL A O 1
ATOM 2947 N N . CYS A 1 386 ? 0.935 3.389 -0.992 1.00 40.91 386 CYS A N 1
ATOM 2948 C CA . CYS A 1 386 ? 0.421 2.085 -0.563 1.00 40.91 386 CYS A CA 1
ATOM 2949 C C . CYS A 1 386 ? 0.290 1.094 -1.730 1.00 40.91 386 CYS A C 1
ATOM 2951 O O . CYS A 1 386 ? 0.725 -0.052 -1.637 1.00 40.91 386 CYS A O 1
ATOM 2953 N N . GLU A 1 387 ? -0.296 1.541 -2.839 1.00 42.12 387 GLU A N 1
ATOM 2954 C CA . GLU A 1 387 ? -0.729 0.650 -3.919 1.00 42.12 387 GLU A CA 1
ATOM 2955 C C . GLU A 1 387 ? 0.410 0.330 -4.888 1.00 42.12 387 GLU A C 1
ATOM 2957 O O . GLU A 1 387 ? 0.630 -0.837 -5.211 1.00 42.12 387 GLU A O 1
ATOM 2962 N N . MET A 1 388 ? 1.234 1.323 -5.262 1.00 39.09 388 MET A N 1
ATOM 2963 C CA . MET A 1 388 ? 2.389 1.069 -6.132 1.00 39.09 388 MET A CA 1
ATOM 2964 C C . MET A 1 388 ? 3.361 0.078 -5.491 1.00 39.09 388 MET A C 1
ATOM 2966 O O . MET A 1 388 ? 3.867 -0.802 -6.181 1.00 39.09 388 MET A O 1
ATOM 2970 N N . THR A 1 389 ? 3.636 0.214 -4.188 1.00 38.16 389 THR A N 1
ATOM 2971 C CA . THR A 1 389 ? 4.611 -0.643 -3.490 1.00 38.16 389 THR A CA 1
ATOM 2972 C C . THR A 1 389 ? 4.139 -2.080 -3.297 1.00 38.16 389 THR A C 1
ATOM 2974 O O . THR A 1 389 ? 4.970 -2.918 -2.959 1.00 38.16 389 THR A O 1
ATOM 2977 N N . ARG A 1 390 ? 2.849 -2.367 -3.545 1.00 43.09 390 ARG A N 1
ATOM 2978 C CA . ARG A 1 390 ? 2.118 -3.494 -2.960 1.00 43.09 390 ARG A CA 1
ATOM 2979 C C . ARG A 1 390 ? 2.306 -3.501 -1.445 1.00 43.09 390 ARG A C 1
ATOM 2981 O O . ARG A 1 390 ? 3.151 -4.237 -0.940 1.00 43.09 390 ARG A O 1
ATOM 2988 N N . CYS A 1 391 ? 1.504 -2.725 -0.715 1.00 47.97 391 CYS A N 1
ATOM 2989 C CA . CYS A 1 391 ? 1.318 -3.012 0.705 1.00 47.97 391 CYS A CA 1
ATOM 2990 C C . CYS A 1 391 ? 1.009 -4.502 0.852 1.00 47.97 391 CYS A C 1
ATOM 2992 O O . CYS A 1 391 ? -0.019 -4.970 0.356 1.00 47.97 391 CYS A O 1
ATOM 2994 N N . ARG A 1 392 ? 1.912 -5.254 1.494 1.00 55.03 392 ARG A N 1
ATOM 2995 C CA . ARG A 1 392 ? 1.567 -6.584 1.982 1.00 55.03 392 ARG A CA 1
ATOM 2996 C C . ARG A 1 392 ? 0.307 -6.434 2.818 1.00 55.03 392 ARG A C 1
ATOM 2998 O O . ARG A 1 392 ? 0.192 -5.489 3.599 1.00 55.03 392 ARG A O 1
ATOM 3005 N N . THR A 1 393 ? -0.626 -7.367 2.657 1.00 69.00 393 THR A N 1
ATOM 3006 C CA . THR A 1 393 ? -1.706 -7.512 3.626 1.00 69.00 393 THR A CA 1
ATOM 3007 C C . THR A 1 393 ? -1.068 -7.578 5.016 1.00 69.00 393 THR A C 1
ATOM 3009 O O . THR A 1 393 ? -0.162 -8.399 5.193 1.00 69.00 393 THR A O 1
ATOM 3012 N N . PRO A 1 394 ? -1.481 -6.740 5.977 1.00 77.12 394 PRO A N 1
ATOM 3013 C CA . PRO A 1 394 ? -0.832 -6.716 7.272 1.00 77.12 394 PRO A CA 1
ATOM 3014 C C . PRO A 1 394 ? -1.051 -8.046 7.976 1.00 77.12 394 PRO A C 1
ATOM 3016 O O . PRO A 1 394 ? -2.136 -8.646 7.938 1.00 77.12 394 PRO A O 1
ATOM 3019 N N . GLU A 1 395 ? 0.021 -8.517 8.587 1.00 85.69 395 GLU A N 1
ATOM 3020 C CA . GLU A 1 395 ? 0.077 -9.829 9.192 1.00 85.69 395 GLU A CA 1
ATOM 3021 C C . GLU A 1 395 ? 1.066 -9.861 10.349 1.00 85.69 395 GLU A C 1
ATOM 3023 O O . GLU A 1 395 ? 1.981 -9.043 10.441 1.00 85.69 395 GLU A O 1
ATOM 3028 N N . ILE A 1 396 ? 0.870 -10.841 11.221 1.00 86.38 396 ILE A N 1
ATOM 3029 C CA . ILE A 1 396 ? 1.885 -11.306 12.156 1.00 86.38 396 ILE A CA 1
ATOM 3030 C C . ILE A 1 396 ? 2.190 -12.766 11.841 1.00 86.38 396 ILE A C 1
ATOM 3032 O O . ILE A 1 396 ? 1.263 -13.556 11.633 1.00 86.38 396 ILE A O 1
ATOM 3036 N N . ALA A 1 397 ? 3.469 -13.122 11.781 1.00 82.75 397 ALA A N 1
ATOM 3037 C CA . ALA A 1 397 ? 3.928 -14.451 11.399 1.00 82.75 397 ALA A CA 1
ATOM 3038 C C . ALA A 1 397 ? 5.109 -14.920 12.257 1.00 82.75 397 ALA A C 1
ATOM 3040 O O . ALA A 1 397 ? 5.936 -14.119 12.682 1.00 82.75 397 ALA A O 1
ATOM 3041 N N . ALA A 1 398 ? 5.188 -16.238 12.441 1.00 76.94 398 ALA A N 1
ATOM 3042 C CA . ALA A 1 398 ? 6.355 -16.956 12.947 1.00 76.94 398 ALA A CA 1
ATOM 3043 C C . ALA A 1 398 ? 6.957 -16.380 14.256 1.00 76.94 398 ALA A C 1
ATOM 3045 O O . ALA A 1 398 ? 6.234 -16.383 15.263 1.00 76.94 398 ALA A O 1
ATOM 3046 N N . ASP A 1 399 ? 8.228 -15.945 14.290 1.00 67.56 399 ASP A N 1
ATOM 3047 C CA . ASP A 1 399 ? 8.879 -15.441 15.511 1.00 67.56 399 ASP A CA 1
ATOM 3048 C C . ASP A 1 399 ? 8.723 -13.920 15.769 1.00 67.56 399 ASP A C 1
ATOM 3050 O O . ASP A 1 399 ? 9.647 -13.121 15.666 1.00 67.56 399 ASP A O 1
ATOM 3054 N N . PRO A 1 400 ? 7.557 -13.519 16.308 1.00 79.44 400 PRO A N 1
ATOM 3055 C CA . PRO A 1 400 ? 6.623 -12.593 15.658 1.00 79.44 400 PRO A CA 1
ATOM 3056 C C . PRO A 1 400 ? 7.262 -11.469 14.815 1.00 79.44 400 PRO A C 1
ATOM 3058 O O . PRO A 1 400 ? 7.507 -10.358 15.302 1.00 79.44 400 PRO A O 1
ATOM 3061 N N . HIS A 1 401 ? 7.365 -11.727 13.512 1.00 84.56 401 HIS A N 1
ATOM 3062 C CA . HIS A 1 401 ? 7.464 -10.698 12.474 1.00 84.56 401 HIS A CA 1
ATOM 3063 C C . HIS A 1 401 ? 6.107 -10.012 12.322 1.00 84.56 401 HIS A C 1
ATOM 3065 O O . HIS A 1 401 ? 5.105 -10.691 12.082 1.00 84.56 401 HIS A O 1
ATOM 3071 N N . ILE A 1 402 ? 6.055 -8.687 12.456 1.00 90.50 402 ILE A N 1
ATOM 3072 C CA . ILE A 1 402 ? 4.835 -7.878 12.340 1.00 90.50 402 ILE A CA 1
ATOM 3073 C C . ILE A 1 402 ? 4.960 -6.949 11.134 1.00 90.50 402 ILE A C 1
ATOM 3075 O O . ILE A 1 402 ? 5.938 -6.214 10.994 1.00 90.50 402 ILE A O 1
ATOM 3079 N N . ILE A 1 403 ? 3.938 -6.964 10.276 1.00 87.38 403 ILE A N 1
ATOM 3080 C CA . ILE A 1 403 ? 3.853 -6.142 9.068 1.00 87.38 403 ILE A CA 1
ATOM 3081 C C . ILE A 1 403 ? 2.644 -5.219 9.176 1.00 87.38 403 ILE A C 1
ATOM 3083 O O . ILE A 1 403 ? 1.503 -5.679 9.216 1.00 87.38 403 ILE A O 1
ATOM 3087 N N . THR A 1 404 ? 2.897 -3.911 9.219 1.00 86.81 404 THR A N 1
ATOM 3088 C CA . THR A 1 404 ? 1.859 -2.882 9.378 1.00 86.81 404 THR A CA 1
ATOM 3089 C C . THR A 1 404 ? 1.052 -2.666 8.099 1.00 86.81 404 THR A C 1
ATOM 3091 O O . THR A 1 404 ? 1.473 -3.039 7.001 1.00 86.81 404 THR A O 1
ATOM 3094 N N . TRP A 1 405 ? -0.071 -1.948 8.205 1.00 80.19 405 TRP A N 1
ATOM 3095 C CA . TRP A 1 405 ? -0.890 -1.526 7.053 1.00 80.19 405 TRP A CA 1
ATOM 3096 C C . TRP A 1 405 ? -0.132 -0.734 5.971 1.00 80.19 405 TRP A C 1
ATOM 3098 O O . TRP A 1 405 ? -0.653 -0.564 4.870 1.00 80.19 405 TRP A O 1
ATOM 3108 N N . LYS A 1 406 ? 1.071 -0.215 6.269 1.00 72.00 406 LYS A N 1
ATOM 3109 C CA . LYS A 1 406 ? 1.939 0.507 5.319 1.00 72.00 406 LYS A CA 1
ATOM 3110 C C . LYS A 1 406 ? 3.190 -0.269 4.913 1.00 72.00 406 LYS A C 1
ATOM 3112 O O . LYS A 1 406 ? 4.101 0.324 4.336 1.00 72.00 406 LYS A O 1
ATOM 3117 N N . ASN A 1 407 ? 3.244 -1.574 5.186 1.00 70.69 407 ASN A N 1
ATOM 3118 C CA . ASN A 1 407 ? 4.403 -2.418 4.892 1.00 70.69 407 ASN A CA 1
ATOM 3119 C C . ASN A 1 407 ? 5.682 -1.949 5.628 1.00 70.69 407 ASN A C 1
ATOM 3121 O O . ASN A 1 407 ? 6.795 -2.076 5.114 1.00 70.69 407 ASN A O 1
ATOM 3125 N N . GLU A 1 408 ? 5.535 -1.407 6.839 1.00 77.00 408 GLU A N 1
ATOM 3126 C CA . GLU A 1 408 ? 6.640 -1.373 7.799 1.00 77.00 408 GLU A CA 1
ATOM 3127 C C . GLU A 1 408 ? 6.752 -2.758 8.443 1.00 77.00 408 GLU A C 1
ATOM 3129 O O . GLU A 1 408 ? 5.733 -3.367 8.764 1.00 77.00 408 GLU A O 1
ATOM 3134 N N . HIS A 1 409 ? 7.978 -3.261 8.586 1.00 81.31 409 HIS A N 1
ATOM 3135 C CA . HIS A 1 409 ? 8.267 -4.569 9.166 1.00 81.31 409 HIS A CA 1
ATOM 3136 C C . HIS A 1 409 ? 9.075 -4.391 10.445 1.00 81.31 409 HIS A C 1
ATOM 3138 O O . HIS A 1 409 ? 10.156 -3.797 10.400 1.00 81.31 409 HIS A O 1
ATOM 3144 N N . TYR A 1 410 ? 8.597 -4.953 11.551 1.00 85.25 410 TYR A N 1
ATOM 3145 C CA . TYR A 1 410 ? 9.309 -4.945 12.823 1.00 85.25 410 TYR A CA 1
ATOM 3146 C C . TYR A 1 410 ? 9.086 -6.243 13.611 1.00 85.25 410 TYR A C 1
ATOM 3148 O O . TYR A 1 410 ? 8.169 -7.012 13.335 1.00 85.25 410 TYR A O 1
ATOM 3156 N N . GLU A 1 411 ? 9.944 -6.480 14.597 1.00 84.56 411 GLU A N 1
ATOM 3157 C CA . GLU A 1 411 ? 9.986 -7.695 15.416 1.00 84.56 411 GLU A CA 1
ATOM 3158 C C . GLU A 1 411 ? 9.682 -7.301 16.883 1.00 84.56 411 GLU A C 1
ATOM 3160 O O . GLU A 1 411 ? 10.237 -6.320 17.386 1.00 84.56 411 GLU A O 1
ATOM 3165 N N . PHE A 1 412 ? 8.791 -8.017 17.589 1.00 90.19 412 PHE A N 1
ATOM 3166 C CA . PHE A 1 412 ? 8.511 -7.769 19.022 1.00 90.19 412 PHE A CA 1
ATOM 3167 C C . PHE A 1 412 ? 8.461 -9.068 19.834 1.00 90.19 412 PHE A C 1
ATOM 3169 O O . PHE A 1 412 ? 7.417 -9.698 20.000 1.00 90.19 412 PHE A O 1
ATOM 3176 N N . HIS A 1 413 ? 9.597 -9.456 20.414 1.00 89.56 413 HIS A N 1
ATOM 3177 C CA . HIS A 1 413 ? 9.722 -10.731 21.124 1.00 89.56 413 HIS A CA 1
ATOM 3178 C C . HIS A 1 413 ? 9.161 -10.757 22.564 1.00 89.56 413 HIS A C 1
ATOM 3180 O O . HIS A 1 413 ? 9.426 -11.705 23.304 1.00 89.56 413 HIS A O 1
ATOM 3186 N N . GLY A 1 414 ? 8.378 -9.763 22.998 1.00 91.56 414 GLY A N 1
ATOM 3187 C CA . GLY A 1 414 ? 7.777 -9.779 24.336 1.00 91.56 414 GLY A CA 1
ATOM 3188 C C . GLY A 1 414 ? 6.783 -10.937 24.516 1.00 91.56 414 GLY A C 1
ATOM 3189 O O . GLY A 1 414 ? 6.006 -11.210 23.607 1.00 91.56 414 GLY A O 1
ATOM 3190 N N . GLN A 1 415 ? 6.773 -11.610 25.673 1.00 95.38 415 GLN A N 1
ATOM 3191 C CA . GLN A 1 415 ? 5.766 -12.619 26.053 1.00 95.38 415 GLN A CA 1
ATOM 3192 C C . GLN A 1 415 ? 4.664 -11.989 26.911 1.00 95.38 415 GLN A C 1
ATOM 3194 O O . GLN A 1 415 ? 4.941 -11.510 28.016 1.00 95.38 415 GLN A O 1
ATOM 3199 N N . CYS A 1 416 ? 3.426 -12.040 26.414 1.00 96.12 416 CYS A N 1
ATOM 3200 C CA . CYS A 1 416 ? 2.180 -11.640 27.079 1.00 96.12 416 CYS A CA 1
ATOM 3201 C C . CYS A 1 416 ? 0.975 -11.907 26.147 1.00 96.12 416 CYS A C 1
ATOM 3203 O O . CYS A 1 416 ? 1.130 -12.438 25.045 1.00 96.12 416 CYS A O 1
ATOM 3205 N N . ASP A 1 417 ? -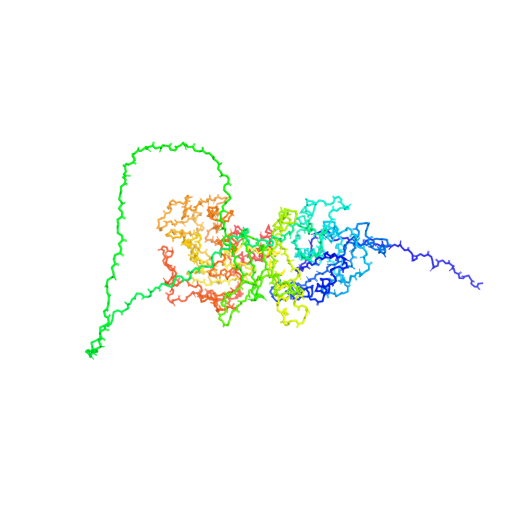0.224 -11.510 26.579 1.00 97.56 417 ASP A N 1
ATOM 3206 C CA . ASP A 1 417 ? -1.364 -11.300 25.679 1.00 97.56 417 ASP A CA 1
ATOM 3207 C C . ASP A 1 417 ? -1.285 -9.867 25.101 1.00 97.56 417 ASP A C 1
ATOM 3209 O O . ASP A 1 417 ? -1.127 -8.907 25.863 1.00 97.56 417 ASP A O 1
ATOM 3213 N N . LEU A 1 418 ? -1.403 -9.711 23.777 1.00 97.44 418 LEU A N 1
ATOM 3214 C CA . LEU A 1 418 ? -1.283 -8.441 23.035 1.00 97.44 418 LEU A CA 1
ATOM 3215 C C . LEU A 1 418 ? -2.503 -8.190 22.128 1.00 97.44 418 LEU A C 1
ATOM 3217 O O . LEU A 1 418 ? -3.133 -9.135 21.650 1.00 97.44 418 LEU A O 1
ATOM 3221 N N . VAL A 1 419 ? -2.808 -6.921 21.846 1.00 98.06 419 VAL A N 1
ATOM 3222 C CA . VAL A 1 419 ? -3.853 -6.500 20.895 1.00 98.06 419 VAL A CA 1
ATOM 3223 C C . VAL A 1 419 ? -3.232 -6.286 19.510 1.00 98.06 419 VAL A C 1
ATOM 3225 O O . VAL A 1 419 ? -2.531 -5.303 19.276 1.00 98.06 419 VAL A O 1
ATOM 3228 N N . LEU A 1 420 ? -3.499 -7.197 18.570 1.00 97.62 420 LEU A N 1
ATOM 3229 C CA . LEU A 1 420 ? -3.007 -7.092 17.192 1.00 97.62 420 LEU A CA 1
ATOM 3230 C C . LEU A 1 420 ? -3.777 -6.018 16.410 1.00 97.62 420 LEU A C 1
ATOM 3232 O O . LEU A 1 420 ? -3.171 -5.159 15.772 1.00 97.62 420 LEU A O 1
ATOM 3236 N N . ALA A 1 421 ? -5.108 -6.066 16.490 1.00 97.44 421 ALA A N 1
ATOM 3237 C CA . ALA A 1 421 ? -6.021 -5.122 15.855 1.00 97.44 421 ALA A CA 1
ATOM 3238 C C . ALA A 1 421 ? -7.349 -5.059 16.619 1.00 97.44 421 ALA A C 1
ATOM 3240 O O . ALA A 1 421 ? -7.806 -6.068 17.161 1.00 97.44 421 ALA A O 1
ATOM 3241 N N . LYS A 1 422 ? -7.982 -3.887 16.643 1.00 97.31 422 LYS A N 1
ATOM 3242 C CA . LYS A 1 422 ? -9.245 -3.637 17.338 1.00 97.31 422 LYS A CA 1
ATOM 3243 C C . LYS A 1 422 ? -10.022 -2.508 16.676 1.00 97.31 422 LYS A C 1
ATOM 3245 O O . LYS A 1 422 ? -9.487 -1.415 16.537 1.00 97.31 422 LYS A O 1
ATOM 3250 N N . ASP A 1 423 ? -11.274 -2.759 16.316 1.00 97.06 423 ASP A N 1
ATOM 3251 C CA . ASP A 1 423 ? -12.185 -1.800 15.685 1.00 97.06 423 ASP A CA 1
ATOM 3252 C C . ASP A 1 423 ? -13.598 -1.988 16.269 1.00 97.06 423 ASP A C 1
ATOM 3254 O O . ASP A 1 423 ? -14.213 -3.025 16.018 1.00 97.06 423 ASP A O 1
ATOM 3258 N N . PRO A 1 424 ? -14.133 -1.043 17.065 1.00 96.50 424 PRO A N 1
ATOM 3259 C CA . PRO A 1 424 ? -15.471 -1.167 17.645 1.00 96.50 424 PRO A CA 1
ATOM 3260 C C . PRO A 1 424 ? -16.603 -0.961 16.624 1.00 96.50 424 PRO A C 1
ATOM 3262 O O . PRO A 1 424 ? -17.715 -1.426 16.864 1.00 96.50 424 PRO A O 1
ATOM 3265 N N . ASP A 1 425 ? -16.334 -0.300 15.494 1.00 95.50 425 ASP A N 1
ATOM 3266 C CA . ASP A 1 425 ? -17.332 0.054 14.476 1.00 95.50 425 ASP A CA 1
ATOM 3267 C C . ASP A 1 425 ? -17.407 -0.981 13.334 1.00 95.50 425 ASP A C 1
ATOM 3269 O O . ASP A 1 425 ? -18.304 -0.917 12.484 1.00 95.50 425 ASP A O 1
ATOM 3273 N N . PHE A 1 426 ? -16.496 -1.963 13.327 1.00 96.56 426 PHE A N 1
ATOM 3274 C CA . PHE A 1 426 ? -16.417 -3.052 12.350 1.00 96.56 426 PHE A CA 1
ATOM 3275 C C . PHE A 1 426 ? -17.779 -3.713 12.078 1.00 96.56 426 PHE A C 1
ATOM 3277 O O . PHE A 1 426 ? -18.545 -4.004 13.001 1.00 96.56 426 PHE A O 1
ATOM 3284 N N . ALA A 1 427 ? -18.056 -3.985 10.799 1.00 93.81 427 ALA A N 1
ATOM 3285 C CA . ALA A 1 427 ? -19.275 -4.625 10.306 1.00 93.81 427 ALA A CA 1
ATOM 3286 C C . ALA A 1 427 ? -20.579 -4.007 10.864 1.00 93.81 427 ALA A C 1
ATOM 3288 O O . ALA A 1 427 ? -21.449 -4.724 11.350 1.00 93.81 427 ALA A O 1
ATOM 3289 N N . GLU A 1 428 ? -20.724 -2.678 10.757 1.00 91.25 428 GLU A N 1
ATOM 3290 C CA . GLU A 1 428 ? -21.884 -1.898 11.246 1.00 91.25 428 GLU A CA 1
ATOM 3291 C C . GLU A 1 428 ? -22.030 -1.903 12.782 1.00 91.25 428 GLU A C 1
ATOM 3293 O O . GLU A 1 428 ? -23.135 -1.996 13.317 1.00 91.25 428 GLU A O 1
ATOM 3298 N N . GLY A 1 429 ? -20.913 -1.793 13.509 1.00 94.56 429 GLY A N 1
ATOM 3299 C CA . GLY A 1 429 ? -20.910 -1.786 14.976 1.00 94.56 429 GLY A CA 1
ATOM 3300 C C . GLY A 1 429 ? -21.096 -3.168 15.610 1.00 94.56 429 GLY A C 1
ATOM 3301 O O . GLY A 1 429 ? -21.458 -3.266 16.782 1.00 94.56 429 GLY A O 1
ATOM 3302 N N . MET A 1 430 ? -20.846 -4.246 14.856 1.00 96.56 430 MET A N 1
ATOM 3303 C CA . MET A 1 430 ? -20.610 -5.572 15.438 1.00 96.56 430 MET A CA 1
ATOM 3304 C C . MET A 1 430 ? -19.301 -5.584 16.239 1.00 96.56 430 MET A C 1
ATOM 3306 O O . MET A 1 430 ? -19.217 -6.257 17.263 1.00 96.56 430 MET A O 1
ATOM 3310 N N . GLY A 1 431 ? -18.296 -4.834 15.791 1.00 97.75 431 GLY A N 1
ATOM 3311 C CA . GLY A 1 431 ? -16.989 -4.754 16.429 1.00 97.75 431 GLY A CA 1
ATOM 3312 C C . GLY A 1 431 ? -16.098 -5.971 16.159 1.00 97.75 431 GLY A C 1
ATOM 3313 O O . GLY A 1 431 ? -16.567 -7.073 15.863 1.00 97.75 431 GLY A O 1
ATOM 3314 N N . LEU A 1 432 ? -14.793 -5.740 16.260 1.00 98.31 432 LEU A N 1
ATOM 3315 C CA . LEU A 1 432 ? -13.707 -6.688 16.048 1.00 98.31 432 LEU A CA 1
ATOM 3316 C C . LEU A 1 432 ? -12.624 -6.456 17.106 1.00 98.31 432 LEU A C 1
ATOM 3318 O O . LEU A 1 432 ? -12.118 -5.343 17.247 1.00 98.31 432 LEU A O 1
ATOM 3322 N N . ASP A 1 433 ? -12.192 -7.518 17.778 1.00 98.50 433 ASP A N 1
ATOM 3323 C CA . ASP A 1 433 ? -10.949 -7.530 18.552 1.00 98.50 433 ASP A CA 1
ATOM 3324 C C . ASP A 1 433 ? -10.134 -8.763 18.148 1.00 98.50 433 ASP A C 1
ATOM 3326 O O . ASP A 1 433 ? -10.632 -9.887 18.191 1.00 98.50 433 ASP A O 1
ATOM 3330 N N . VAL A 1 434 ? -8.870 -8.572 17.779 1.00 98.44 434 VAL A N 1
ATOM 3331 C CA . VAL A 1 434 ? -7.917 -9.641 17.464 1.00 98.44 434 VAL A CA 1
ATOM 3332 C C . VAL A 1 434 ? -6.800 -9.582 18.495 1.00 98.44 434 VAL A C 1
ATOM 3334 O O . VAL A 1 434 ? -5.929 -8.713 18.443 1.00 98.44 434 VAL A O 1
ATOM 3337 N N . HIS A 1 435 ? -6.834 -10.497 19.460 1.00 98.38 435 HIS A N 1
ATOM 3338 C CA . HIS A 1 435 ? -5.773 -10.658 20.447 1.00 98.38 435 HIS A CA 1
ATOM 3339 C C . HIS A 1 435 ? -4.851 -11.808 20.040 1.00 98.38 435 HIS A C 1
ATOM 3341 O O . HIS A 1 435 ? -5.294 -12.838 19.532 1.00 98.38 435 HIS A O 1
ATOM 3347 N N . ILE A 1 436 ? -3.565 -11.658 20.320 1.00 97.62 436 ILE A N 1
ATOM 3348 C CA . ILE A 1 436 ? -2.546 -12.695 20.151 1.00 97.62 436 ILE A CA 1
ATOM 3349 C C . ILE A 1 436 ? -1.893 -12.994 21.500 1.00 97.62 436 ILE A C 1
ATOM 3351 O O . ILE A 1 436 ? -1.879 -12.154 22.398 1.00 97.62 436 ILE A O 1
ATOM 3355 N N . ARG A 1 437 ? -1.341 -14.195 21.638 1.00 96.69 437 ARG A N 1
ATOM 3356 C CA . ARG A 1 437 ? -0.529 -14.606 22.782 1.00 96.69 437 ARG A CA 1
ATOM 3357 C C . ARG A 1 437 ? 0.843 -15.013 22.290 1.00 96.69 437 ARG A C 1
ATOM 3359 O O . ARG A 1 437 ? 0.964 -15.963 21.515 1.00 96.69 437 ARG A O 1
ATOM 3366 N N . THR A 1 438 ? 1.860 -14.316 22.767 1.00 95.25 438 THR A N 1
ATOM 3367 C CA . THR A 1 438 ? 3.262 -14.588 22.454 1.00 95.25 438 THR A CA 1
ATOM 3368 C C . THR A 1 438 ? 3.940 -15.354 23.585 1.00 95.25 438 THR A C 1
ATOM 3370 O O . THR A 1 438 ? 3.568 -15.233 24.754 1.00 95.25 438 THR A O 1
ATOM 3373 N N . LYS A 1 439 ? 4.954 -16.157 23.252 1.00 93.12 439 LYS A N 1
ATOM 3374 C CA . LYS A 1 439 ? 5.677 -17.009 24.207 1.00 93.12 439 LYS A CA 1
ATOM 3375 C C . LYS A 1 439 ? 7.166 -17.062 23.877 1.00 93.12 439 LYS A C 1
ATOM 3377 O O . LYS A 1 439 ? 7.530 -17.394 22.754 1.00 93.12 439 LYS A O 1
ATOM 3382 N N . ILE A 1 440 ? 8.020 -16.750 24.854 1.00 91.31 440 ILE A N 1
ATOM 3383 C CA . ILE A 1 440 ? 9.477 -16.673 24.677 1.00 91.31 440 ILE A CA 1
ATOM 3384 C C . ILE A 1 440 ? 10.117 -18.066 24.647 1.00 91.31 440 ILE A C 1
ATOM 3386 O O . ILE A 1 440 ? 9.808 -18.943 25.457 1.00 91.31 440 ILE A O 1
ATOM 3390 N N . VAL A 1 441 ? 11.089 -18.228 23.748 1.00 86.19 441 VAL A N 1
ATOM 3391 C CA . VAL A 1 441 ? 12.010 -19.363 23.657 1.00 86.19 441 VAL A CA 1
ATOM 3392 C C . VAL A 1 441 ? 13.441 -18.823 23.743 1.00 86.19 441 VAL A C 1
ATOM 3394 O O . VAL A 1 441 ? 14.105 -18.548 22.748 1.00 86.19 441 VAL A O 1
ATOM 3397 N N . ARG A 1 442 ? 13.932 -18.679 24.981 1.00 81.56 442 ARG A N 1
ATOM 3398 C CA . ARG A 1 442 ? 15.238 -18.091 25.349 1.00 81.56 442 ARG A CA 1
ATOM 3399 C C . ARG A 1 442 ? 15.414 -16.617 24.934 1.00 81.56 442 ARG A C 1
ATOM 3401 O O . ARG A 1 442 ? 15.405 -15.749 25.801 1.00 81.56 442 ARG A O 1
ATOM 3408 N N . TYR A 1 443 ? 15.631 -16.365 23.643 1.00 77.44 443 TYR A N 1
ATOM 3409 C CA . TYR A 1 443 ? 16.016 -15.063 23.079 1.00 77.44 443 TYR A CA 1
ATOM 3410 C C . TYR A 1 443 ? 15.095 -14.575 21.946 1.00 77.44 443 TYR A C 1
ATOM 3412 O O . TYR A 1 443 ? 15.082 -13.382 21.672 1.00 77.44 443 TYR A O 1
ATOM 3420 N N . TRP A 1 444 ? 14.288 -15.464 21.361 1.00 84.81 444 TRP A N 1
ATOM 3421 C CA . TRP A 1 444 ? 13.178 -15.141 20.455 1.00 84.81 444 TRP A CA 1
ATOM 3422 C C . TRP A 1 444 ? 11.834 -15.473 21.129 1.00 84.81 444 TRP A C 1
ATOM 3424 O O . TRP A 1 444 ? 11.800 -15.957 22.267 1.00 84.81 444 TRP A O 1
ATOM 3434 N N . SER A 1 445 ? 10.712 -15.225 20.456 1.00 89.75 445 SER A N 1
ATOM 3435 C CA . SER A 1 445 ? 9.371 -15.646 20.893 1.00 89.75 445 SER A CA 1
ATOM 3436 C C . SER A 1 445 ? 8.516 -16.036 19.688 1.00 89.75 445 SER A C 1
ATOM 3438 O O . SER A 1 445 ? 8.913 -15.748 18.574 1.00 89.75 445 SER A O 1
ATOM 3440 N N . TYR A 1 446 ? 7.363 -16.679 19.872 1.00 91.88 446 TYR A N 1
ATOM 3441 C CA . TYR A 1 446 ? 6.413 -16.955 18.781 1.00 91.88 446 TYR A CA 1
ATOM 3442 C C . TYR A 1 446 ? 4.972 -16.684 19.198 1.00 91.88 446 TYR A C 1
ATOM 3444 O O . TYR A 1 446 ? 4.657 -16.681 20.393 1.00 91.88 446 TYR A O 1
ATOM 3452 N N . VAL A 1 447 ? 4.080 -16.505 18.219 1.00 94.50 447 VAL A N 1
ATOM 3453 C CA . VAL A 1 447 ? 2.631 -16.464 18.462 1.00 94.50 447 VAL A CA 1
ATOM 3454 C C . VAL A 1 447 ? 2.114 -17.887 18.691 1.00 94.50 447 VAL A C 1
ATOM 3456 O O . VAL A 1 447 ? 2.092 -18.701 17.771 1.00 94.50 447 VAL A O 1
ATOM 3459 N N . GLN A 1 448 ? 1.695 -18.187 19.923 1.00 93.69 448 GLN A N 1
ATOM 3460 C CA . GLN A 1 448 ? 1.201 -19.504 20.343 1.00 93.69 448 GLN A CA 1
ATOM 3461 C C . GLN A 1 448 ? -0.308 -19.678 20.090 1.00 93.69 448 GLN A C 1
ATOM 3463 O O . GLN A 1 448 ? -0.776 -20.786 19.823 1.00 93.69 448 GLN A O 1
ATOM 3468 N N . SER A 1 449 ? -1.087 -18.602 20.216 1.00 95.69 449 SER A N 1
ATOM 3469 C CA . SER A 1 449 ? -2.536 -18.610 19.980 1.00 95.69 449 SER A CA 1
ATOM 3470 C C . SER A 1 449 ? -3.048 -17.242 19.549 1.00 95.69 449 SER A C 1
ATOM 3472 O O . SER A 1 449 ? -2.561 -16.214 20.022 1.00 95.69 449 SER A O 1
ATOM 3474 N N . VAL A 1 450 ? -4.087 -17.243 18.718 1.00 97.75 450 VAL A N 1
ATOM 3475 C CA . VAL A 1 450 ? -4.922 -16.074 18.418 1.00 97.75 450 VAL A CA 1
ATOM 3476 C C . VAL A 1 450 ? -6.291 -16.256 19.074 1.00 97.75 450 VAL A C 1
ATOM 3478 O O . VAL A 1 450 ? -6.804 -17.371 19.144 1.00 97.75 450 VAL A O 1
ATOM 3481 N N . ALA A 1 451 ? -6.888 -15.170 19.553 1.00 98.25 451 ALA A N 1
ATOM 3482 C CA . ALA A 1 451 ? -8.290 -15.122 19.937 1.00 98.25 451 ALA A CA 1
ATOM 3483 C C . ALA A 1 451 ? -8.962 -13.926 19.257 1.00 98.25 451 ALA A C 1
ATOM 3485 O O . ALA A 1 451 ? -8.565 -12.780 19.466 1.00 98.25 451 ALA A O 1
ATOM 3486 N N . ILE A 1 452 ? -9.967 -14.206 18.432 1.00 98.50 452 ILE A N 1
ATOM 3487 C CA . ILE A 1 452 ? -10.744 -13.209 17.694 1.00 98.50 452 ILE A CA 1
ATOM 3488 C C . ILE A 1 452 ? -12.122 -13.091 18.337 1.00 98.50 452 ILE A C 1
ATOM 3490 O O . ILE A 1 452 ? -12.777 -14.105 18.564 1.00 98.50 452 ILE A O 1
ATOM 3494 N N . ARG A 1 453 ? -12.583 -11.866 18.590 1.00 98.56 453 ARG A N 1
ATOM 3495 C CA . ARG A 1 453 ? -13.983 -11.548 18.884 1.00 98.56 453 ARG A CA 1
ATOM 3496 C C . ARG A 1 453 ? -14.589 -10.802 17.706 1.00 98.56 453 ARG A C 1
ATOM 3498 O O . ARG A 1 453 ? -13.982 -9.849 17.226 1.00 98.56 453 ARG A O 1
ATOM 3505 N N . ILE A 1 454 ? -15.789 -11.202 17.294 1.00 98.38 454 ILE A N 1
ATOM 3506 C CA . ILE A 1 454 ? -16.651 -10.414 16.406 1.00 98.38 454 ILE A CA 1
ATOM 3507 C C . ILE A 1 454 ? -18.059 -10.422 17.007 1.00 98.38 454 ILE A C 1
ATOM 3509 O O . ILE A 1 454 ? -18.636 -11.486 17.242 1.00 98.38 454 ILE A O 1
ATOM 3513 N N . GLY A 1 455 ? -18.620 -9.248 17.300 1.00 97.00 455 GLY A N 1
ATOM 3514 C CA . GLY A 1 455 ? -19.853 -9.171 18.084 1.00 97.00 455 GLY A CA 1
ATOM 3515 C C . GLY A 1 455 ? -19.682 -9.801 19.467 1.00 97.00 455 GLY A C 1
ATOM 3516 O O . GLY A 1 455 ? -18.803 -9.428 20.243 1.00 97.00 455 GLY A O 1
ATOM 3517 N N . ASN A 1 456 ? -20.538 -10.778 19.772 1.00 96.75 456 ASN A N 1
ATOM 3518 C CA . ASN A 1 456 ? -20.471 -11.545 21.018 1.00 96.75 456 ASN A CA 1
ATOM 3519 C C . ASN A 1 456 ? -19.707 -12.871 20.875 1.00 96.75 456 ASN A C 1
ATOM 3521 O O . ASN A 1 456 ? -19.424 -13.496 21.896 1.00 96.75 456 ASN A O 1
ATOM 3525 N N . ASP A 1 457 ? -19.390 -13.304 19.649 1.00 98.06 457 ASP A N 1
ATOM 3526 C CA . ASP A 1 457 ? -18.743 -14.593 19.412 1.00 98.06 457 ASP A CA 1
ATOM 3527 C C . ASP A 1 457 ? -17.220 -14.478 19.539 1.00 98.06 457 ASP A C 1
ATOM 3529 O O . ASP A 1 457 ? -16.610 -13.522 19.054 1.00 98.06 457 ASP A O 1
ATOM 3533 N N . ILE A 1 458 ? -16.600 -15.478 20.172 1.00 98.44 458 ILE A N 1
ATOM 3534 C CA . ILE A 1 458 ? -15.152 -15.582 20.388 1.00 98.44 458 ILE A CA 1
ATOM 3535 C C . ILE A 1 458 ? -14.622 -16.881 19.770 1.00 98.44 458 ILE A C 1
ATOM 3537 O O . ILE A 1 458 ? -15.123 -17.962 20.075 1.00 98.44 458 ILE A O 1
ATOM 3541 N N . LEU A 1 459 ? -13.580 -16.778 18.947 1.00 98.44 459 LEU A N 1
ATOM 3542 C CA . LEU A 1 459 ? -12.833 -17.888 18.357 1.00 98.44 459 LEU A CA 1
ATOM 3543 C C . LEU A 1 459 ? -11.385 -17.846 18.854 1.00 98.44 459 LEU A C 1
ATOM 3545 O O . LEU A 1 459 ? -10.609 -16.989 18.436 1.00 98.44 459 LEU A O 1
ATOM 3549 N N . GLU A 1 460 ? -11.015 -18.775 19.733 1.00 98.06 460 GLU A N 1
ATOM 3550 C CA . GLU A 1 460 ? -9.631 -18.999 20.172 1.00 98.06 460 GLU A CA 1
ATOM 3551 C C . GLU A 1 460 ? -9.048 -20.174 19.379 1.00 98.06 460 GLU A C 1
ATOM 3553 O O . GLU A 1 460 ? -9.630 -21.256 19.371 1.00 98.06 460 GLU A O 1
ATOM 3558 N N . ILE A 1 461 ? -7.910 -19.977 18.714 1.00 96.12 461 ILE A N 1
ATOM 3559 C CA . ILE A 1 461 ? -7.166 -21.014 17.985 1.00 96.12 461 ILE A CA 1
ATOM 3560 C C . ILE A 1 461 ? -5.730 -21.023 18.508 1.00 96.12 461 ILE A C 1
ATOM 3562 O O . ILE A 1 461 ? -5.052 -19.992 18.519 1.00 96.12 461 ILE A O 1
ATOM 3566 N N . GLN A 1 462 ? -5.258 -22.195 18.924 1.00 94.38 462 GLN A N 1
ATOM 3567 C CA . GLN A 1 462 ? -3.895 -22.425 19.389 1.00 94.38 462 GLN A CA 1
ATOM 3568 C C . GLN A 1 462 ? -3.118 -23.249 18.356 1.00 94.38 462 GLN A C 1
ATOM 3570 O O . GLN A 1 462 ? -3.661 -24.164 17.732 1.00 94.38 462 GLN A O 1
ATOM 3575 N N . GLY A 1 463 ? -1.826 -22.952 18.210 1.00 88.25 463 GLY A N 1
ATOM 3576 C CA . GLY A 1 463 ? -0.900 -23.833 17.510 1.00 88.25 463 GLY A CA 1
ATOM 3577 C C . GLY A 1 463 ? -0.868 -25.236 18.131 1.00 88.25 463 GLY A C 1
ATOM 3578 O O . GLY A 1 463 ? -1.193 -25.438 19.306 1.00 88.25 463 GLY A O 1
ATOM 3579 N N . GLY A 1 464 ? -0.475 -26.215 17.321 1.00 81.31 464 GLY A N 1
ATOM 3580 C CA . GLY A 1 464 ? -0.247 -27.585 17.766 1.00 81.31 464 GLY A CA 1
ATOM 3581 C C . GLY A 1 464 ? 1.061 -27.733 18.551 1.00 81.31 464 GLY A C 1
ATOM 3582 O O . GLY A 1 464 ? 1.571 -26.804 19.172 1.00 81.31 464 GLY A O 1
ATOM 3583 N N . THR A 1 465 ? 1.629 -28.933 18.511 1.00 72.56 465 THR A N 1
ATOM 3584 C CA . THR A 1 465 ? 2.949 -29.269 19.065 1.00 72.56 465 THR A CA 1
ATOM 3585 C C . THR A 1 465 ? 3.637 -30.294 18.162 1.00 72.56 465 THR A C 1
ATOM 3587 O O . THR A 1 465 ? 2.982 -30.932 17.337 1.00 72.56 465 THR A O 1
ATOM 3590 N N . GLU A 1 466 ? 4.934 -30.548 18.359 1.00 64.81 466 GLU A N 1
ATOM 3591 C CA . GLU A 1 466 ? 5.649 -31.642 17.674 1.00 64.81 466 GLU A CA 1
ATOM 3592 C C . GLU A 1 466 ? 4.934 -33.007 17.780 1.00 64.81 466 GLU A C 1
ATOM 3594 O O . GLU A 1 466 ? 4.988 -33.815 16.854 1.00 64.81 466 GLU A O 1
ATOM 3599 N N . MET A 1 467 ? 4.249 -33.263 18.904 1.00 63.09 467 MET A N 1
ATOM 3600 C CA . MET A 1 467 ? 3.565 -34.532 19.193 1.00 63.09 467 MET A CA 1
ATOM 3601 C C . MET A 1 467 ? 2.067 -34.540 18.848 1.00 63.09 467 MET A C 1
ATOM 3603 O O . MET A 1 467 ? 1.484 -35.620 18.758 1.00 63.09 467 MET A O 1
ATOM 3607 N N . ASN A 1 468 ? 1.440 -33.378 18.641 1.00 67.88 468 ASN A N 1
ATOM 3608 C CA . ASN A 1 468 ? 0.058 -33.267 18.173 1.00 67.88 468 ASN A CA 1
ATOM 3609 C C . ASN A 1 468 ? -0.064 -32.167 17.111 1.00 67.88 468 ASN A C 1
ATOM 3611 O O . ASN A 1 468 ? 0.042 -30.984 17.421 1.00 67.88 468 ASN A O 1
ATOM 3615 N N . THR A 1 469 ? -0.318 -32.572 15.866 1.00 67.19 469 THR A N 1
ATOM 3616 C CA . THR A 1 469 ? -0.468 -31.668 14.711 1.00 67.19 469 THR A CA 1
ATOM 3617 C C . THR A 1 469 ? -1.918 -31.274 14.428 1.00 67.19 469 THR A C 1
ATOM 3619 O O . THR A 1 469 ? -2.178 -30.527 13.484 1.00 67.19 469 THR A O 1
ATOM 3622 N N . GLU A 1 470 ? -2.870 -31.752 15.232 1.00 72.38 470 GLU A N 1
ATOM 3623 C CA . GLU A 1 470 ? -4.227 -31.212 15.249 1.00 72.38 470 GLU A CA 1
ATOM 3624 C C . GLU A 1 470 ? -4.251 -29.935 16.095 1.00 72.38 470 GLU A C 1
ATOM 3626 O O . GLU A 1 470 ? -3.702 -29.891 17.197 1.00 72.38 470 GLU A O 1
ATOM 3631 N N . ALA A 1 471 ? -4.859 -28.884 15.549 1.00 75.81 471 ALA A N 1
ATOM 3632 C CA . ALA A 1 471 ? -4.979 -27.598 16.214 1.00 75.81 471 ALA A CA 1
ATOM 3633 C C . ALA A 1 471 ? -6.114 -27.630 17.240 1.00 75.81 471 ALA A C 1
ATOM 3635 O O . ALA A 1 471 ? -7.234 -28.039 16.921 1.00 75.81 471 ALA A O 1
ATOM 3636 N N . GLU A 1 472 ? -5.839 -27.169 18.458 1.00 91.12 472 GLU A N 1
ATOM 3637 C CA . GLU A 1 472 ? -6.879 -26.970 19.464 1.00 91.12 472 GLU A CA 1
ATOM 3638 C C . GLU A 1 472 ? -7.567 -25.624 19.208 1.00 91.12 472 GLU A C 1
ATOM 3640 O O . GLU A 1 472 ? -6.906 -24.587 19.095 1.00 91.12 472 GLU A O 1
ATOM 3645 N N . TYR A 1 473 ? -8.897 -25.634 19.121 1.00 95.25 473 TYR A N 1
ATOM 3646 C CA . TYR A 1 473 ? -9.691 -24.417 18.990 1.00 95.25 473 TYR A CA 1
ATOM 3647 C C . TYR A 1 473 ? -10.933 -24.445 19.881 1.00 95.25 473 TYR A C 1
ATOM 3649 O O . TYR A 1 473 ? -11.445 -25.508 20.250 1.00 95.25 473 TYR A O 1
ATOM 3657 N N . TRP A 1 474 ? -11.419 -23.254 20.223 1.00 97.38 474 TRP A N 1
ATOM 3658 C CA . TRP A 1 474 ? -12.604 -23.040 21.040 1.00 97.38 474 TRP A CA 1
ATOM 3659 C C . TRP A 1 474 ? -13.500 -21.977 20.409 1.00 97.38 474 TRP A C 1
ATOM 3661 O O . TRP A 1 474 ? -13.037 -20.878 20.110 1.00 97.38 474 TRP A O 1
ATOM 3671 N N . VAL A 1 475 ? -14.789 -22.287 20.271 1.00 97.38 475 VAL A N 1
ATOM 3672 C CA . VAL A 1 475 ? -15.830 -21.327 19.875 1.00 97.38 475 VAL A CA 1
ATOM 3673 C C . VAL A 1 475 ? -16.643 -21.010 21.124 1.00 97.38 475 VAL A C 1
ATOM 3675 O O . VAL A 1 475 ? -17.166 -21.918 21.761 1.00 97.38 475 VAL A O 1
ATOM 3678 N N . ASN A 1 476 ? -16.700 -19.746 21.543 1.00 96.94 476 ASN A N 1
ATOM 3679 C CA . ASN A 1 476 ? -17.350 -19.313 22.788 1.00 96.94 476 ASN A CA 1
ATOM 3680 C C . ASN A 1 476 ? -16.902 -20.117 24.029 1.00 96.94 476 ASN A C 1
ATOM 3682 O O . ASN A 1 476 ? -17.689 -20.436 24.919 1.00 96.94 476 ASN A O 1
ATOM 3686 N N . PHE A 1 477 ? -15.603 -20.438 24.072 1.00 96.19 477 PHE A N 1
ATOM 3687 C CA . PHE A 1 477 ? -14.934 -21.307 25.052 1.00 96.19 477 PHE A CA 1
ATOM 3688 C C . PHE A 1 477 ? -15.319 -22.805 25.010 1.00 96.19 477 PHE A C 1
ATOM 3690 O O . PHE A 1 477 ? -14.743 -23.591 25.770 1.00 96.19 477 PHE A O 1
ATOM 3697 N N . GLU A 1 478 ? -16.208 -23.237 24.109 1.00 96.81 478 GLU A N 1
ATOM 3698 C CA . GLU A 1 478 ? -16.503 -24.650 23.840 1.00 96.81 478 GLU A CA 1
ATOM 3699 C C . GLU A 1 478 ? -15.427 -25.266 22.931 1.00 96.81 478 GLU A C 1
ATOM 3701 O O . GLU A 1 478 ? -15.178 -24.800 21.819 1.00 96.81 478 GLU A O 1
ATOM 3706 N N . HIS A 1 479 ? -14.754 -26.307 23.428 1.00 95.81 479 HIS A N 1
ATOM 3707 C CA . HIS A 1 479 ? -13.641 -26.970 22.742 1.00 95.81 479 HIS A CA 1
ATOM 3708 C C . HIS A 1 479 ? -14.128 -27.776 21.536 1.00 95.81 479 HIS A C 1
ATOM 3710 O O . HIS A 1 479 ? -14.949 -28.677 21.703 1.00 95.81 479 HIS A O 1
ATOM 3716 N N . LEU A 1 480 ? -13.575 -27.486 20.353 1.00 93.25 480 LEU A N 1
ATOM 3717 C CA . LEU A 1 480 ? -14.003 -28.051 19.067 1.00 93.25 480 LEU A CA 1
ATOM 3718 C C . LEU A 1 480 ? -15.512 -27.857 18.799 1.00 93.25 480 LEU A C 1
ATOM 3720 O O . LEU A 1 480 ? -16.177 -28.756 18.282 1.00 93.25 480 LEU A O 1
ATOM 3724 N N . GLY A 1 481 ? -16.048 -26.690 19.182 1.00 91.88 481 GLY A N 1
ATOM 3725 C CA . GLY A 1 481 ? -17.415 -26.272 18.850 1.00 91.88 481 GLY A CA 1
ATOM 3726 C C . GLY A 1 481 ? -17.651 -26.128 17.339 1.00 91.88 481 GLY A C 1
ATOM 3727 O O . GLY A 1 481 ? -16.722 -26.228 16.538 1.00 91.88 481 GLY A O 1
ATOM 3728 N N . ASP A 1 482 ? -18.898 -25.884 16.928 1.00 92.88 482 ASP A N 1
ATOM 3729 C CA . ASP A 1 482 ? -19.222 -25.708 15.505 1.00 92.88 482 ASP A CA 1
ATOM 3730 C C . ASP A 1 482 ? -18.506 -24.473 14.931 1.00 92.88 482 ASP A C 1
ATOM 3732 O O . ASP A 1 482 ? -18.717 -23.346 15.377 1.00 92.88 482 ASP A O 1
ATOM 3736 N N . LEU A 1 483 ? -17.647 -24.715 13.940 1.00 93.19 483 LEU A N 1
ATOM 3737 C CA . LEU A 1 483 ? -16.866 -23.711 13.222 1.00 93.19 483 LEU A CA 1
ATOM 3738 C C . LEU A 1 483 ? -17.112 -23.819 11.705 1.00 93.19 483 LEU A C 1
ATOM 3740 O O . LEU A 1 483 ? -16.190 -23.733 10.892 1.00 93.19 483 LEU A O 1
ATOM 3744 N N . THR A 1 484 ? -18.372 -24.045 11.321 1.00 94.44 484 THR A N 1
ATOM 3745 C CA . THR A 1 484 ? -18.873 -23.809 9.953 1.00 94.44 484 THR A CA 1
ATOM 3746 C C . THR A 1 484 ? -19.197 -22.330 9.710 1.00 94.44 484 THR A C 1
ATOM 3748 O O . THR A 1 484 ? -19.024 -21.827 8.597 1.00 94.44 484 THR A O 1
ATOM 3751 N N . THR A 1 485 ? -19.605 -21.610 10.759 1.00 95.81 485 THR A N 1
ATOM 3752 C CA . THR A 1 485 ? -19.799 -20.153 10.766 1.00 95.81 485 THR A CA 1
ATOM 3753 C C . THR A 1 485 ? -19.319 -19.540 12.077 1.00 95.81 485 THR A C 1
ATOM 3755 O O . THR A 1 485 ? -19.464 -20.159 13.126 1.00 95.81 485 THR A O 1
ATOM 3758 N N . PHE A 1 486 ? -18.830 -18.303 12.035 1.00 97.06 486 PHE A N 1
ATOM 3759 C CA . PHE A 1 486 ? -18.386 -17.524 13.191 1.00 97.06 486 PHE A CA 1
ATOM 3760 C C . PHE A 1 486 ? -18.928 -16.092 13.077 1.00 97.06 486 PHE A C 1
ATOM 3762 O O . PHE A 1 486 ? -18.726 -15.455 12.045 1.00 97.06 486 PHE A O 1
ATOM 3769 N N . ALA A 1 487 ? -19.664 -15.595 14.080 1.00 96.38 487 ALA A N 1
ATOM 3770 C CA . ALA A 1 487 ? -20.341 -14.288 14.039 1.00 96.38 487 ALA A CA 1
ATOM 3771 C C . ALA A 1 487 ? -21.222 -14.050 12.787 1.00 96.38 487 ALA A C 1
ATOM 3773 O O . ALA A 1 487 ? -21.394 -12.921 12.328 1.00 96.38 487 ALA A O 1
ATOM 3774 N N . GLY A 1 488 ? -21.772 -15.124 12.206 1.00 95.50 488 GLY A N 1
ATOM 3775 C CA . GLY A 1 488 ? -22.547 -15.095 10.958 1.00 95.50 488 GLY A CA 1
ATOM 3776 C C . GLY A 1 488 ? -21.722 -15.105 9.661 1.00 95.50 488 GLY A C 1
ATOM 3777 O O . GLY A 1 488 ? -22.304 -15.216 8.582 1.00 95.50 488 GLY A O 1
ATOM 3778 N N . PHE A 1 489 ? -20.391 -15.043 9.737 1.00 97.62 489 PHE A N 1
ATOM 3779 C CA . PHE A 1 489 ? -19.489 -15.215 8.595 1.00 97.62 489 PHE A CA 1
ATOM 3780 C C . PHE A 1 489 ? -19.173 -16.705 8.360 1.00 97.62 489 PHE A C 1
ATOM 3782 O O . PHE A 1 489 ? -18.951 -17.429 9.334 1.00 97.62 489 PHE A O 1
ATOM 3789 N N . PRO A 1 490 ? -19.128 -17.203 7.108 1.00 98.06 490 PRO A N 1
ATOM 3790 C CA . PRO A 1 490 ? -18.653 -18.555 6.815 1.00 98.06 490 PRO A CA 1
ATOM 3791 C C . PRO A 1 490 ? -17.192 -18.751 7.233 1.00 98.06 490 PRO A C 1
ATOM 3793 O O . PRO A 1 490 ? -16.373 -17.843 7.073 1.00 98.06 490 PRO A O 1
ATOM 3796 N N . VAL A 1 491 ? -16.850 -19.950 7.711 1.00 97.69 491 VAL A N 1
ATOM 3797 C CA . VAL A 1 491 ? -15.460 -20.328 8.002 1.00 97.69 491 VAL A CA 1
ATOM 3798 C C . VAL A 1 491 ? -15.071 -21.565 7.200 1.00 97.69 491 VAL A C 1
ATOM 3800 O O . VAL A 1 491 ? -15.693 -22.620 7.310 1.00 97.69 491 VAL A O 1
ATOM 3803 N N . TYR A 1 492 ? -14.012 -21.439 6.403 1.00 95.81 492 TYR A N 1
ATOM 3804 C CA . TYR A 1 492 ? -13.413 -22.550 5.664 1.00 95.81 492 TYR A CA 1
ATOM 3805 C C . TYR A 1 492 ? -12.168 -23.055 6.392 1.00 95.81 492 TYR A C 1
ATOM 3807 O O . TYR A 1 492 ? -11.375 -22.259 6.897 1.00 95.81 492 TYR A O 1
ATOM 3815 N N . GLN A 1 493 ? -11.993 -24.376 6.432 1.00 92.56 493 GLN A N 1
ATOM 3816 C CA . GLN A 1 493 ? -10.885 -25.042 7.118 1.00 92.56 493 GLN A CA 1
ATOM 3817 C C . GLN A 1 493 ? -10.127 -25.928 6.123 1.00 92.56 493 GLN A C 1
ATOM 3819 O O . GLN A 1 493 ? -10.719 -26.811 5.503 1.00 92.56 493 GLN A O 1
ATOM 3824 N N . GLU A 1 494 ? -8.821 -25.709 5.979 1.00 89.25 494 GLU A N 1
ATOM 3825 C CA . GLU A 1 494 ? -7.946 -26.475 5.085 1.00 89.25 494 GLU A CA 1
ATOM 3826 C C . GLU A 1 494 ? -6.857 -27.239 5.858 1.00 89.25 494 GLU A C 1
ATOM 3828 O O . GLU A 1 494 ? -6.368 -26.809 6.904 1.00 89.25 494 GLU A O 1
ATOM 3833 N N . SER A 1 495 ? -6.472 -28.406 5.332 1.00 82.31 495 SER A N 1
ATOM 3834 C CA . SER A 1 495 ? -5.598 -29.387 5.996 1.00 82.31 495 SER A CA 1
ATOM 3835 C C . SER A 1 495 ? -4.594 -29.983 5.003 1.00 82.31 495 SER A C 1
ATOM 3837 O O . SER A 1 495 ? -4.513 -31.196 4.798 1.00 82.31 495 SER A O 1
ATOM 3839 N N . ASN A 1 496 ? -3.843 -29.104 4.342 1.00 66.62 496 ASN A N 1
ATOM 3840 C CA . ASN A 1 496 ? -3.140 -29.427 3.095 1.00 66.62 496 ASN A CA 1
ATOM 3841 C C . ASN A 1 496 ? -1.781 -30.132 3.285 1.00 66.62 496 ASN A C 1
ATOM 3843 O O . ASN A 1 496 ? -1.203 -30.625 2.316 1.00 66.62 496 ASN A O 1
ATOM 3847 N N . LYS A 1 497 ? -1.251 -30.182 4.515 1.00 67.88 497 LYS A N 1
ATOM 3848 C CA . LYS A 1 497 ? -0.023 -30.907 4.900 1.00 67.88 497 LYS A CA 1
ATOM 3849 C C . LYS A 1 497 ? -0.166 -31.431 6.333 1.00 67.88 497 LYS A C 1
ATOM 3851 O O . LYS A 1 497 ? -0.974 -30.906 7.091 1.00 67.88 497 LYS A O 1
ATOM 3856 N N . ILE A 1 498 ? 0.669 -32.396 6.735 1.00 71.38 498 ILE A N 1
ATOM 3857 C CA . ILE A 1 498 ? 0.675 -32.962 8.102 1.00 71.38 498 ILE A CA 1
ATOM 3858 C C . ILE A 1 498 ? 0.717 -31.844 9.160 1.00 71.38 498 ILE A C 1
ATOM 3860 O O . ILE A 1 498 ? -0.182 -31.760 9.991 1.00 71.38 498 ILE A O 1
ATOM 3864 N N . HIS A 1 499 ? 1.693 -30.937 9.048 1.00 76.75 499 HIS A N 1
ATOM 3865 C CA . HIS A 1 499 ? 1.953 -29.864 10.017 1.00 76.75 499 HIS A CA 1
ATOM 3866 C C . HIS A 1 499 ? 1.265 -28.518 9.714 1.00 76.75 499 HIS A C 1
ATOM 3868 O O . HIS A 1 499 ? 1.523 -27.565 10.444 1.00 76.75 499 HIS A O 1
ATOM 3874 N N . ARG A 1 500 ? 0.433 -28.409 8.659 1.00 85.38 500 ARG A N 1
ATOM 3875 C CA . ARG A 1 500 ? -0.252 -27.150 8.293 1.00 85.38 500 ARG A CA 1
ATOM 3876 C C . ARG A 1 500 ? -1.770 -27.271 8.392 1.00 85.38 500 ARG A C 1
ATOM 3878 O O . ARG A 1 500 ? -2.357 -28.231 7.883 1.00 85.38 500 ARG A O 1
ATOM 3885 N N . ARG A 1 501 ? -2.396 -26.273 9.010 1.00 89.25 501 ARG A N 1
ATOM 3886 C CA . ARG A 1 501 ? -3.844 -26.020 8.985 1.00 89.25 501 ARG A CA 1
ATOM 3887 C C . ARG A 1 501 ? -4.068 -24.557 8.627 1.00 89.25 501 ARG A C 1
ATOM 3889 O O . ARG A 1 501 ? -3.225 -23.728 8.953 1.00 89.25 501 ARG A O 1
ATOM 3896 N N . SER A 1 502 ? -5.188 -24.252 7.988 1.00 92.38 502 SER A N 1
ATOM 3897 C CA . SER A 1 502 ? -5.539 -22.877 7.627 1.00 92.38 502 SER A CA 1
ATOM 3898 C C . SER A 1 502 ? -7.027 -22.657 7.877 1.00 92.38 502 SER A C 1
ATOM 3900 O O . SER A 1 502 ? -7.850 -23.425 7.382 1.00 92.38 502 SER A O 1
ATOM 3902 N N . TYR A 1 503 ? -7.374 -21.615 8.627 1.00 95.50 503 TYR A N 1
ATOM 3903 C CA . TYR A 1 503 ? -8.750 -21.176 8.855 1.00 95.50 503 TYR A CA 1
ATOM 3904 C C . TYR A 1 503 ? -8.963 -19.855 8.116 1.00 95.50 503 TYR A C 1
ATOM 3906 O O . TYR A 1 503 ? -8.159 -18.933 8.242 1.00 95.50 503 TYR A O 1
ATOM 3914 N N . THR A 1 504 ? -10.033 -19.765 7.332 1.00 97.62 504 THR A N 1
ATOM 3915 C CA . THR A 1 504 ? -10.398 -18.560 6.578 1.00 97.62 504 THR A CA 1
ATOM 3916 C C . THR A 1 504 ? -11.795 -18.122 6.985 1.00 97.62 504 THR A C 1
ATOM 3918 O O . THR A 1 504 ? -12.760 -18.813 6.660 1.00 97.62 504 THR A O 1
ATOM 3921 N N . ILE A 1 505 ? -11.905 -16.982 7.665 1.00 98.19 505 ILE A N 1
ATOM 3922 C CA . ILE A 1 505 ? -13.187 -16.322 7.940 1.00 98.19 505 ILE A CA 1
ATOM 3923 C C . ILE A 1 505 ? -13.511 -15.450 6.723 1.00 98.19 505 ILE A C 1
ATOM 3925 O O . ILE A 1 505 ? -12.727 -14.570 6.357 1.00 98.19 505 ILE A O 1
ATOM 3929 N N . ASP A 1 506 ? -14.637 -15.723 6.069 1.00 97.31 506 ASP A N 1
ATOM 3930 C CA . ASP A 1 506 ? -15.037 -15.072 4.822 1.00 97.31 506 ASP A CA 1
ATOM 3931 C C . ASP A 1 506 ? -15.970 -13.890 5.092 1.00 97.31 506 ASP A C 1
ATOM 3933 O O . ASP A 1 506 ? -17.135 -14.068 5.448 1.00 97.31 506 ASP A O 1
ATOM 3937 N N . LEU A 1 507 ? -15.459 -12.668 4.922 1.00 96.06 507 LEU A N 1
ATOM 3938 C CA . LEU A 1 507 ? -16.192 -11.446 5.252 1.00 96.06 507 LEU A CA 1
ATOM 3939 C C . LEU A 1 507 ? -17.114 -10.975 4.118 1.00 96.06 507 LEU A C 1
ATOM 3941 O O . LEU A 1 507 ? -17.781 -9.951 4.265 1.00 96.06 507 LEU A O 1
ATOM 3945 N N . ASN A 1 508 ? -17.209 -11.725 3.012 1.00 90.69 508 ASN A N 1
ATOM 3946 C CA . ASN A 1 508 ? -17.915 -11.356 1.780 1.00 90.69 508 ASN A CA 1
ATOM 3947 C C . ASN A 1 508 ? -19.405 -10.968 1.947 1.00 90.69 508 ASN A C 1
ATOM 3949 O O . ASN A 1 508 ? -19.968 -10.330 1.061 1.00 90.69 508 ASN A O 1
ATOM 3953 N N . SER A 1 509 ? -20.054 -11.309 3.067 1.00 91.88 509 SER A N 1
ATOM 3954 C CA . SER A 1 509 ? -21.418 -10.858 3.408 1.00 91.88 509 SER A CA 1
ATOM 3955 C C . SER A 1 509 ? -21.515 -9.385 3.844 1.00 91.88 509 SER A C 1
ATOM 3957 O O . SER A 1 509 ? -22.613 -8.829 3.841 1.00 91.88 509 SER A O 1
ATOM 3959 N N . LYS A 1 510 ? -20.388 -8.756 4.204 1.00 90.62 510 LYS A N 1
ATOM 3960 C CA . LYS A 1 510 ? -20.256 -7.324 4.537 1.00 90.62 510 LYS A CA 1
ATOM 3961 C C . LYS A 1 510 ? -19.210 -6.615 3.670 1.00 90.62 510 LYS A C 1
ATOM 3963 O O . LYS A 1 510 ? -19.428 -5.483 3.255 1.00 90.62 510 LYS A O 1
ATOM 3968 N N . TYR A 1 511 ? -18.108 -7.298 3.369 1.00 87.62 511 TYR A N 1
ATOM 3969 C CA . TYR A 1 511 ? -16.922 -6.759 2.710 1.00 87.62 511 TYR A CA 1
ATOM 3970 C C . TYR A 1 511 ? -16.532 -7.663 1.523 1.00 87.62 511 TYR A C 1
ATOM 3972 O O . TYR A 1 511 ? -15.867 -8.683 1.722 1.00 87.62 511 TYR A O 1
ATOM 3980 N N . PRO A 1 512 ? -16.976 -7.355 0.286 1.00 83.81 512 PRO A N 1
ATOM 3981 C CA . PRO A 1 512 ? -16.860 -8.261 -0.860 1.00 83.81 512 PRO A CA 1
ATOM 3982 C C . PRO A 1 512 ? -15.431 -8.747 -1.147 1.00 83.81 512 PRO A C 1
ATOM 3984 O O . PRO A 1 512 ? -14.515 -7.958 -1.368 1.00 83.81 512 PRO A O 1
ATOM 3987 N N . GLY A 1 513 ? -15.249 -10.069 -1.151 1.00 83.44 513 GLY A N 1
ATOM 3988 C CA . GLY A 1 513 ? -13.969 -10.753 -1.362 1.00 83.44 513 GLY A CA 1
ATOM 3989 C C . GLY A 1 513 ? -12.957 -10.684 -0.207 1.00 83.44 513 GLY A C 1
ATOM 3990 O O . GLY A 1 513 ? -11.933 -11.364 -0.289 1.00 83.44 513 GLY A O 1
ATOM 3991 N N . LYS A 1 514 ? -13.221 -9.903 0.849 1.00 90.38 514 LYS A N 1
ATOM 3992 C CA . LYS A 1 514 ? -12.282 -9.614 1.947 1.00 90.38 514 LYS A CA 1
ATOM 3993 C C . LYS A 1 514 ? -12.349 -10.697 3.041 1.00 90.38 514 LYS A C 1
ATOM 3995 O O . LYS A 1 514 ? -13.390 -11.331 3.230 1.00 90.38 514 LYS A O 1
ATOM 4000 N N . LYS A 1 515 ? -11.234 -10.978 3.727 1.00 95.25 515 LYS A N 1
ATOM 4001 C CA . LYS A 1 515 ? -11.041 -12.202 4.541 1.00 95.25 515 LYS A CA 1
ATOM 4002 C C . LYS A 1 515 ? -10.136 -11.999 5.756 1.00 95.25 515 LYS A C 1
ATOM 4004 O O . LYS A 1 515 ? -9.250 -11.151 5.748 1.00 95.25 515 LYS A O 1
ATOM 4009 N N . ILE A 1 516 ? -10.297 -12.851 6.769 1.00 97.50 516 ILE A N 1
ATOM 4010 C CA . ILE A 1 516 ? -9.294 -13.053 7.829 1.00 97.50 516 ILE A CA 1
ATOM 4011 C C . ILE A 1 516 ? -8.712 -14.454 7.666 1.00 97.50 516 ILE A C 1
ATOM 4013 O O . ILE A 1 516 ? -9.457 -15.436 7.657 1.00 97.50 516 ILE A O 1
ATOM 4017 N N . PHE A 1 517 ? -7.387 -14.546 7.553 1.00 96.75 517 PHE A N 1
ATOM 4018 C CA . PHE A 1 517 ? -6.666 -15.814 7.468 1.00 96.75 517 PHE A CA 1
ATOM 4019 C C . PHE A 1 517 ? -5.918 -16.095 8.770 1.00 96.75 517 PHE A C 1
ATOM 4021 O O . PHE A 1 517 ? -5.257 -15.212 9.322 1.00 96.75 517 PHE A O 1
ATOM 4028 N N . ILE A 1 518 ? -5.999 -17.344 9.224 1.00 96.06 518 ILE A N 1
ATOM 4029 C CA . ILE A 1 518 ? -5.253 -17.882 10.361 1.00 96.06 518 ILE A CA 1
ATOM 4030 C C . ILE A 1 518 ? -4.543 -19.144 9.867 1.00 96.06 518 ILE A C 1
ATOM 4032 O O . ILE A 1 518 ? -5.158 -20.202 9.722 1.00 96.06 518 ILE A O 1
ATOM 4036 N N . ASP A 1 519 ? -3.258 -19.020 9.555 1.00 92.81 519 ASP A N 1
ATOM 4037 C CA . ASP A 1 519 ? -2.398 -20.128 9.134 1.00 92.81 519 ASP A CA 1
ATOM 4038 C C . ASP A 1 519 ? -1.660 -20.692 10.353 1.00 92.81 519 ASP A C 1
ATOM 4040 O O . ASP A 1 519 ? -1.147 -19.944 11.181 1.00 92.81 519 ASP A O 1
ATOM 4044 N N . LEU A 1 520 ? -1.581 -22.016 10.457 1.00 91.50 520 LEU A N 1
ATOM 4045 C CA . LEU A 1 520 ? -0.868 -22.715 11.523 1.00 91.50 520 LEU A CA 1
ATOM 4046 C C . LEU A 1 520 ? 0.257 -23.556 10.935 1.00 91.50 520 LEU A C 1
ATOM 4048 O O . LEU A 1 520 ? 0.015 -24.342 10.015 1.00 91.50 520 LEU A O 1
ATOM 4052 N N . TYR A 1 521 ? 1.452 -23.459 11.513 1.00 89.06 521 TYR A N 1
ATOM 4053 C CA . TYR A 1 521 ? 2.557 -24.370 11.229 1.00 89.06 521 TYR A CA 1
ATOM 4054 C C . TYR A 1 521 ? 3.144 -24.912 12.530 1.00 89.06 521 TYR A C 1
ATOM 4056 O O . TYR A 1 521 ? 3.813 -24.191 13.264 1.00 89.06 521 TYR A O 1
ATOM 4064 N N . ARG A 1 522 ? 2.875 -26.190 12.829 1.00 87.50 522 ARG A N 1
ATOM 4065 C CA . ARG A 1 522 ? 3.154 -26.791 14.149 1.00 87.50 522 ARG A CA 1
ATOM 4066 C C . ARG A 1 522 ? 2.588 -25.902 15.279 1.00 87.50 522 ARG A C 1
ATOM 4068 O O . ARG A 1 522 ? 1.383 -25.661 15.278 1.00 87.50 522 ARG A O 1
ATOM 4075 N N . GLU A 1 523 ? 3.404 -25.430 16.223 1.00 88.19 523 GLU A N 1
ATOM 4076 C CA . GLU A 1 523 ? 3.010 -24.511 17.305 1.00 88.19 523 GLU A CA 1
ATOM 4077 C C . GLU A 1 523 ? 2.879 -23.028 16.905 1.00 88.19 523 GLU A C 1
ATOM 4079 O O . GLU A 1 523 ? 2.388 -22.236 17.711 1.00 88.19 523 GLU A O 1
ATOM 4084 N N . PHE A 1 524 ? 3.306 -22.640 15.700 1.00 90.31 524 PHE A N 1
ATOM 4085 C CA . PHE A 1 524 ? 3.315 -21.249 15.244 1.00 90.31 524 PHE A CA 1
ATOM 4086 C C . PHE A 1 524 ? 1.969 -20.852 14.628 1.00 90.31 524 PHE A C 1
ATOM 4088 O O . PHE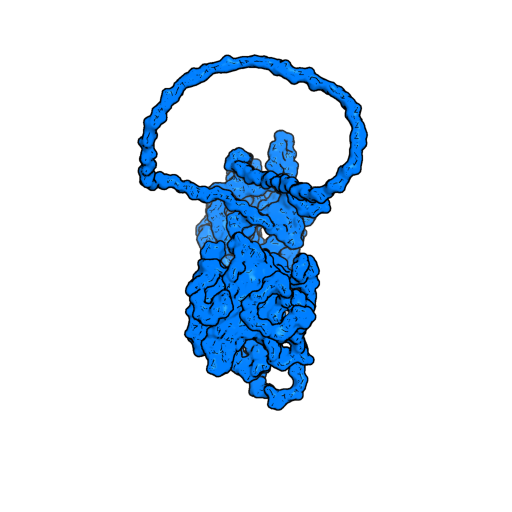 A 1 524 ? 1.429 -21.565 13.776 1.00 90.31 524 PHE A O 1
ATOM 4095 N N . VAL A 1 525 ? 1.464 -19.680 15.017 1.00 93.50 525 VAL A N 1
ATOM 4096 C CA . VAL A 1 525 ? 0.257 -19.053 14.458 1.00 93.50 525 VAL A CA 1
ATOM 4097 C C . VAL A 1 525 ? 0.638 -17.842 13.602 1.00 93.50 525 VAL A C 1
ATOM 4099 O O . VAL A 1 525 ? 1.381 -16.970 14.045 1.00 93.50 525 VAL A O 1
ATOM 4102 N N . ARG A 1 526 ? 0.081 -17.754 12.394 1.00 93.62 526 ARG A N 1
ATOM 4103 C CA . ARG A 1 526 ? 0.134 -16.587 11.505 1.00 93.62 526 ARG A CA 1
ATOM 4104 C C . ARG A 1 526 ? -1.273 -16.020 11.345 1.00 93.62 526 ARG A C 1
ATOM 4106 O O . ARG A 1 526 ? -2.206 -16.778 11.090 1.00 93.62 526 ARG A O 1
ATOM 4113 N N . VAL A 1 527 ? -1.435 -14.706 11.481 1.00 96.25 527 VAL A N 1
ATOM 4114 C CA . VAL A 1 527 ? -2.733 -14.014 11.363 1.00 96.25 527 VAL A CA 1
ATOM 4115 C C . VAL A 1 527 ? -2.602 -12.888 10.348 1.00 96.25 527 VAL A C 1
ATOM 4117 O O . VAL A 1 527 ? -1.686 -12.080 10.467 1.00 96.25 527 VAL A O 1
ATOM 4120 N N . LYS A 1 528 ? -3.511 -12.824 9.369 1.00 94.81 528 LYS A N 1
ATOM 4121 C CA . LYS A 1 528 ? -3.456 -11.894 8.228 1.00 94.81 528 LYS A CA 1
ATOM 4122 C C . LYS A 1 528 ? -4.840 -11.291 7.945 1.00 94.81 528 LYS A C 1
ATOM 4124 O O . LYS A 1 528 ? -5.815 -12.036 7.810 1.00 94.81 528 LYS A O 1
ATOM 4129 N N . LEU A 1 529 ? -4.924 -9.960 7.836 1.00 94.44 529 LEU A N 1
ATOM 4130 C CA . LEU A 1 529 ? -6.186 -9.206 7.705 1.00 94.44 529 LEU A CA 1
ATOM 4131 C C . LEU A 1 529 ? -6.384 -8.653 6.280 1.00 94.44 529 LEU A C 1
ATOM 4133 O O . LEU A 1 529 ? -5.967 -7.544 5.952 1.00 94.44 529 LEU A O 1
ATOM 4137 N N . ASP A 1 530 ? -7.026 -9.435 5.412 1.00 90.25 530 ASP A N 1
ATOM 4138 C CA . ASP A 1 530 ? -7.122 -9.188 3.967 1.00 90.25 530 ASP A CA 1
ATOM 4139 C C . ASP A 1 530 ? -8.360 -8.362 3.598 1.00 90.25 530 ASP A C 1
ATOM 4141 O O . ASP A 1 530 ? -9.360 -8.893 3.115 1.00 90.25 530 ASP A O 1
ATOM 4145 N N . GLY A 1 531 ? -8.308 -7.055 3.882 1.00 76.88 531 GLY A N 1
ATOM 4146 C CA . GLY A 1 531 ? -9.470 -6.169 3.727 1.00 76.88 531 GLY A CA 1
ATOM 4147 C C . GLY A 1 531 ? -9.225 -4.656 3.674 1.00 76.88 531 GLY A C 1
ATOM 4148 O O . GLY A 1 531 ? -10.186 -3.899 3.799 1.00 76.88 531 GLY A O 1
ATOM 4149 N N . GLY A 1 532 ? -7.976 -4.206 3.522 1.00 77.50 532 GLY A N 1
ATOM 4150 C CA . GLY A 1 532 ? -7.661 -2.798 3.243 1.00 77.50 532 GLY A CA 1
ATOM 4151 C C . GLY A 1 532 ? -8.249 -1.775 4.231 1.00 77.50 532 GLY A C 1
ATOM 4152 O O . GLY A 1 532 ? -8.427 -2.051 5.418 1.00 77.50 532 GLY A O 1
ATOM 4153 N N . LEU A 1 533 ? -8.538 -0.569 3.734 1.00 75.00 533 LEU A N 1
ATOM 4154 C CA . LEU A 1 533 ? -9.168 0.508 4.516 1.00 75.00 533 LEU A CA 1
ATOM 4155 C C . LEU A 1 533 ? -10.691 0.347 4.594 1.00 75.00 533 LEU A C 1
ATOM 4157 O O . LEU A 1 533 ? -11.323 0.800 5.543 1.00 75.00 533 LEU A O 1
ATOM 4161 N N . GLU A 1 534 ? -11.272 -0.299 3.595 1.00 70.88 534 GLU A N 1
ATOM 4162 C CA . GLU A 1 534 ? -12.694 -0.560 3.439 1.00 70.88 534 GLU A CA 1
ATOM 4163 C C . GLU A 1 534 ? -13.241 -1.531 4.496 1.00 70.88 534 GLU A C 1
ATOM 4165 O O . GLU A 1 534 ? -14.387 -1.381 4.912 1.00 70.88 534 GLU A O 1
ATOM 4170 N N . THR A 1 535 ? -12.422 -2.479 4.969 1.00 80.88 535 THR A N 1
ATOM 4171 C CA . THR A 1 535 ? -12.796 -3.471 6.000 1.00 80.88 535 THR A CA 1
ATOM 4172 C C . THR A 1 535 ? -12.237 -3.134 7.375 1.00 80.88 535 THR A C 1
ATOM 4174 O O . THR A 1 535 ? -12.897 -3.386 8.377 1.00 80.88 535 THR A O 1
ATOM 4177 N N . PHE A 1 536 ? -11.018 -2.591 7.428 1.00 90.06 536 PHE A N 1
ATOM 4178 C CA . PHE A 1 536 ? -10.255 -2.442 8.670 1.00 90.06 536 PHE A CA 1
ATOM 4179 C C . PHE A 1 536 ? -9.758 -1.009 8.910 1.00 90.06 536 PHE A C 1
ATOM 4181 O O . PHE A 1 536 ? -8.956 -0.780 9.807 1.00 90.06 536 PHE A O 1
ATOM 4188 N N . GLY A 1 537 ? -10.227 -0.013 8.150 1.00 82.44 537 GLY A N 1
ATOM 4189 C CA . GLY A 1 537 ? -9.723 1.368 8.184 1.00 82.44 537 GLY A CA 1
ATOM 4190 C C . GLY A 1 537 ? -9.913 2.146 9.492 1.00 82.44 537 GLY A C 1
ATOM 4191 O O . GLY A 1 537 ? -9.544 3.321 9.528 1.00 82.44 537 GLY A O 1
ATOM 4192 N N . ASN A 1 538 ? -10.475 1.536 10.538 1.00 86.94 538 ASN A N 1
ATOM 4193 C CA . ASN A 1 538 ? -10.566 2.086 11.893 1.00 86.94 538 ASN A CA 1
ATOM 4194 C C . ASN A 1 538 ? -9.774 1.264 12.932 1.00 86.94 538 ASN A C 1
ATOM 4196 O O . ASN A 1 538 ? -9.796 1.622 14.109 1.00 86.94 538 ASN A O 1
ATOM 4200 N N . THR A 1 539 ? -9.100 0.167 12.552 1.00 93.81 539 THR A N 1
ATOM 4201 C CA . THR A 1 539 ? -8.416 -0.685 13.536 1.00 93.81 539 THR A CA 1
ATOM 4202 C C . THR A 1 539 ? -7.253 0.036 14.205 1.00 93.81 539 THR A C 1
ATOM 4204 O O . THR A 1 539 ? -6.419 0.626 13.525 1.00 93.81 539 THR A O 1
ATOM 4207 N N . VAL A 1 540 ? -7.129 -0.124 15.519 1.00 95.75 540 VAL A N 1
ATOM 4208 C CA . VAL A 1 540 ? -5.942 0.244 16.302 1.00 95.75 540 VAL A CA 1
ATOM 4209 C C . VAL A 1 540 ? -5.299 -1.007 16.909 1.00 95.75 540 VAL A C 1
ATOM 4211 O O . VAL A 1 540 ? -5.991 -1.988 17.180 1.00 95.75 540 VAL A O 1
ATOM 4214 N N . GLY A 1 541 ? -3.980 -1.008 17.101 1.00 96.44 541 GLY A N 1
ATOM 4215 C CA . GLY A 1 541 ? -3.230 -2.166 17.601 1.00 96.44 541 GLY A CA 1
ATOM 4216 C C . GLY A 1 541 ? -1.804 -2.220 17.056 1.00 96.44 541 GLY A C 1
ATOM 4217 O O . GLY A 1 541 ? -1.344 -1.278 16.408 1.00 96.44 541 GLY A O 1
ATOM 4218 N N . LEU A 1 542 ? -1.126 -3.353 17.263 1.00 96.69 542 LEU A N 1
ATOM 4219 C CA . LEU A 1 542 ? 0.234 -3.610 16.761 1.00 96.69 542 LEU A CA 1
ATOM 4220 C C . LEU A 1 542 ? 0.390 -3.459 15.235 1.00 96.69 542 LEU A C 1
ATOM 4222 O O . LEU A 1 542 ? 1.477 -3.157 14.760 1.00 96.69 542 LEU A O 1
ATOM 4226 N N . LEU A 1 543 ? -0.676 -3.621 14.445 1.00 94.44 543 LEU A N 1
ATOM 4227 C CA . LEU A 1 543 ? -0.605 -3.392 12.993 1.00 94.44 543 LEU A CA 1
ATOM 4228 C C . LEU A 1 543 ? -0.455 -1.900 12.604 1.00 94.44 543 LEU A C 1
ATOM 4230 O O . LEU A 1 543 ? -0.298 -1.601 11.418 1.00 94.44 543 LEU A O 1
ATOM 4234 N N . GLY A 1 544 ? -0.477 -0.975 13.574 1.00 90.56 544 GLY A N 1
ATOM 4235 C CA . GLY A 1 544 ? -0.446 0.480 13.371 1.00 90.56 544 GLY A CA 1
ATOM 4236 C C . GLY A 1 544 ? -1.804 1.049 12.942 1.00 90.56 544 GLY A C 1
ATOM 4237 O O . GLY A 1 544 ? -2.764 0.301 12.755 1.00 90.56 544 GLY A O 1
ATOM 4238 N N . ASP A 1 545 ? -1.902 2.371 12.759 1.00 84.38 545 ASP A N 1
ATOM 4239 C CA . ASP A 1 545 ? -3.092 2.977 12.138 1.00 84.38 545 ASP A CA 1
ATOM 4240 C C . ASP A 1 545 ? -3.126 2.689 10.619 1.00 84.38 545 ASP A C 1
ATOM 4242 O O . ASP A 1 545 ? -2.193 3.077 9.908 1.00 84.38 545 ASP A O 1
ATOM 4246 N N . PRO A 1 546 ? -4.206 2.099 10.072 1.00 73.31 546 PRO A N 1
ATOM 4247 C CA . PRO A 1 546 ? -4.364 1.857 8.640 1.00 73.31 546 PRO A CA 1
ATOM 4248 C C . PRO A 1 546 ? -4.188 3.092 7.760 1.00 73.31 546 PRO A C 1
ATOM 4250 O O . PRO A 1 546 ? -3.670 3.017 6.636 1.00 73.31 546 PRO A O 1
ATOM 4253 N N . ARG A 1 547 ? -4.647 4.251 8.239 1.00 75.25 547 ARG A N 1
ATOM 4254 C CA . ARG A 1 547 ? -4.769 5.461 7.422 1.00 75.25 547 ARG A CA 1
ATOM 4255 C C . ARG A 1 547 ? -3.403 6.092 7.180 1.00 75.25 547 ARG A C 1
ATOM 4257 O O . ARG A 1 547 ? -3.119 6.435 6.026 1.00 75.25 547 ARG A O 1
ATOM 4264 N N . SER A 1 548 ? -2.569 6.151 8.218 1.00 71.75 548 SER A N 1
ATOM 4265 C CA . SER A 1 548 ? -1.242 6.777 8.238 1.00 71.75 548 SER A CA 1
ATOM 4266 C C . SER A 1 548 ? -0.051 5.822 8.223 1.00 71.75 548 SER A C 1
ATOM 4268 O O . SER A 1 548 ? 0.958 6.129 7.596 1.00 71.75 548 SER A O 1
ATOM 4270 N N . GLY A 1 549 ? -0.167 4.663 8.870 1.00 74.31 549 GLY A N 1
ATOM 4271 C CA . GLY A 1 549 ? 0.955 3.796 9.236 1.00 74.31 549 GLY A CA 1
ATOM 4272 C C . GLY A 1 549 ? 1.651 4.165 10.537 1.00 74.31 549 GLY A C 1
ATOM 4273 O O . GLY A 1 549 ? 2.563 3.453 10.936 1.00 74.31 549 GLY A O 1
ATOM 4274 N N . SER A 1 550 ? 1.255 5.251 11.203 1.00 81.88 550 SER A N 1
ATOM 4275 C CA . SER A 1 550 ? 1.862 5.640 12.470 1.00 81.88 550 SER A CA 1
ATOM 4276 C C . SER A 1 550 ? 1.601 4.588 13.550 1.00 81.88 550 SER A C 1
ATOM 4278 O O . SER A 1 550 ? 0.483 4.084 13.704 1.00 81.88 550 SER A O 1
ATOM 4280 N N . LEU A 1 551 ? 2.641 4.294 14.329 1.00 90.19 551 LEU A N 1
ATOM 4281 C CA . LEU A 1 551 ? 2.583 3.406 15.485 1.00 90.19 551 LEU A CA 1
ATOM 4282 C C . LEU A 1 551 ? 1.995 4.169 16.676 1.00 90.19 551 LEU A C 1
ATOM 4284 O O . LEU A 1 551 ? 2.720 4.712 17.511 1.00 90.19 551 LEU A O 1
ATOM 4288 N N . LEU A 1 552 ? 0.667 4.301 16.686 1.00 91.69 552 LEU A N 1
ATOM 4289 C CA . LEU A 1 552 ? -0.062 5.120 17.655 1.00 91.69 552 LEU A CA 1
ATOM 4290 C C . LEU A 1 552 ? -0.333 4.388 18.976 1.00 91.69 552 LEU A C 1
ATOM 4292 O O . LEU A 1 552 ? -0.631 3.193 19.002 1.00 91.69 552 LEU A O 1
ATOM 4296 N N . ALA A 1 553 ? -0.284 5.142 20.072 1.00 95.06 553 ALA A N 1
ATOM 4297 C CA . ALA A 1 553 ? -0.748 4.720 21.386 1.00 95.06 553 ALA A CA 1
ATOM 4298 C C . ALA A 1 553 ? -2.273 4.515 21.420 1.00 95.06 553 ALA A C 1
ATOM 4300 O O . ALA A 1 553 ? -3.003 4.930 20.515 1.00 95.06 553 ALA A O 1
ATOM 4301 N N . ARG A 1 554 ? -2.784 3.954 22.521 1.00 93.94 554 ARG A N 1
ATOM 4302 C CA . ARG A 1 554 ? -4.226 3.750 22.751 1.00 93.94 554 ARG A CA 1
ATOM 4303 C C . ARG A 1 554 ? -5.034 5.050 22.847 1.00 93.94 554 ARG A C 1
ATOM 4305 O O . ARG A 1 554 ? -6.260 4.995 22.817 1.00 93.94 554 ARG A O 1
ATOM 4312 N N . ASP A 1 555 ? -4.372 6.203 22.958 1.00 91.75 555 ASP A N 1
ATOM 4313 C CA . ASP A 1 555 ? -4.999 7.529 22.878 1.00 91.75 555 ASP A CA 1
ATOM 4314 C C . ASP A 1 555 ? -5.191 8.054 21.440 1.00 91.75 555 ASP A C 1
ATOM 4316 O O . ASP A 1 555 ? -5.897 9.044 21.250 1.00 91.75 555 ASP A O 1
ATOM 4320 N N . GLY A 1 556 ? -4.602 7.399 20.430 1.00 88.56 556 GLY A N 1
ATOM 4321 C CA . GLY A 1 556 ? -4.687 7.799 19.022 1.00 88.56 556 GLY A CA 1
ATOM 4322 C C . GLY A 1 556 ? -3.937 9.091 18.666 1.00 88.56 556 GLY A C 1
ATOM 4323 O O . GLY A 1 556 ? -4.156 9.633 17.583 1.00 88.56 556 GLY A O 1
ATOM 4324 N N . VAL A 1 557 ? -3.080 9.606 19.556 1.00 87.25 557 VAL A N 1
ATOM 4325 C CA . VAL A 1 557 ? -2.377 10.893 19.403 1.00 87.25 557 VAL A CA 1
ATOM 4326 C C . VAL A 1 557 ? -0.865 10.741 19.563 1.00 87.25 557 VAL A C 1
ATOM 4328 O O . VAL A 1 557 ? -0.110 11.298 18.766 1.00 87.25 557 VAL A O 1
ATOM 4331 N N . ASN A 1 558 ? -0.404 10.008 20.578 1.00 89.75 558 ASN A N 1
ATOM 4332 C CA . ASN A 1 558 ? 1.022 9.757 20.773 1.00 89.75 558 ASN A CA 1
ATOM 4333 C C . ASN A 1 558 ? 1.515 8.691 19.784 1.00 89.75 558 ASN A C 1
ATOM 4335 O O . ASN A 1 558 ? 0.827 7.703 19.540 1.00 89.75 558 ASN A O 1
ATOM 4339 N N . SER A 1 559 ? 2.710 8.888 19.224 1.00 91.75 559 SER A N 1
ATOM 4340 C CA . SER A 1 559 ? 3.351 7.960 18.281 1.00 91.75 559 SER A CA 1
ATOM 4341 C C . SER A 1 559 ? 4.692 7.479 18.824 1.00 91.75 559 SER A C 1
ATOM 4343 O O . SER A 1 559 ? 5.405 8.247 19.471 1.00 91.75 559 SER A O 1
ATOM 4345 N N . PHE A 1 560 ? 5.024 6.216 18.566 1.00 89.31 560 PHE A N 1
ATOM 4346 C CA . PHE A 1 560 ? 6.275 5.593 18.995 1.00 89.31 560 PHE A CA 1
ATOM 4347 C C . PHE A 1 560 ? 7.269 5.461 17.837 1.00 89.31 560 PHE A C 1
ATOM 4349 O O . PHE A 1 560 ? 6.891 5.106 16.723 1.00 89.31 560 PHE A O 1
ATOM 4356 N N . GLU A 1 561 ? 8.551 5.687 18.135 1.00 86.69 561 GLU A N 1
ATOM 4357 C CA . GLU A 1 561 ? 9.687 5.316 17.271 1.00 86.69 561 GLU A CA 1
ATOM 4358 C C . GLU A 1 561 ? 10.383 4.023 17.753 1.00 86.69 561 GLU A C 1
ATOM 4360 O O . GLU A 1 561 ? 11.177 3.438 17.021 1.00 86.69 561 GLU A O 1
ATOM 4365 N N . ASP A 1 562 ? 10.090 3.567 18.979 1.00 87.62 562 ASP A N 1
ATOM 4366 C CA . ASP A 1 562 ? 10.638 2.345 19.574 1.00 87.62 562 ASP A CA 1
ATOM 4367 C C . ASP A 1 562 ? 9.581 1.225 19.574 1.00 87.62 562 ASP A C 1
ATOM 4369 O O . ASP A 1 562 ? 8.526 1.327 20.209 1.00 87.62 562 ASP A O 1
ATOM 4373 N N . TYR A 1 563 ? 9.875 0.136 18.857 1.00 89.50 563 TYR A N 1
ATOM 4374 C CA . TYR A 1 563 ? 8.971 -1.006 18.702 1.00 89.50 563 TYR A CA 1
ATOM 4375 C C . TYR A 1 563 ? 8.742 -1.794 20.005 1.00 89.50 563 TYR A C 1
ATOM 4377 O O . TYR A 1 563 ? 7.715 -2.463 20.146 1.00 89.50 563 TYR A O 1
ATOM 4385 N N . ILE A 1 564 ? 9.663 -1.722 20.973 1.00 89.69 564 ILE A N 1
ATOM 4386 C CA . ILE A 1 564 ? 9.515 -2.365 22.282 1.00 89.69 564 ILE A CA 1
ATOM 4387 C C . ILE A 1 564 ? 8.563 -1.536 23.146 1.00 89.69 564 ILE A C 1
ATOM 4389 O O . ILE A 1 564 ? 7.670 -2.109 23.771 1.00 89.69 564 ILE A O 1
ATOM 4393 N N . GLU A 1 565 ? 8.684 -0.208 23.168 1.00 93.44 565 GLU A N 1
ATOM 4394 C CA . GLU A 1 565 ? 7.715 0.653 23.861 1.00 93.44 565 GLU A CA 1
ATOM 4395 C C . GLU A 1 565 ? 6.310 0.519 23.250 1.00 93.44 565 GLU A C 1
ATOM 4397 O O . GLU A 1 565 ? 5.354 0.256 23.985 1.00 93.44 565 GLU A O 1
ATOM 4402 N N . PHE A 1 566 ? 6.199 0.556 21.917 1.00 95.12 566 PHE A N 1
ATOM 4403 C CA . PHE A 1 566 ? 4.944 0.326 21.189 1.00 95.12 566 PHE A CA 1
ATOM 4404 C C . PHE A 1 566 ? 4.317 -1.045 21.492 1.00 95.12 566 PHE A C 1
ATOM 4406 O O . PHE A 1 566 ? 3.120 -1.146 21.769 1.00 95.12 566 PHE A O 1
ATOM 4413 N N . GLY A 1 567 ? 5.121 -2.113 21.502 1.00 94.19 567 GLY A N 1
ATOM 4414 C CA . GLY A 1 567 ? 4.639 -3.457 21.816 1.00 94.19 567 GLY A CA 1
ATOM 4415 C C . GLY A 1 567 ? 4.163 -3.620 23.264 1.00 94.19 567 GLY A C 1
ATOM 4416 O O . GLY A 1 567 ? 3.222 -4.368 23.521 1.00 94.19 567 GLY A O 1
ATOM 4417 N N . ASN A 1 568 ? 4.754 -2.889 24.217 1.00 94.56 568 ASN A N 1
ATOM 4418 C CA . ASN A 1 568 ? 4.294 -2.886 25.610 1.00 94.56 568 ASN A CA 1
ATOM 4419 C C . ASN A 1 568 ? 3.009 -2.055 25.813 1.00 94.56 568 ASN A C 1
ATOM 4421 O O . ASN A 1 568 ? 2.185 -2.435 26.643 1.00 94.56 568 ASN A O 1
ATOM 4425 N N . GLU A 1 569 ? 2.804 -0.965 25.066 1.00 96.44 569 GLU A N 1
ATOM 4426 C CA . GLU A 1 569 ? 1.549 -0.185 25.070 1.00 96.44 569 GLU A CA 1
ATOM 4427 C C . GLU A 1 569 ? 0.345 -1.040 24.628 1.00 96.44 569 GLU A C 1
ATOM 4429 O O . GLU A 1 569 ? -0.740 -0.977 25.215 1.00 96.44 569 GLU A O 1
ATOM 4434 N N . TRP A 1 570 ? 0.545 -1.921 23.644 1.00 97.00 570 TRP A N 1
ATOM 4435 C CA . TRP A 1 570 ? -0.489 -2.833 23.145 1.00 97.00 570 TRP A CA 1
ATOM 4436 C C . TRP A 1 570 ? -0.608 -4.164 23.914 1.00 97.00 570 TRP A C 1
ATOM 4438 O O . TRP A 1 570 ? -1.309 -5.074 23.463 1.00 97.00 570 TRP A O 1
ATOM 4448 N N . GLN A 1 571 ? -0.039 -4.270 25.125 1.00 97.00 571 GLN A N 1
ATOM 4449 C CA . GLN A 1 571 ? -0.388 -5.336 26.079 1.00 97.00 571 GLN A CA 1
ATOM 4450 C C . GLN A 1 571 ? -1.893 -5.299 26.396 1.00 97.00 571 GLN A C 1
ATOM 4452 O O . GLN A 1 571 ? -2.449 -4.230 26.651 1.00 97.00 571 GLN A O 1
ATOM 4457 N N . VAL A 1 572 ? -2.562 -6.458 26.401 1.00 96.94 572 VAL A N 1
ATOM 4458 C CA . VAL A 1 572 ? -4.005 -6.570 26.684 1.00 96.94 572 VAL A CA 1
ATOM 4459 C C . VAL A 1 572 ? -4.327 -6.037 28.080 1.00 96.94 572 VAL A C 1
ATOM 4461 O O . VAL A 1 572 ? -3.825 -6.531 29.095 1.00 96.94 572 VAL A O 1
ATOM 4464 N N . LEU A 1 573 ? -5.216 -5.044 28.130 1.00 96.12 573 LEU A N 1
ATOM 4465 C CA . LEU A 1 573 ? -5.704 -4.445 29.366 1.00 96.12 573 LEU A CA 1
ATOM 4466 C C . LEU A 1 573 ? -7.013 -5.118 29.810 1.00 96.12 573 LEU A C 1
ATOM 4468 O O . LEU A 1 573 ? -7.771 -5.614 28.974 1.00 96.12 573 LEU A O 1
ATOM 4472 N N . PRO A 1 574 ? -7.384 -5.054 31.105 1.00 94.38 574 PRO A N 1
ATOM 4473 C CA . PRO A 1 574 ? -8.694 -5.521 31.572 1.00 94.38 574 PRO A CA 1
ATOM 4474 C C . PRO A 1 574 ? -9.887 -4.881 30.839 1.00 94.38 574 PRO A C 1
ATOM 4476 O O . PRO A 1 574 ? -10.954 -5.486 30.770 1.00 94.38 574 PRO A O 1
ATOM 4479 N N . ALA A 1 575 ? -9.700 -3.678 30.281 1.00 94.25 575 ALA A N 1
ATOM 4480 C CA . ALA A 1 575 ? -10.695 -2.951 29.493 1.00 94.25 575 ALA A CA 1
ATOM 4481 C C . ALA A 1 575 ? -10.850 -3.456 28.044 1.00 94.25 575 ALA A C 1
ATOM 4483 O O . ALA A 1 575 ? -11.877 -3.188 27.426 1.00 94.25 575 ALA A O 1
ATOM 4484 N N . ASP A 1 576 ? -9.885 -4.207 27.499 1.00 94.69 576 ASP A N 1
ATOM 4485 C CA . ASP A 1 576 ? -10.047 -4.842 26.184 1.00 94.69 576 ASP A CA 1
ATOM 4486 C C . ASP A 1 576 ? -10.976 -6.066 26.252 1.00 94.69 576 ASP A C 1
ATOM 4488 O O . ASP A 1 576 ? -11.659 -6.412 25.285 1.00 94.69 576 ASP A O 1
ATOM 4492 N N . GLY A 1 577 ? -11.062 -6.677 27.434 1.00 92.62 577 GLY A N 1
ATOM 4493 C CA . GLY A 1 577 ? -11.818 -7.894 27.688 1.00 92.62 577 GLY A CA 1
ATOM 4494 C C . GLY A 1 577 ? -10.975 -9.157 27.509 1.00 92.62 577 GLY A C 1
ATOM 4495 O O . GLY A 1 577 ? -9.928 -9.178 26.864 1.00 92.62 577 GLY A O 1
ATOM 4496 N N . ARG A 1 578 ? -11.437 -10.245 28.128 1.00 92.69 578 ARG A N 1
ATOM 4497 C CA . ARG A 1 578 ? -10.753 -11.540 28.106 1.00 92.69 578 ARG A CA 1
ATOM 4498 C C . ARG A 1 578 ? -11.274 -12.393 26.953 1.00 92.69 578 ARG A C 1
ATOM 4500 O O . ARG A 1 578 ? -12.369 -12.938 27.056 1.00 92.69 578 ARG A O 1
ATOM 4507 N N . LEU A 1 579 ? -10.463 -12.535 25.907 1.00 96.94 579 LEU A N 1
ATOM 4508 C CA . LEU A 1 579 ? -10.762 -13.414 24.770 1.00 96.94 579 LEU A CA 1
ATOM 4509 C C . LEU A 1 579 ? -10.189 -14.829 24.944 1.00 96.94 579 LEU A C 1
ATOM 4511 O O . LEU A 1 579 ? -10.797 -15.788 24.492 1.00 96.94 579 LEU A O 1
ATOM 4515 N N . PHE A 1 580 ? -9.063 -14.985 25.650 1.00 96.88 580 PHE A N 1
ATOM 4516 C CA . PHE A 1 580 ? -8.469 -16.300 25.911 1.00 96.88 580 PHE A CA 1
ATOM 4517 C C . PHE A 1 580 ? -9.160 -17.038 27.075 1.00 96.88 580 PHE A C 1
ATOM 4519 O O . PHE A 1 580 ? -9.298 -16.513 28.193 1.00 96.88 580 PHE A O 1
ATOM 4526 N N . ARG A 1 581 ? -9.527 -18.306 26.847 1.00 94.81 581 ARG A N 1
ATOM 4527 C CA . ARG A 1 581 ? -10.104 -19.237 27.834 1.00 94.81 581 ARG A CA 1
ATOM 4528 C C . ARG A 1 581 ? -9.221 -19.372 29.064 1.00 94.81 581 ARG A C 1
ATOM 4530 O O . ARG A 1 581 ? -9.725 -19.399 30.188 1.00 94.81 581 ARG A O 1
ATOM 4537 N N . GLN A 1 582 ? -7.905 -19.437 28.878 1.00 93.19 582 GLN A N 1
ATOM 4538 C CA . GLN A 1 582 ? -6.916 -19.461 29.958 1.00 93.19 582 GLN A CA 1
ATOM 4539 C C . GLN A 1 582 ? -6.133 -18.148 30.013 1.00 93.19 582 GLN A C 1
ATOM 4541 O O . GLN A 1 582 ? -5.780 -17.582 28.982 1.00 93.19 582 GLN A O 1
ATOM 4546 N N . SER A 1 583 ? -5.850 -17.679 31.229 1.00 89.75 583 SER A N 1
ATOM 4547 C CA . SER A 1 583 ? -4.916 -16.578 31.479 1.00 89.75 583 SER A CA 1
ATOM 4548 C C . SER A 1 583 ? -3.488 -17.124 31.498 1.00 89.75 583 SER A C 1
ATOM 4550 O O . SER A 1 583 ? -3.222 -18.086 32.220 1.00 89.75 583 SER A O 1
ATOM 4552 N N . ALA A 1 584 ? -2.584 -16.508 30.739 1.00 89.38 584 ALA A N 1
ATOM 4553 C CA . ALA A 1 584 ? -1.148 -16.772 30.790 1.00 89.38 584 ALA A CA 1
ATOM 4554 C C . ALA A 1 584 ? -0.432 -15.610 31.494 1.00 89.38 584 ALA A C 1
ATOM 4556 O O . ALA A 1 584 ? -0.871 -14.471 31.385 1.00 89.38 584 ALA A O 1
ATOM 4557 N N . HIS A 1 585 ? 0.662 -15.888 32.209 1.00 89.56 585 HIS A N 1
ATOM 4558 C CA . HIS A 1 585 ? 1.504 -14.833 32.782 1.00 89.56 585 HIS A CA 1
ATOM 4559 C C . HIS A 1 585 ? 2.596 -14.396 31.787 1.00 89.56 585 HIS A C 1
ATOM 4561 O O . HIS A 1 585 ? 3.181 -15.255 31.112 1.00 89.56 585 HIS A O 1
ATOM 4567 N N . PRO A 1 586 ? 2.915 -13.092 31.723 1.00 93.88 586 PRO A N 1
ATOM 4568 C CA . PRO A 1 586 ? 2.418 -12.011 32.582 1.00 93.88 586 PRO A CA 1
ATOM 4569 C C . PRO A 1 586 ? 1.083 -11.401 32.117 1.00 93.88 586 PRO A C 1
ATOM 4571 O O . PRO A 1 586 ? 0.812 -11.286 30.921 1.00 93.88 586 PRO A O 1
ATOM 4574 N N . THR A 1 587 ? 0.275 -10.939 33.075 1.00 90.69 587 THR A N 1
ATOM 4575 C CA . THR A 1 587 ? -0.968 -10.182 32.825 1.00 90.69 587 THR A CA 1
ATOM 4576 C C . THR A 1 587 ? -0.889 -8.789 33.435 1.00 90.69 587 THR A C 1
ATOM 4578 O O . THR A 1 587 ? -0.492 -8.669 34.597 1.00 90.69 587 THR A O 1
ATOM 4581 N N . PHE A 1 588 ? -1.366 -7.758 32.728 1.00 90.50 588 PHE A N 1
ATOM 4582 C CA . PHE A 1 588 ? -1.419 -6.382 33.240 1.00 90.50 588 PHE A CA 1
ATOM 4583 C C . PHE A 1 588 ? -1.972 -6.318 34.687 1.00 90.50 588 PHE A C 1
ATOM 4585 O O . PHE A 1 588 ? -3.026 -6.904 34.955 1.00 90.50 588 PHE A O 1
ATOM 4592 N N . PRO A 1 589 ? -1.311 -5.618 35.636 1.00 93.31 589 PRO A N 1
ATOM 4593 C CA . PRO A 1 589 ? -0.219 -4.652 35.454 1.00 93.31 589 PRO A CA 1
ATOM 4594 C C . PRO A 1 589 ? 1.203 -5.252 35.427 1.00 93.31 589 PRO A C 1
ATOM 4596 O O . PRO A 1 589 ? 2.179 -4.503 35.433 1.00 93.31 589 PRO A O 1
ATOM 4599 N N . GLU A 1 590 ? 1.354 -6.578 35.419 1.00 95.12 590 GLU A N 1
ATOM 4600 C CA . GLU A 1 590 ? 2.644 -7.228 35.159 1.00 95.12 590 GLU A CA 1
ATOM 4601 C C . GLU A 1 590 ? 3.000 -7.030 33.676 1.00 95.12 590 GLU A C 1
ATOM 4603 O O . GLU A 1 590 ? 2.256 -7.473 32.800 1.00 95.12 590 GLU A O 1
ATOM 4608 N N . ARG A 1 591 ? 4.102 -6.322 33.388 1.00 92.38 591 ARG A N 1
ATOM 4609 C CA . ARG A 1 591 ? 4.551 -6.037 32.011 1.00 92.38 591 ARG A CA 1
ATOM 4610 C C . ARG A 1 591 ? 4.926 -7.318 31.265 1.00 92.38 591 ARG A C 1
ATOM 4612 O O . ARG A 1 591 ? 5.379 -8.278 31.886 1.00 92.38 591 ARG A O 1
ATOM 4619 N N . CYS A 1 592 ? 4.818 -7.284 29.937 1.00 94.19 592 CYS A N 1
ATOM 4620 C CA . CYS A 1 592 ? 5.334 -8.324 29.048 1.00 94.19 592 CYS A CA 1
ATOM 4621 C C . CYS A 1 592 ? 6.787 -8.690 29.393 1.00 94.19 592 CYS A C 1
ATOM 4623 O O . CYS A 1 592 ? 7.643 -7.810 29.529 1.00 94.19 592 CYS A O 1
ATOM 4625 N N . LEU A 1 593 ? 7.071 -9.990 29.525 1.00 93.31 593 LEU A N 1
ATOM 4626 C CA . LEU A 1 593 ? 8.436 -10.469 29.734 1.00 93.31 593 LEU A CA 1
ATOM 4627 C C . LEU A 1 593 ? 9.231 -10.200 28.458 1.00 93.31 593 LEU A C 1
ATOM 4629 O O . LEU A 1 593 ? 8.730 -10.458 27.369 1.00 93.31 593 LEU A O 1
ATOM 4633 N N . GLN A 1 594 ? 10.452 -9.697 28.594 1.00 89.00 594 GLN A N 1
ATOM 4634 C CA . GLN A 1 594 ? 11.368 -9.467 27.476 1.00 89.00 594 GLN A CA 1
ATOM 4635 C C . GLN A 1 594 ? 12.438 -10.575 27.457 1.00 89.00 594 GLN A C 1
ATOM 4637 O O . GLN A 1 594 ? 12.781 -11.085 28.530 1.00 89.00 594 GLN A O 1
ATOM 4642 N N . PRO A 1 595 ? 12.962 -10.973 26.283 1.00 84.44 595 PRO A N 1
ATOM 4643 C CA . PRO A 1 595 ? 14.052 -11.947 26.188 1.00 84.44 595 PRO A CA 1
ATOM 4644 C C . PRO A 1 595 ? 15.335 -11.459 26.882 1.00 84.44 595 PRO A C 1
ATOM 4646 O O . PRO A 1 595 ? 15.573 -10.258 27.006 1.00 84.44 595 PRO A O 1
ATOM 4649 N N . GLU A 1 596 ? 16.196 -12.395 27.304 1.00 73.06 596 GLU A N 1
ATOM 4650 C CA . GLU A 1 596 ? 17.449 -12.071 28.020 1.00 73.06 596 GLU A CA 1
ATOM 4651 C C . GLU A 1 596 ? 18.465 -11.285 27.164 1.00 73.06 596 GLU A C 1
ATOM 4653 O O . GLU A 1 596 ? 19.312 -10.577 27.711 1.00 73.06 596 GLU A O 1
ATOM 4658 N N . ASP A 1 597 ? 18.379 -11.398 25.835 1.00 68.69 597 ASP A N 1
ATOM 4659 C CA . ASP A 1 597 ? 19.180 -10.642 24.866 1.00 68.69 597 ASP A CA 1
ATOM 4660 C C . ASP A 1 597 ? 18.273 -10.205 23.697 1.00 68.69 597 ASP A C 1
ATOM 4662 O O . ASP A 1 597 ? 18.148 -10.885 22.680 1.00 68.69 597 ASP A O 1
ATOM 4666 N N . ALA A 1 598 ? 17.578 -9.076 23.879 1.00 54.47 598 ALA A N 1
ATOM 4667 C CA . ALA A 1 598 ? 16.573 -8.550 22.943 1.00 54.47 598 ALA A CA 1
ATOM 4668 C C . ALA A 1 598 ? 17.138 -8.014 21.613 1.00 54.47 598 ALA A C 1
ATOM 4670 O O . ALA A 1 598 ? 16.385 -7.503 20.791 1.00 54.47 598 ALA A O 1
ATOM 4671 N N . GLN A 1 599 ? 18.453 -8.108 21.401 1.00 51.31 599 GLN A N 1
ATOM 4672 C CA . GLN A 1 599 ? 19.114 -7.756 20.140 1.00 51.31 599 GLN A CA 1
ATOM 4673 C C . GLN A 1 599 ? 19.459 -8.998 19.305 1.00 51.31 599 GLN A C 1
ATOM 4675 O O . GLN A 1 599 ? 20.041 -8.873 18.230 1.00 51.31 599 GLN A O 1
ATOM 4680 N N . GLY A 1 600 ? 19.148 -10.202 19.804 1.00 52.19 600 GLY A N 1
ATOM 4681 C CA . GLY A 1 600 ? 19.493 -11.456 19.139 1.00 52.19 600 GLY A CA 1
ATOM 4682 C C . GLY A 1 600 ? 21.004 -11.671 18.989 1.00 52.19 600 GLY A C 1
ATOM 4683 O O . GLY A 1 600 ? 21.420 -12.529 18.204 1.00 52.19 600 GLY A O 1
ATOM 4684 N N . GLU A 1 601 ? 21.850 -10.922 19.717 1.00 47.75 601 GLU A N 1
ATOM 4685 C CA . GLU A 1 601 ? 23.302 -11.072 19.632 1.00 47.75 601 GLU A CA 1
ATOM 4686 C C . GLU A 1 601 ? 23.693 -12.452 20.170 1.00 47.75 601 GLU A C 1
ATOM 4688 O O . GLU A 1 601 ? 23.878 -12.671 21.367 1.00 47.75 601 GLU A O 1
ATOM 4693 N N . ARG A 1 602 ? 23.859 -13.416 19.257 1.00 52.91 602 ARG A N 1
ATOM 4694 C CA . ARG A 1 602 ? 24.367 -14.759 19.549 1.00 52.91 602 ARG A CA 1
ATOM 4695 C C . ARG A 1 602 ? 25.753 -14.658 20.197 1.00 52.91 602 ARG A C 1
ATOM 4697 O O . ARG A 1 602 ? 26.775 -14.699 19.506 1.00 52.91 602 ARG A O 1
ATOM 4704 N N . ARG A 1 603 ? 25.797 -14.581 21.536 1.00 45.69 603 ARG A N 1
ATOM 4705 C CA . ARG A 1 603 ? 27.003 -14.538 22.391 1.00 45.69 603 ARG A CA 1
ATOM 4706 C C . ARG A 1 603 ? 27.793 -15.849 22.325 1.00 45.69 603 ARG A C 1
ATOM 4708 O O . ARG A 1 603 ? 27.830 -16.628 23.273 1.00 45.69 603 ARG A O 1
ATOM 4715 N N . ARG A 1 604 ? 28.395 -16.079 21.155 1.00 44.59 604 ARG A N 1
ATOM 4716 C CA . ARG A 1 604 ? 29.282 -17.166 20.705 1.00 44.59 604 ARG A CA 1
ATOM 4717 C C . ARG A 1 604 ? 29.407 -18.370 21.645 1.00 44.59 604 ARG A C 1
ATOM 4719 O O . ARG A 1 604 ? 30.497 -18.692 22.115 1.00 44.59 604 ARG A O 1
ATOM 4726 N N . ARG A 1 605 ? 28.316 -19.121 21.786 1.00 49.66 605 ARG A N 1
ATOM 4727 C CA . ARG A 1 605 ? 28.384 -20.565 22.029 1.00 49.66 605 ARG A CA 1
ATOM 4728 C C . ARG A 1 605 ? 28.406 -21.273 20.683 1.00 49.66 605 ARG A C 1
ATOM 4730 O O . ARG A 1 605 ? 27.369 -21.642 20.145 1.00 49.66 605 ARG A O 1
ATOM 4737 N N . LEU A 1 606 ? 29.609 -21.401 20.126 1.00 46.50 606 LEU A N 1
ATOM 4738 C CA . LEU A 1 606 ? 29.840 -22.058 18.833 1.00 46.50 606 LEU A CA 1
ATOM 4739 C C . LEU A 1 606 ? 29.401 -23.535 18.836 1.00 46.50 606 LEU A C 1
ATOM 4741 O O . LEU A 1 606 ? 29.155 -24.087 17.773 1.00 46.50 606 LEU A O 1
ATOM 4745 N N . ASP A 1 607 ? 29.241 -24.130 20.020 1.00 49.69 607 ASP A N 1
ATOM 4746 C CA . ASP A 1 607 ? 28.826 -25.521 20.220 1.00 49.69 607 ASP A CA 1
ATOM 4747 C C . ASP A 1 607 ? 27.293 -25.742 20.168 1.00 49.69 607 ASP A C 1
ATOM 4749 O O . ASP A 1 607 ? 26.856 -26.890 20.180 1.00 49.69 607 ASP A O 1
ATOM 4753 N N . GLU A 1 608 ? 26.464 -24.683 20.133 1.00 55.03 608 GLU A N 1
ATOM 4754 C CA . GLU A 1 608 ? 24.984 -24.789 20.136 1.00 55.03 608 GLU A CA 1
ATOM 4755 C C . GLU A 1 608 ? 24.315 -24.508 18.766 1.00 55.03 608 GLU A C 1
ATOM 4757 O O . GLU A 1 608 ? 23.104 -24.678 18.648 1.00 55.03 608 GLU A O 1
ATOM 4762 N N . SER A 1 609 ? 25.060 -24.118 17.717 1.00 64.56 609 SER A N 1
ATOM 4763 C CA . SER A 1 609 ? 24.508 -23.932 16.356 1.00 64.56 609 SER A CA 1
ATOM 4764 C C . SER A 1 609 ? 24.861 -25.126 15.468 1.00 64.56 609 SER A C 1
ATOM 4766 O O . SER A 1 609 ? 26.027 -25.319 15.132 1.00 64.56 609 SER A O 1
ATOM 4768 N N . SER A 1 610 ? 23.858 -25.911 15.073 1.00 81.25 610 SER A N 1
ATOM 4769 C CA . SER A 1 610 ? 24.016 -27.072 14.181 1.00 81.25 610 SER A CA 1
ATOM 4770 C C . SER A 1 610 ? 23.711 -26.759 12.711 1.00 81.25 610 SER A C 1
ATOM 4772 O O . SER A 1 610 ? 24.248 -27.423 11.827 1.00 81.25 610 SER A O 1
ATOM 4774 N N . ILE A 1 611 ? 22.898 -25.728 12.458 1.00 87.50 611 ILE A N 1
ATOM 4775 C CA . ILE A 1 611 ? 22.586 -25.198 11.127 1.00 87.50 611 ILE A CA 1
ATOM 4776 C C . ILE A 1 611 ? 23.486 -23.990 10.834 1.00 87.50 611 ILE A C 1
ATOM 4778 O O . ILE A 1 611 ? 23.664 -23.121 11.699 1.00 87.50 611 ILE A O 1
ATOM 4782 N N . SER A 1 612 ? 24.039 -23.934 9.619 1.00 87.69 612 SER A N 1
ATOM 4783 C CA . SER A 1 612 ? 24.772 -22.782 9.077 1.00 87.69 612 SER A CA 1
ATOM 4784 C C . SER A 1 612 ? 23.867 -21.837 8.272 1.00 87.69 612 SER A C 1
ATOM 4786 O O . SER A 1 612 ? 22.770 -22.209 7.853 1.00 87.69 612 SER A O 1
ATOM 4788 N N . VAL A 1 613 ? 24.331 -20.606 8.032 1.00 83.06 613 VAL A N 1
ATOM 4789 C CA . VAL A 1 613 ? 23.569 -19.591 7.276 1.00 83.06 613 VAL A CA 1
ATOM 4790 C C . VAL A 1 613 ? 23.279 -20.081 5.856 1.00 83.06 613 VAL A C 1
ATOM 4792 O O . VAL A 1 613 ? 22.147 -20.003 5.399 1.00 83.06 613 VAL A O 1
ATOM 4795 N N . GLU A 1 614 ? 24.262 -20.704 5.208 1.00 87.44 614 GLU A N 1
ATOM 4796 C CA . GLU A 1 614 ? 24.158 -21.233 3.845 1.00 87.44 614 GLU A CA 1
ATOM 4797 C C . GLU A 1 614 ? 23.126 -22.371 3.733 1.00 87.44 614 GLU A C 1
ATOM 4799 O O . GLU A 1 614 ? 22.527 -22.571 2.677 1.00 87.44 614 GLU A O 1
ATOM 4804 N N . GLN A 1 615 ? 22.893 -23.127 4.815 1.00 91.75 615 GLN A N 1
ATOM 4805 C CA . GLN A 1 615 ? 21.842 -24.151 4.863 1.00 91.75 615 GLN A CA 1
ATOM 4806 C C . GLN A 1 615 ? 20.446 -23.531 5.015 1.00 91.75 615 GLN A C 1
ATOM 4808 O O . GLN A 1 615 ? 19.501 -24.018 4.395 1.00 91.75 615 GLN A O 1
ATOM 4813 N N . ALA A 1 616 ? 20.321 -22.463 5.809 1.00 89.94 616 ALA A N 1
ATOM 4814 C CA . ALA A 1 616 ? 19.076 -21.713 5.957 1.00 89.94 616 ALA A CA 1
ATOM 4815 C C . ALA A 1 616 ? 18.705 -20.996 4.648 1.00 89.94 616 ALA A C 1
ATOM 4817 O O . ALA A 1 616 ? 17.599 -21.172 4.140 1.00 89.94 616 ALA A O 1
ATOM 4818 N N . GLU A 1 617 ? 19.658 -20.289 4.032 1.00 88.44 617 GLU A N 1
ATOM 4819 C CA . GLU A 1 617 ? 19.506 -19.666 2.710 1.00 88.44 617 GLU A CA 1
ATOM 4820 C C . GLU A 1 617 ? 19.070 -20.692 1.654 1.00 88.44 617 GLU A C 1
ATOM 4822 O O . GLU A 1 617 ? 18.120 -20.450 0.910 1.00 88.44 617 GLU A O 1
ATOM 4827 N N . ALA A 1 618 ? 19.703 -21.872 1.618 1.00 91.75 618 ALA A N 1
ATOM 4828 C CA . ALA A 1 618 ? 19.356 -22.934 0.672 1.00 91.75 618 ALA A CA 1
ATOM 4829 C C . ALA A 1 618 ? 17.948 -23.525 0.881 1.00 91.75 618 ALA A C 1
ATOM 4831 O O . ALA A 1 618 ? 17.333 -23.962 -0.093 1.00 91.75 618 ALA A O 1
ATOM 4832 N N . ALA A 1 619 ? 17.421 -23.533 2.111 1.00 92.94 619 ALA A N 1
ATOM 4833 C CA . ALA A 1 619 ? 16.038 -23.925 2.384 1.00 92.94 619 ALA A CA 1
ATOM 4834 C C . ALA A 1 619 ? 15.049 -22.835 1.925 1.00 92.94 619 ALA A C 1
ATOM 4836 O O . ALA A 1 619 ? 14.103 -23.113 1.180 1.00 92.94 619 ALA A O 1
ATOM 4837 N N . CYS A 1 620 ? 15.309 -21.580 2.298 1.00 91.00 620 CYS A N 1
ATOM 4838 C CA . CYS A 1 620 ? 14.452 -20.433 1.991 1.00 91.00 620 CYS A CA 1
ATOM 4839 C C . CYS A 1 620 ? 14.480 -20.009 0.511 1.00 91.00 620 CYS A C 1
ATOM 4841 O O . CYS A 1 620 ? 13.554 -19.341 0.059 1.00 91.00 620 CYS A O 1
ATOM 4843 N N . ALA A 1 621 ? 15.469 -20.440 -0.281 1.00 89.56 621 ALA A N 1
ATOM 4844 C CA . ALA A 1 621 ? 15.645 -20.094 -1.702 1.00 89.56 621 ALA A CA 1
ATOM 4845 C C . ALA A 1 621 ? 14.483 -20.478 -2.651 1.00 89.56 621 ALA A C 1
ATOM 4847 O O . ALA A 1 621 ? 14.524 -20.151 -3.838 1.00 89.56 621 ALA A O 1
ATOM 4848 N N . SER A 1 622 ? 13.453 -21.183 -2.168 1.00 88.75 622 SER A N 1
ATOM 4849 C CA . SER A 1 622 ? 12.212 -21.442 -2.919 1.00 88.75 622 SER A CA 1
ATOM 4850 C C . SER A 1 622 ? 11.151 -20.336 -2.777 1.00 88.75 622 SER A C 1
ATOM 4852 O O . SER A 1 622 ? 10.218 -20.266 -3.585 1.00 88.75 622 SER A O 1
ATOM 4854 N N . LEU A 1 623 ? 11.302 -19.461 -1.779 1.00 82.44 623 LEU A N 1
ATOM 4855 C CA . LEU A 1 623 ? 10.474 -18.279 -1.553 1.00 82.44 623 LEU A CA 1
ATOM 4856 C C . LEU A 1 623 ? 10.835 -17.182 -2.576 1.00 82.44 623 LEU A C 1
ATOM 4858 O O . LEU A 1 623 ? 11.911 -17.189 -3.169 1.00 82.44 623 LEU A O 1
ATOM 4862 N N . LYS A 1 624 ? 9.907 -16.251 -2.833 1.00 81.75 624 LYS A N 1
ATOM 4863 C CA . LYS A 1 624 ? 10.026 -15.258 -3.928 1.00 81.75 624 LYS A CA 1
ATOM 4864 C C . LYS A 1 624 ? 10.241 -13.816 -3.480 1.00 81.75 624 LYS A C 1
ATOM 4866 O O . LYS A 1 624 ? 10.529 -12.963 -4.313 1.00 81.75 624 LYS A O 1
ATOM 4871 N N . ASP A 1 625 ? 10.013 -13.535 -2.206 1.00 74.62 625 ASP A N 1
ATOM 4872 C CA . ASP A 1 625 ? 9.993 -12.185 -1.655 1.00 74.62 625 ASP A CA 1
ATOM 4873 C C . ASP A 1 625 ? 11.235 -11.988 -0.768 1.00 74.62 625 ASP A C 1
ATOM 4875 O O . ASP A 1 625 ? 11.424 -12.790 0.148 1.00 74.62 625 ASP A O 1
ATOM 4879 N N . PRO A 1 626 ? 12.081 -10.968 -1.016 1.00 71.44 626 PRO A N 1
ATOM 4880 C CA . PRO A 1 626 ? 13.325 -10.766 -0.271 1.00 71.44 626 PRO A CA 1
ATOM 4881 C C . PRO A 1 626 ? 13.159 -10.608 1.243 1.00 71.44 626 PRO A C 1
ATOM 4883 O O . PRO A 1 626 ? 14.049 -11.023 1.982 1.00 71.44 626 PRO A O 1
ATOM 4886 N N . LEU A 1 627 ? 12.040 -10.040 1.707 1.00 70.81 627 LEU A N 1
ATOM 4887 C CA . LEU A 1 627 ? 11.758 -9.894 3.133 1.00 70.81 627 LEU A CA 1
ATOM 4888 C C . LEU A 1 627 ? 11.465 -11.272 3.728 1.00 70.81 627 LEU A C 1
ATOM 4890 O O . LEU A 1 627 ? 12.232 -11.760 4.541 1.00 70.81 627 LEU A O 1
ATOM 4894 N N . THR A 1 628 ? 10.492 -11.994 3.173 1.00 75.75 628 THR A N 1
ATOM 4895 C CA . THR A 1 628 ? 10.167 -13.356 3.633 1.00 75.75 628 THR A CA 1
ATOM 4896 C C . THR A 1 628 ? 11.303 -14.374 3.447 1.00 75.75 628 THR A C 1
ATOM 4898 O O . THR A 1 628 ? 11.348 -15.361 4.174 1.00 75.75 628 THR A O 1
ATOM 4901 N N . ILE A 1 629 ? 12.261 -14.137 2.543 1.00 76.94 629 ILE A N 1
ATOM 4902 C CA . ILE A 1 629 ? 13.525 -14.892 2.508 1.00 76.94 629 ILE A CA 1
ATOM 4903 C C . ILE A 1 629 ? 14.401 -14.554 3.726 1.00 76.94 629 ILE A C 1
ATOM 4905 O O . ILE A 1 629 ? 14.870 -15.485 4.377 1.00 76.94 629 ILE A O 1
ATOM 4909 N N . LYS A 1 630 ? 14.615 -13.267 4.058 1.00 77.69 630 LYS A N 1
ATOM 4910 C CA . LYS A 1 630 ? 15.338 -12.845 5.280 1.00 77.69 630 LYS A CA 1
ATOM 4911 C C . LYS A 1 630 ? 14.696 -13.460 6.522 1.00 77.69 630 LYS A C 1
ATOM 4913 O O . LYS A 1 630 ? 15.418 -14.021 7.339 1.00 77.69 630 LYS A O 1
ATOM 4918 N N . ASP A 1 631 ? 13.379 -13.328 6.649 1.00 82.44 631 ASP A N 1
ATOM 4919 C CA . ASP A 1 631 ? 12.611 -13.767 7.814 1.00 82.44 631 ASP A CA 1
ATOM 4920 C C . ASP A 1 631 ? 12.791 -15.284 7.984 1.00 82.44 631 ASP A C 1
ATOM 4922 O O . ASP A 1 631 ? 13.410 -15.724 8.943 1.00 82.44 631 ASP A O 1
ATOM 4926 N N . CYS A 1 632 ? 12.474 -16.073 6.950 1.00 87.06 632 CYS A N 1
ATOM 4927 C CA . CYS A 1 632 ? 12.724 -17.518 6.916 1.00 87.06 632 CYS A CA 1
ATOM 4928 C C . CYS A 1 632 ? 14.167 -17.916 7.292 1.00 87.06 632 CYS A C 1
ATOM 4930 O O . CYS A 1 632 ? 14.370 -18.891 8.020 1.00 87.06 632 CYS A O 1
ATOM 4932 N N . VAL A 1 633 ? 15.186 -17.181 6.825 1.00 82.31 633 VAL A N 1
ATOM 4933 C CA . VAL A 1 633 ? 16.589 -17.450 7.187 1.00 82.31 633 VAL A CA 1
ATOM 4934 C C . VAL A 1 633 ? 16.849 -17.150 8.666 1.00 82.31 633 VAL A C 1
ATOM 4936 O O . VAL A 1 633 ? 17.574 -17.906 9.316 1.00 82.31 633 VAL A O 1
ATOM 4939 N N . TYR A 1 634 ? 16.255 -16.087 9.211 1.00 83.62 634 TYR A N 1
ATOM 4940 C CA . TYR A 1 634 ? 16.323 -15.754 10.632 1.00 83.62 634 TYR A CA 1
ATOM 4941 C C . TYR A 1 634 ? 15.635 -16.827 11.486 1.00 83.62 634 TYR A C 1
ATOM 4943 O O . TYR A 1 634 ? 16.297 -17.407 12.345 1.00 83.62 634 TYR A O 1
ATOM 4951 N N . ASP A 1 635 ? 14.382 -17.181 11.187 1.00 86.81 635 ASP A N 1
ATOM 4952 C CA . ASP A 1 635 ? 13.601 -18.217 11.872 1.00 86.81 635 ASP A CA 1
ATOM 4953 C C . ASP A 1 635 ? 14.326 -19.567 11.926 1.00 86.81 635 ASP A C 1
ATOM 4955 O O . ASP A 1 635 ? 14.465 -20.164 12.996 1.00 86.81 635 ASP A O 1
ATOM 4959 N N . ILE A 1 636 ? 14.842 -20.056 10.790 1.00 90.12 636 ILE A N 1
ATOM 4960 C CA . ILE A 1 636 ? 15.608 -21.314 10.729 1.00 90.12 636 ILE A CA 1
ATOM 4961 C C . ILE A 1 636 ? 16.843 -21.242 11.645 1.00 90.12 636 ILE A C 1
ATOM 4963 O O . ILE A 1 636 ? 17.213 -22.225 12.295 1.00 90.12 636 ILE A O 1
ATOM 4967 N N . LEU A 1 637 ? 17.490 -20.078 11.743 1.00 85.06 637 LEU A N 1
ATOM 4968 C CA . LEU A 1 637 ? 18.633 -19.884 12.630 1.00 85.06 637 LEU A CA 1
ATOM 4969 C C . LEU A 1 637 ? 18.208 -19.734 14.103 1.00 85.06 637 LEU A C 1
ATOM 4971 O O . LEU A 1 637 ? 18.887 -20.294 14.966 1.00 85.06 637 LEU A O 1
ATOM 4975 N N . ALA A 1 638 ? 17.110 -19.050 14.417 1.00 83.19 638 ALA A N 1
ATOM 4976 C CA . ALA A 1 638 ? 16.593 -18.865 15.774 1.00 83.19 638 ALA A CA 1
ATOM 4977 C C . ALA A 1 638 ? 16.089 -20.188 16.385 1.00 83.19 638 ALA A C 1
ATOM 4979 O O . ALA A 1 638 ? 16.472 -20.556 17.503 1.00 83.19 638 ALA A O 1
ATOM 4980 N N . THR A 1 639 ? 15.302 -20.941 15.613 1.00 86.56 639 THR A N 1
ATOM 4981 C CA . THR A 1 639 ? 14.741 -22.255 15.977 1.00 86.56 639 THR A CA 1
ATOM 4982 C C . THR A 1 639 ? 15.760 -23.394 15.926 1.00 86.56 639 THR A C 1
ATOM 4984 O O . THR A 1 639 ? 15.659 -24.330 16.717 1.00 86.56 639 THR A O 1
ATOM 4987 N N . GLN A 1 640 ? 16.751 -23.308 15.029 1.00 88.88 640 GLN A N 1
ATOM 4988 C CA . GLN A 1 640 ? 17.619 -24.420 14.618 1.00 88.88 640 GLN A CA 1
ATOM 4989 C C . GLN A 1 640 ? 16.869 -25.591 13.943 1.00 88.88 640 GLN A C 1
ATOM 4991 O O . GLN A 1 640 ? 17.289 -26.741 14.071 1.00 88.88 640 GLN A O 1
ATOM 4996 N N . ASP A 1 641 ? 15.822 -25.301 13.159 1.00 88.81 641 ASP A N 1
ATOM 4997 C CA . ASP A 1 641 ? 15.141 -26.281 12.298 1.00 88.81 641 ASP A CA 1
ATOM 4998 C C . ASP A 1 641 ? 14.994 -25.787 10.843 1.00 88.81 641 ASP A C 1
ATOM 5000 O O . ASP A 1 641 ? 14.435 -24.723 10.593 1.00 88.81 641 ASP A O 1
ATOM 5004 N N . LEU A 1 642 ? 15.456 -26.586 9.870 1.00 91.44 642 LEU A N 1
ATOM 5005 C CA . LEU A 1 642 ? 15.324 -26.306 8.430 1.00 91.44 642 LEU A CA 1
ATOM 5006 C C . LEU A 1 642 ? 13.870 -26.375 7.937 1.00 91.44 642 LEU A C 1
ATOM 5008 O O . LEU A 1 642 ? 13.524 -25.708 6.962 1.00 91.44 642 LEU A O 1
ATOM 5012 N N . ASP A 1 643 ? 13.015 -27.162 8.595 1.00 90.12 643 ASP A N 1
ATOM 5013 C CA . ASP A 1 643 ? 11.609 -27.319 8.213 1.00 90.12 643 ASP A CA 1
ATOM 5014 C C . ASP A 1 643 ? 10.776 -26.048 8.480 1.00 90.12 643 ASP A C 1
ATOM 5016 O O . ASP A 1 643 ? 9.627 -25.978 8.036 1.00 90.12 643 ASP A O 1
ATOM 5020 N N . MET A 1 644 ? 11.317 -25.028 9.162 1.00 88.31 644 MET A N 1
ATOM 5021 C CA . MET A 1 644 ? 10.617 -23.757 9.417 1.00 88.31 644 MET A CA 1
ATOM 5022 C C . MET A 1 644 ? 10.272 -22.965 8.152 1.00 88.31 644 MET A C 1
ATOM 5024 O O . MET A 1 644 ? 9.314 -22.195 8.167 1.00 88.31 644 MET A O 1
ATOM 5028 N N . VAL A 1 645 ? 10.916 -23.256 7.014 1.00 89.06 645 VAL A N 1
ATOM 5029 C CA . VAL A 1 645 ? 10.464 -22.790 5.687 1.00 89.06 645 VAL A CA 1
ATOM 5030 C C . VAL A 1 645 ? 8.990 -23.144 5.397 1.00 89.06 645 VAL A C 1
ATOM 5032 O O . VAL A 1 645 ? 8.341 -22.491 4.587 1.00 89.06 645 VAL A O 1
ATOM 5035 N N . GLY A 1 646 ? 8.420 -24.150 6.074 1.00 85.81 646 GLY A N 1
ATOM 5036 C CA . GLY A 1 646 ? 7.009 -24.529 5.960 1.00 85.81 646 GLY A CA 1
ATOM 5037 C C . GLY A 1 646 ? 5.991 -23.542 6.558 1.00 85.81 646 GLY A C 1
ATOM 5038 O O . GLY A 1 646 ? 4.800 -23.682 6.252 1.00 85.81 646 GLY A O 1
ATOM 5039 N N . ALA A 1 647 ? 6.434 -22.567 7.363 1.00 84.69 647 ALA A N 1
ATOM 5040 C CA . ALA A 1 647 ? 5.599 -21.504 7.938 1.00 84.69 647 ALA A CA 1
ATOM 5041 C C . ALA A 1 647 ? 5.309 -20.341 6.963 1.00 84.69 647 ALA A C 1
ATOM 5043 O O . ALA A 1 647 ? 4.368 -19.567 7.179 1.00 84.69 647 ALA A O 1
ATOM 5044 N N . PHE A 1 648 ? 6.097 -20.233 5.889 1.00 83.94 648 PHE A N 1
ATOM 5045 C CA . PHE A 1 648 ? 6.081 -19.114 4.946 1.00 83.94 648 PHE A CA 1
ATOM 5046 C C . PHE A 1 648 ? 5.203 -19.378 3.707 1.00 83.94 648 PHE A C 1
ATOM 5048 O O . PHE A 1 648 ? 4.524 -18.400 3.309 1.00 83.94 648 PHE A O 1
#

Sequence (648 aa):
MMRLSLVSLVSLATAASAQPYYDYTLKGEEKCAMINIAMDESGSMVGEHDFMRTRAAKQLVDLLQSPGPKFTKVFVCSNGFGNNFQLYPEADADGYRHIGCSLGYDASILQYNLNVDSRTEDGYSATTKSIDRVPAVIGGVDLAQTCGFMAKNMILVTDEDRDAITDVTKEQVRSRLAETGYIYNIIVNVFINSDWSDNIIGMRYNYNTTDYTRLATPEMVFVPTSGGDTTGDTTSPPPPDGSYVPPSDGGMTFPPPPDGSYVPPPDGTTSGFPAGFPGFRRKLQTAPSMYFKFWTPDVPNELFAVKEDSTGALTSDYVEIEDPGRIYTEVMTNGHGLTIQDYGEIIENTQGAIFSIRTLRKGYAGGGQEQISDAFAAALVDIKVCEMTRCRTPEIAADPHIITWKNEHYEFHGQCDLVLAKDPDFAEGMGLDVHIRTKIVRYWSYVQSVAIRIGNDILEIQGGTEMNTEAEYWVNFEHLGDLTTFAGFPVYQESNKIHRRSYTIDLNSKYPGKKIFIDLYREFVRVKLDGGLETFGNTVGLLGDPRSGSLLARDGVNSFEDYIEFGNEWQVLPADGRLFRQSAHPTFPERCLQPEDAQGERRRRLDESSISVEQAEAACASLKDPLTIKDCVYDILATQDLDMVGAF